Protein AF-A0A537Z157-F1 (afdb_monomer_lite)

Structure (mmCIF, N/CA/C/O backbone):
data_AF-A0A537Z157-F1
#
_entry.id   AF-A0A537Z157-F1
#
loop_
_atom_site.group_PDB
_atom_site.id
_atom_site.type_symbol
_atom_site.label_atom_id
_atom_site.label_alt_id
_atom_site.label_comp_id
_atom_site.label_asym_id
_atom_site.label_entity_id
_atom_site.label_seq_id
_atom_site.pdbx_PDB_ins_code
_atom_site.Cartn_x
_atom_site.Cartn_y
_atom_site.Cartn_z
_atom_site.occupancy
_atom_site.B_iso_or_equiv
_atom_site.auth_seq_id
_atom_site.auth_comp_id
_atom_site.auth_asym_id
_atom_site.auth_atom_id
_atom_site.pdbx_PDB_model_num
ATOM 1 N N . MET A 1 1 ? -16.880 1.516 -10.112 1.00 50.19 1 MET A N 1
ATOM 2 C CA . MET A 1 1 ? -16.470 1.885 -8.737 1.00 50.19 1 MET A CA 1
ATOM 3 C C . MET A 1 1 ? -16.453 0.594 -7.936 1.00 50.19 1 MET A C 1
ATOM 5 O O . MET A 1 1 ? -17.415 -0.144 -8.048 1.00 50.19 1 MET A O 1
ATOM 9 N N . ASN A 1 2 ? -15.344 0.267 -7.272 1.00 64.81 2 ASN A N 1
ATOM 10 C CA . ASN A 1 2 ? -15.114 -1.041 -6.641 1.00 64.81 2 ASN A CA 1
ATOM 11 C C . ASN A 1 2 ? -16.233 -1.365 -5.621 1.00 64.81 2 ASN A C 1
ATOM 13 O O . ASN A 1 2 ? -16.491 -0.514 -4.770 1.00 64.81 2 ASN A O 1
ATOM 17 N N . GLU A 1 3 ? -16.893 -2.529 -5.701 1.00 70.69 3 GLU A N 1
ATOM 18 C CA . GLU A 1 3 ? -17.984 -2.942 -4.783 1.00 70.69 3 GLU A CA 1
ATOM 19 C C . GLU A 1 3 ? -17.556 -2.838 -3.314 1.00 70.69 3 GLU A C 1
ATOM 21 O O . GLU A 1 3 ? -18.290 -2.323 -2.472 1.00 70.69 3 GLU A O 1
ATOM 26 N N . HIS A 1 4 ? -16.294 -3.176 -3.045 1.00 65.69 4 HIS A N 1
ATOM 27 C CA . HIS A 1 4 ? -15.651 -3.006 -1.744 1.00 65.69 4 HIS A CA 1
ATOM 28 C C . HIS A 1 4 ? -15.742 -1.567 -1.203 1.00 65.69 4 HIS A C 1
ATOM 30 O O . HIS A 1 4 ? -16.044 -1.341 -0.033 1.00 65.69 4 HIS A O 1
ATOM 36 N N . ASN A 1 5 ? -15.552 -0.560 -2.060 1.00 67.19 5 ASN A N 1
ATOM 37 C CA . ASN A 1 5 ? -15.612 0.842 -1.639 1.00 67.19 5 ASN A CA 1
ATOM 38 C C . ASN A 1 5 ? -17.048 1.284 -1.308 1.00 67.19 5 ASN A C 1
ATOM 40 O O . ASN A 1 5 ? -17.233 2.166 -0.469 1.00 67.19 5 ASN A O 1
ATOM 44 N N . LEU A 1 6 ? -18.061 0.709 -1.969 1.00 70.69 6 LEU A N 1
ATOM 45 C CA . LEU A 1 6 ? -19.471 0.962 -1.650 1.00 70.69 6 LEU A CA 1
ATOM 46 C C . LEU A 1 6 ? -19.832 0.361 -0.289 1.00 70.69 6 LEU A C 1
ATOM 48 O O . LEU A 1 6 ? -20.442 1.037 0.536 1.00 70.69 6 LEU A O 1
ATOM 52 N N . GLU A 1 7 ? -19.378 -0.862 -0.027 1.00 72.81 7 GLU A N 1
ATOM 53 C CA . GLU A 1 7 ? -19.580 -1.550 1.249 1.00 72.81 7 GLU A CA 1
ATOM 54 C C . GLU A 1 7 ? -18.929 -0.788 2.418 1.00 72.81 7 GLU A C 1
ATOM 56 O O . GLU A 1 7 ? -19.551 -0.598 3.462 1.00 72.81 7 GLU A O 1
ATOM 61 N N . VAL A 1 8 ? -17.696 -0.289 2.245 1.00 72.19 8 VAL A N 1
ATOM 62 C CA . VAL A 1 8 ? -17.009 0.540 3.257 1.00 72.19 8 VAL A CA 1
ATOM 63 C C . VAL A 1 8 ? -17.775 1.840 3.527 1.00 72.19 8 VAL A C 1
ATOM 65 O O . VAL A 1 8 ? -17.948 2.228 4.682 1.00 72.19 8 VAL A O 1
ATOM 68 N N . ARG A 1 9 ? -18.279 2.513 2.483 1.00 74.88 9 ARG A N 1
ATOM 69 C CA . ARG A 1 9 ? -19.089 3.733 2.647 1.00 74.88 9 ARG A CA 1
ATOM 70 C C . ARG A 1 9 ? -20.392 3.462 3.393 1.00 74.88 9 ARG A C 1
ATOM 72 O O . ARG A 1 9 ? -20.731 4.229 4.288 1.00 74.88 9 ARG A O 1
ATOM 79 N N . SER A 1 10 ? -21.086 2.375 3.058 1.00 79.00 10 SER A N 1
ATOM 80 C CA . SER A 1 10 ? -22.327 1.981 3.732 1.00 79.00 10 SER A CA 1
ATOM 81 C C . SER A 1 10 ? -22.101 1.710 5.219 1.00 79.00 10 SER A C 1
ATOM 83 O O . SER A 1 10 ? -22.879 2.168 6.051 1.00 79.00 10 SER A O 1
ATOM 85 N N . ARG A 1 11 ? -21.010 1.013 5.565 1.00 78.12 11 ARG A N 1
ATOM 86 C CA . ARG A 1 11 ? -20.641 0.731 6.961 1.00 78.12 11 ARG A CA 1
ATOM 87 C C . ARG A 1 11 ? -20.367 2.005 7.757 1.00 78.12 11 ARG A C 1
ATOM 89 O O . ARG A 1 11 ? -20.902 2.166 8.850 1.00 78.12 11 ARG A O 1
ATOM 96 N N . ARG A 1 12 ? -19.601 2.940 7.184 1.00 80.69 12 ARG A N 1
ATOM 97 C CA . ARG A 1 12 ? -19.339 4.249 7.808 1.00 80.69 12 ARG A CA 1
ATOM 98 C C . ARG A 1 12 ? -20.628 5.038 8.034 1.00 80.69 12 ARG A C 1
ATOM 100 O O . ARG A 1 12 ? -20.836 5.532 9.132 1.00 80.69 12 ARG A O 1
ATOM 107 N N . ALA A 1 13 ? -21.513 5.085 7.038 1.00 83.31 13 ALA A N 1
ATOM 108 C CA . ALA A 1 13 ? -22.793 5.778 7.160 1.00 83.31 13 ALA A CA 1
ATOM 109 C C . ALA A 1 13 ? -23.687 5.176 8.260 1.00 83.31 13 ALA A C 1
ATOM 111 O O . ALA A 1 13 ? -24.291 5.920 9.024 1.00 83.31 13 ALA A O 1
ATOM 112 N N . ALA A 1 14 ? -23.742 3.844 8.378 1.00 84.75 14 ALA A N 1
ATOM 113 C CA . ALA A 1 14 ? -24.516 3.177 9.426 1.00 84.75 14 ALA A CA 1
ATOM 114 C C . ALA A 1 14 ? -23.979 3.485 10.834 1.00 84.75 14 ALA A C 1
ATOM 116 O O . ALA A 1 14 ? -24.754 3.802 11.737 1.00 84.75 14 ALA A O 1
ATOM 117 N N . ARG A 1 15 ? -22.652 3.450 11.010 1.00 87.75 15 ARG A N 1
ATOM 118 C CA . ARG A 1 15 ? -21.998 3.839 12.265 1.00 87.75 15 ARG A CA 1
ATOM 119 C C . ARG A 1 15 ? -22.290 5.292 12.620 1.00 87.75 15 ARG A C 1
ATOM 121 O O . ARG A 1 15 ? -22.687 5.574 13.746 1.00 87.75 15 ARG A O 1
ATOM 128 N N . ASP A 1 16 ? -22.081 6.206 11.678 1.00 89.12 16 ASP A N 1
ATOM 129 C CA . ASP A 1 16 ? -22.261 7.635 11.924 1.00 89.12 16 ASP A CA 1
ATOM 130 C C . ASP A 1 16 ? -23.735 7.932 12.273 1.00 89.12 16 ASP A C 1
ATOM 132 O O . ASP A 1 16 ? -24.009 8.663 13.224 1.00 89.12 16 ASP A O 1
ATOM 136 N N . ALA A 1 17 ? -24.686 7.261 11.612 1.00 90.00 17 ALA A N 1
ATOM 137 C CA . ALA A 1 17 ? -26.106 7.348 11.939 1.00 90.00 17 ALA A CA 1
ATOM 138 C C . ALA A 1 17 ? -26.442 6.819 13.342 1.00 90.00 17 ALA A C 1
ATOM 140 O O . ALA A 1 17 ? -27.260 7.429 14.028 1.00 90.00 17 ALA A O 1
ATOM 141 N N . MET A 1 18 ? -25.821 5.719 13.780 1.00 91.19 18 MET A N 1
ATOM 142 C CA . MET A 1 18 ? -25.975 5.194 15.141 1.00 91.19 18 MET A CA 1
ATOM 143 C C . MET A 1 18 ? -25.430 6.182 16.177 1.00 91.19 18 MET A C 1
ATOM 145 O O . MET A 1 18 ? -26.134 6.543 17.115 1.00 91.19 18 MET A O 1
ATOM 149 N N . LEU A 1 19 ? -24.197 6.662 15.994 1.00 93.56 19 LEU A N 1
ATOM 150 C CA . LEU A 1 19 ? -23.561 7.597 16.925 1.00 93.56 19 LEU A CA 1
ATOM 151 C C . LEU A 1 19 ? -24.341 8.916 17.016 1.00 93.56 19 LEU A C 1
ATOM 153 O O . LEU A 1 19 ? -24.520 9.455 18.105 1.00 93.56 19 LEU A O 1
ATOM 157 N N . ALA A 1 20 ? -24.896 9.398 15.901 1.00 93.69 20 ALA A N 1
ATOM 158 C CA . ALA A 1 20 ? -25.699 10.619 15.860 1.00 93.69 20 ALA A CA 1
ATOM 159 C C . ALA A 1 20 ? -26.984 10.562 16.712 1.00 93.69 20 ALA A C 1
ATOM 161 O O . ALA A 1 20 ? -27.533 11.621 17.030 1.00 93.69 20 ALA A O 1
ATOM 162 N N . GLN A 1 21 ? -27.462 9.371 17.098 1.00 93.75 21 GLN A N 1
ATOM 163 C CA . GLN A 1 21 ? -28.614 9.219 18.000 1.00 93.75 21 GLN A CA 1
ATOM 164 C C . GLN A 1 21 ? -28.299 9.704 19.420 1.00 93.75 21 GLN A C 1
ATOM 166 O O . GLN A 1 21 ? -29.192 10.189 20.105 1.00 93.75 21 GLN A O 1
ATOM 171 N N . PHE A 1 22 ? -27.029 9.657 19.830 1.00 95.06 22 PHE A N 1
ATOM 172 C CA . PHE A 1 22 ? -26.585 10.073 21.162 1.00 95.06 22 PHE A CA 1
ATOM 173 C C . PHE A 1 22 ? -26.229 11.560 21.259 1.00 95.06 22 PHE A C 1
ATOM 175 O O . PHE A 1 22 ? -25.967 12.051 22.350 1.00 95.06 22 PHE A O 1
ATOM 182 N N . ALA A 1 23 ? -26.222 12.299 20.144 1.00 93.56 23 ALA A N 1
ATOM 183 C CA . ALA A 1 23 ? -25.724 13.679 20.088 1.00 93.56 23 ALA A CA 1
ATOM 184 C C . ALA A 1 23 ? -26.424 14.645 21.065 1.00 93.56 23 ALA A C 1
ATOM 186 O O . ALA A 1 23 ? -25.790 15.563 21.594 1.00 93.56 23 ALA A O 1
ATOM 187 N N . ASP A 1 24 ? -27.719 14.421 21.297 1.00 92.50 24 ASP A N 1
ATOM 188 C CA . ASP A 1 24 ? -28.581 15.247 22.149 1.00 92.50 24 ASP A CA 1
ATOM 189 C C . ASP A 1 24 ? -29.060 14.494 23.412 1.00 92.50 24 ASP A C 1
ATOM 191 O O . ASP A 1 24 ? -29.956 14.963 24.111 1.00 92.50 24 ASP A O 1
ATOM 195 N N . VAL A 1 25 ? -28.475 13.327 23.705 1.00 94.44 25 VAL A N 1
ATOM 196 C CA . VAL A 1 25 ? -28.770 12.526 24.903 1.00 94.44 25 VAL A CA 1
ATOM 197 C C . VAL A 1 25 ? -27.823 12.940 26.032 1.00 94.44 25 VAL A C 1
ATOM 199 O O . VAL A 1 25 ? -26.676 13.318 25.788 1.00 94.44 25 VAL A O 1
ATOM 202 N N . ASP A 1 26 ? -28.309 12.886 27.273 1.00 95.31 26 ASP A N 1
ATOM 203 C CA . ASP A 1 26 ? -27.480 13.076 28.466 1.00 95.31 26 ASP A CA 1
ATOM 204 C C . ASP A 1 26 ? -26.300 12.089 28.476 1.00 95.31 26 ASP A C 1
ATOM 206 O O . ASP A 1 26 ? -26.482 10.905 28.198 1.00 95.31 26 ASP A O 1
ATOM 210 N N . SER A 1 27 ? -25.095 12.565 28.799 1.00 94.81 27 SER A N 1
ATOM 211 C CA . SER A 1 27 ? -23.863 11.781 28.656 1.00 94.81 27 SER A CA 1
ATOM 212 C C . SER A 1 27 ? -23.878 10.483 29.472 1.00 94.81 27 SER A C 1
ATOM 214 O O . SER A 1 27 ? -23.448 9.441 28.977 1.00 94.81 27 SER A O 1
ATOM 216 N N . THR A 1 28 ? -24.422 10.506 30.695 1.00 93.31 28 THR A N 1
ATOM 217 C CA . THR A 1 28 ? -24.527 9.308 31.544 1.00 93.31 28 THR A CA 1
ATOM 218 C C . THR A 1 28 ? -25.505 8.282 30.978 1.00 93.31 28 THR A C 1
ATOM 220 O O . THR A 1 28 ? -25.205 7.087 30.975 1.00 93.31 28 THR A O 1
ATOM 223 N N . VAL A 1 29 ? -26.647 8.734 30.451 1.00 95.25 29 VAL A N 1
ATOM 224 C CA . VAL A 1 29 ? -27.631 7.851 29.799 1.00 95.25 29 VAL A CA 1
ATOM 225 C C . VAL A 1 29 ? -27.072 7.289 28.492 1.00 95.25 29 VAL A C 1
ATOM 227 O O . VAL A 1 29 ? -27.127 6.082 28.268 1.00 95.25 29 VAL A O 1
ATOM 230 N N . ALA A 1 30 ? -26.466 8.145 27.664 1.00 95.31 30 ALA A N 1
ATOM 231 C CA . ALA A 1 30 ? -25.876 7.767 26.386 1.00 95.31 30 ALA A CA 1
ATOM 232 C C . ALA A 1 30 ? -24.826 6.663 26.554 1.00 95.31 30 ALA A C 1
ATOM 234 O O . ALA A 1 30 ? -24.872 5.651 25.852 1.00 95.31 30 ALA A O 1
ATOM 235 N N . TRP A 1 31 ? -23.904 6.832 27.509 1.00 95.06 31 TRP A N 1
ATOM 236 C CA . TRP A 1 31 ? -22.907 5.810 27.809 1.00 95.06 31 TRP A CA 1
ATOM 237 C C . TRP A 1 31 ? -23.542 4.518 28.329 1.00 95.06 31 TRP A C 1
ATOM 239 O O . TRP A 1 31 ? -23.183 3.443 27.851 1.00 95.06 31 TRP A O 1
ATOM 249 N N . GLY A 1 32 ? -24.498 4.607 29.260 1.00 94.38 32 GLY A N 1
ATOM 250 C CA . GLY A 1 32 ? -25.185 3.435 29.807 1.00 94.38 32 GLY A CA 1
ATOM 251 C C . GLY A 1 32 ? -25.854 2.587 28.723 1.00 94.38 32 GLY A C 1
ATOM 252 O O . GLY A 1 32 ? -25.616 1.380 28.646 1.00 94.38 32 GLY A O 1
ATOM 253 N N . ASP A 1 33 ? -26.625 3.219 27.838 1.00 95.06 33 ASP A N 1
ATOM 254 C CA . ASP A 1 33 ? -27.307 2.540 26.734 1.00 95.06 33 ASP A CA 1
ATOM 255 C C . ASP A 1 33 ? -26.309 1.910 25.753 1.00 95.06 33 ASP A C 1
ATOM 257 O O . ASP A 1 33 ? -26.434 0.736 25.390 1.00 95.06 33 ASP A O 1
ATOM 261 N N . PHE A 1 34 ? -25.271 2.653 25.366 1.00 95.44 34 PHE A N 1
ATOM 262 C CA . PHE A 1 34 ? -24.246 2.171 24.442 1.00 95.44 34 PHE A CA 1
ATOM 263 C C . PHE A 1 34 ? -23.438 0.997 25.015 1.00 95.44 34 PHE A C 1
ATOM 265 O O . PHE A 1 34 ? -23.230 -0.016 24.340 1.00 95.44 34 PHE A O 1
ATOM 272 N N . ALA A 1 35 ? -23.023 1.095 26.281 1.00 94.19 35 ALA A N 1
ATOM 273 C CA . ALA A 1 35 ? -22.287 0.048 26.979 1.00 94.19 35 ALA A CA 1
ATOM 274 C C . ALA A 1 35 ? -23.133 -1.223 27.161 1.00 94.19 35 ALA A C 1
ATOM 276 O O . ALA A 1 35 ? -22.599 -2.331 27.049 1.00 94.19 35 ALA A O 1
ATOM 277 N N . ASN A 1 36 ? -24.444 -1.088 27.390 1.00 95.31 36 ASN A N 1
ATOM 278 C CA . ASN A 1 36 ? -25.368 -2.222 27.471 1.00 95.31 36 ASN A CA 1
ATOM 279 C C . ASN A 1 36 ? -25.473 -2.965 26.134 1.00 95.31 36 ASN A C 1
ATOM 281 O O . ASN A 1 36 ? -25.393 -4.194 26.113 1.00 95.31 36 ASN A O 1
ATOM 285 N N . VAL A 1 37 ? -25.579 -2.237 25.015 1.00 94.88 37 VAL A N 1
ATOM 286 C CA . VAL A 1 37 ? -25.584 -2.839 23.670 1.00 94.88 37 VAL A CA 1
ATOM 287 C C . VAL A 1 37 ? -24.274 -3.578 23.402 1.00 94.88 37 VAL A C 1
ATOM 289 O O . VAL A 1 37 ? -24.298 -4.745 23.012 1.00 94.88 37 VAL A O 1
ATOM 292 N N . ALA A 1 38 ? -23.125 -2.948 23.660 1.00 95.62 38 ALA A N 1
ATOM 293 C CA . ALA A 1 38 ? -21.827 -3.593 23.471 1.00 95.62 38 ALA A CA 1
ATOM 294 C C . ALA A 1 38 ? -21.666 -4.844 24.350 1.00 95.62 38 ALA A C 1
ATOM 296 O O . ALA A 1 38 ? -21.196 -5.876 23.874 1.00 95.62 38 ALA A O 1
ATOM 297 N N . THR A 1 39 ? -22.118 -4.788 25.606 1.00 96.56 39 THR A N 1
ATOM 298 C CA . THR A 1 39 ? -22.088 -5.932 26.531 1.00 96.56 39 THR A CA 1
ATOM 299 C C . THR A 1 39 ? -22.971 -7.079 26.036 1.00 96.56 39 THR A C 1
ATOM 301 O O . THR A 1 39 ? -22.551 -8.234 26.079 1.00 96.56 39 THR A O 1
ATOM 304 N N . ALA A 1 40 ? -24.160 -6.781 25.504 1.00 96.06 40 ALA A N 1
ATOM 305 C CA . ALA A 1 40 ? -25.056 -7.787 24.935 1.00 96.06 40 ALA A CA 1
ATOM 306 C C . ALA A 1 40 ? -24.484 -8.447 23.665 1.00 96.06 40 ALA A C 1
ATOM 308 O O . ALA A 1 40 ? -24.698 -9.638 23.439 1.00 96.06 40 ALA A O 1
ATOM 309 N N . LEU A 1 41 ? -23.738 -7.697 22.847 1.00 94.94 41 LEU A N 1
ATOM 310 C CA . LEU A 1 41 ? -23.114 -8.196 21.614 1.00 94.94 41 LEU A CA 1
ATOM 311 C C . LEU A 1 41 ? -21.768 -8.900 21.843 1.00 94.94 41 LEU A C 1
ATOM 313 O O . LEU A 1 41 ? -21.322 -9.672 20.991 1.00 94.94 41 LEU A O 1
ATOM 317 N N . PHE A 1 42 ? -21.121 -8.672 22.987 1.00 94.88 42 PHE A N 1
ATOM 318 C CA . PHE A 1 42 ? -19.778 -9.174 23.270 1.00 94.88 42 PHE A CA 1
ATOM 319 C C . PHE A 1 42 ? -19.625 -10.705 23.126 1.00 94.88 42 PHE A C 1
ATOM 321 O O . PHE A 1 42 ? -18.657 -11.128 22.486 1.00 94.88 42 PHE A O 1
ATOM 328 N N . PRO A 1 43 ? -20.558 -11.563 23.596 1.00 93.00 43 PRO A N 1
ATOM 329 C CA . PRO A 1 43 ? -20.454 -13.010 23.383 1.00 93.00 43 PRO A CA 1
ATOM 330 C C . PRO A 1 43 ? -20.447 -13.407 21.897 1.00 93.00 43 PRO A C 1
ATOM 332 O O . PRO A 1 43 ? -19.652 -14.252 21.482 1.00 93.00 43 PRO A O 1
ATOM 335 N N . ALA A 1 44 ? -21.283 -12.762 21.075 1.00 89.81 44 ALA A N 1
ATOM 336 C CA . ALA A 1 44 ? -21.341 -13.015 19.634 1.00 89.81 44 ALA A CA 1
ATOM 337 C C . ALA A 1 44 ? -20.065 -12.537 18.923 1.00 89.81 44 ALA A C 1
ATOM 339 O O . ALA A 1 44 ? -19.539 -13.228 18.043 1.00 89.81 44 ALA A O 1
ATOM 340 N N . TYR A 1 45 ? -19.522 -11.393 19.348 1.00 91.62 45 TYR A N 1
ATOM 341 C CA . TYR A 1 45 ? -18.227 -10.909 18.885 1.00 91.62 45 TYR A CA 1
ATOM 342 C C . TYR A 1 45 ? -17.104 -11.910 19.201 1.00 91.62 45 TYR A C 1
ATOM 344 O O . TYR A 1 45 ? -16.344 -12.260 18.296 1.00 91.62 45 TYR A O 1
ATOM 352 N N . ARG A 1 46 ? -17.026 -12.432 20.440 1.00 90.94 46 ARG A N 1
ATOM 353 C CA . ARG A 1 46 ? -16.027 -13.450 20.833 1.00 90.94 46 ARG A CA 1
ATOM 354 C C . ARG A 1 46 ? -16.118 -14.697 19.957 1.00 90.94 46 ARG A C 1
ATOM 356 O O . ARG A 1 46 ? -15.103 -15.129 19.413 1.00 90.94 46 ARG A O 1
ATOM 363 N N . ALA A 1 47 ? -17.325 -15.232 19.768 1.00 87.00 47 ALA A N 1
ATOM 364 C CA . ALA A 1 47 ? -17.549 -16.416 18.940 1.00 87.00 47 ALA A CA 1
ATOM 365 C C . ALA A 1 47 ? -17.108 -16.187 17.484 1.00 87.00 47 ALA A C 1
ATOM 367 O O . ALA A 1 47 ? -16.366 -16.989 16.916 1.00 87.00 47 ALA A O 1
ATOM 368 N N . THR A 1 48 ? -17.483 -15.044 16.902 1.00 85.81 48 THR A N 1
ATOM 369 C CA . THR A 1 48 ? -17.093 -14.672 15.532 1.00 85.81 48 THR A CA 1
ATOM 370 C C . THR A 1 48 ? -15.579 -14.503 15.411 1.00 85.81 48 THR A C 1
ATOM 372 O O . THR A 1 48 ? -14.966 -14.937 14.433 1.00 85.81 48 THR A O 1
ATOM 375 N N . ARG A 1 49 ? -14.949 -13.886 16.417 1.00 86.62 49 ARG A N 1
ATOM 376 C CA . ARG A 1 49 ? -13.504 -13.659 16.474 1.00 86.62 49 ARG A CA 1
ATOM 377 C C . ARG A 1 49 ? -12.725 -14.968 16.547 1.00 86.62 49 ARG A C 1
ATOM 379 O O . ARG A 1 49 ? -11.723 -15.100 15.837 1.00 86.62 49 ARG A O 1
ATOM 386 N N . LEU A 1 50 ? -13.181 -15.908 17.373 1.00 85.88 50 LEU A N 1
ATOM 387 C CA . LEU A 1 50 ? -12.611 -17.247 17.461 1.00 85.88 50 LEU A CA 1
ATOM 388 C C . LEU A 1 50 ? -12.740 -17.955 16.110 1.00 85.88 50 LEU A C 1
ATOM 390 O O . LEU A 1 50 ? -11.719 -18.274 15.507 1.00 85.88 50 LEU A O 1
ATOM 394 N N . ALA A 1 51 ? -13.959 -18.081 15.577 1.00 82.62 51 ALA A N 1
ATOM 395 C CA . ALA A 1 51 ? -14.222 -18.759 14.305 1.00 82.62 51 ALA A CA 1
ATOM 396 C C . ALA A 1 51 ? -13.356 -18.214 13.154 1.00 82.62 51 ALA A C 1
ATOM 398 O O . ALA A 1 51 ? -12.682 -18.976 12.465 1.00 82.62 51 ALA A O 1
ATOM 399 N N . THR A 1 52 ? -13.272 -16.885 13.015 1.00 80.50 52 THR A N 1
ATOM 400 C CA . THR A 1 52 ? -12.452 -16.234 11.975 1.00 80.50 52 THR A CA 1
ATOM 401 C C . THR A 1 52 ? -10.953 -16.511 12.164 1.00 80.50 52 THR A C 1
ATOM 403 O O . THR A 1 52 ? -10.198 -16.603 11.195 1.00 80.50 52 THR A O 1
ATOM 406 N N . SER A 1 53 ? -10.487 -16.611 13.413 1.00 80.00 53 SER A N 1
ATOM 407 C CA . SER A 1 53 ? -9.083 -16.930 13.707 1.00 80.00 53 SER A CA 1
ATOM 408 C C . SER A 1 53 ? -8.761 -18.376 13.326 1.00 80.00 53 SER A C 1
ATOM 410 O O . SER A 1 53 ? -7.752 -18.619 12.666 1.00 80.00 53 SER A O 1
ATOM 412 N N . LEU A 1 54 ? -9.641 -19.317 13.682 1.00 79.50 54 LEU A N 1
ATOM 413 C CA . LEU A 1 54 ? -9.494 -20.738 13.364 1.00 79.50 54 LEU A CA 1
ATOM 414 C C . LEU A 1 54 ? -9.574 -20.992 11.850 1.00 79.50 54 LEU A C 1
ATOM 416 O O . LEU A 1 54 ? -8.768 -21.747 11.308 1.00 79.50 54 LEU A O 1
ATOM 420 N N . GLU A 1 55 ? -10.481 -20.314 11.143 1.00 77.62 55 GLU A N 1
ATOM 421 C CA . GLU A 1 55 ? -10.600 -20.399 9.684 1.00 77.62 55 GLU A CA 1
ATOM 422 C C . GLU A 1 55 ? -9.328 -19.918 8.969 1.00 77.62 55 GLU A C 1
ATOM 424 O O . GLU A 1 55 ? -8.830 -20.595 8.066 1.00 77.62 55 GLU A O 1
ATOM 429 N N . ARG A 1 56 ? -8.727 -18.805 9.413 1.00 75.31 56 ARG A N 1
ATOM 430 C CA . ARG A 1 56 ? -7.447 -18.334 8.856 1.00 75.31 56 ARG A CA 1
ATOM 431 C C . ARG A 1 56 ? -6.331 -19.353 9.034 1.00 75.31 56 ARG A C 1
ATOM 433 O O . ARG A 1 56 ? -5.608 -19.634 8.082 1.00 75.31 56 ARG A O 1
ATOM 440 N N . ILE A 1 57 ? -6.235 -19.957 10.215 1.00 74.56 57 ILE A N 1
ATOM 441 C CA . ILE A 1 57 ? -5.246 -21.003 10.495 1.00 74.56 57 ILE A CA 1
ATOM 442 C C . ILE A 1 57 ? -5.469 -22.208 9.574 1.00 74.56 57 ILE A C 1
ATOM 444 O O . ILE A 1 57 ? -4.505 -22.750 9.030 1.00 74.56 57 ILE A O 1
ATOM 448 N N . ARG A 1 58 ? -6.727 -22.595 9.330 1.00 71.75 58 ARG A N 1
ATOM 449 C CA . ARG A 1 58 ? -7.083 -23.684 8.406 1.00 71.75 58 ARG A CA 1
ATOM 450 C C . ARG A 1 58 ? -6.667 -23.413 6.968 1.00 71.75 58 ARG A C 1
ATOM 452 O O . ARG A 1 58 ? -6.122 -24.310 6.331 1.00 71.75 58 ARG A O 1
ATOM 459 N N . LEU A 1 59 ? -6.898 -22.202 6.468 1.00 68.75 59 LEU A N 1
ATOM 460 C CA . LEU A 1 59 ? -6.546 -21.818 5.099 1.00 68.75 59 LEU A CA 1
ATOM 461 C C . LEU A 1 59 ? -5.037 -21.573 4.925 1.00 68.75 59 LEU A C 1
ATOM 463 O O . LEU A 1 59 ? -4.480 -21.896 3.877 1.00 68.75 59 LEU A O 1
ATOM 467 N N . GLY A 1 60 ? -4.362 -21.033 5.943 1.00 64.25 60 GLY A N 1
ATOM 468 C CA . GLY A 1 60 ? -2.937 -20.688 5.902 1.00 64.25 60 GLY A CA 1
ATOM 469 C C . GLY A 1 60 ? -1.988 -21.874 6.117 1.00 64.25 60 GLY A C 1
ATOM 470 O O . GLY A 1 60 ? -0.904 -21.914 5.529 1.00 64.25 60 GLY A O 1
ATOM 471 N N . SER A 1 61 ? -2.387 -22.868 6.919 1.00 63.16 61 SER A N 1
ATOM 472 C CA . SER A 1 61 ? -1.518 -23.998 7.296 1.00 63.16 61 SER A CA 1
ATOM 473 C C . SER A 1 61 ? -1.105 -24.918 6.131 1.00 63.16 61 SER A C 1
ATOM 475 O O . SER A 1 61 ? 0.068 -25.289 6.078 1.00 63.16 61 SER A O 1
ATOM 477 N N . PRO A 1 62 ? -1.984 -25.301 5.179 1.00 55.88 62 PRO A N 1
ATOM 478 C CA . PRO A 1 62 ? -1.619 -26.191 4.072 1.00 55.88 62 PRO A CA 1
ATOM 479 C C . PRO A 1 62 ? -0.554 -25.603 3.138 1.00 55.88 62 PRO A C 1
ATOM 481 O O . PRO A 1 62 ? 0.307 -26.338 2.665 1.00 55.88 62 PRO A O 1
ATOM 484 N N . ALA A 1 63 ? -0.561 -24.282 2.921 1.00 53.59 63 ALA A N 1
ATOM 485 C CA . ALA A 1 63 ? 0.390 -23.592 2.044 1.00 53.59 63 ALA A CA 1
ATOM 486 C C . ALA A 1 63 ? 1.828 -23.548 2.600 1.00 53.59 63 ALA A C 1
ATOM 488 O O . ALA A 1 63 ? 2.764 -23.240 1.866 1.00 53.59 63 ALA A O 1
ATOM 489 N N . ARG A 1 64 ? 2.009 -23.838 3.895 1.00 58.06 64 ARG A N 1
ATOM 490 C CA . ARG A 1 64 ? 3.298 -23.764 4.601 1.00 58.06 64 ARG A CA 1
ATOM 491 C C . ARG A 1 64 ? 3.861 -25.132 4.990 1.00 58.06 64 ARG A C 1
ATOM 493 O O . ARG A 1 64 ? 4.913 -25.189 5.625 1.00 58.06 64 ARG A O 1
ATOM 500 N N . ARG A 1 65 ? 3.184 -26.233 4.634 1.00 59.81 65 ARG A N 1
ATOM 501 C CA . ARG A 1 65 ? 3.666 -27.592 4.925 1.00 59.81 65 ARG A CA 1
ATOM 502 C C . ARG A 1 65 ? 4.712 -28.049 3.902 1.00 59.81 65 ARG A C 1
ATOM 504 O O . ARG A 1 65 ? 4.551 -27.788 2.711 1.00 59.81 65 ARG A O 1
ATOM 511 N N . PRO A 1 66 ? 5.742 -28.797 4.332 1.00 55.16 66 PRO A N 1
ATOM 512 C CA . PRO A 1 66 ? 6.616 -29.519 3.414 1.00 55.16 66 PRO A CA 1
ATOM 513 C C . PRO A 1 66 ? 5.822 -30.514 2.553 1.00 55.16 66 PRO A C 1
ATOM 515 O O . PRO A 1 66 ? 4.903 -31.176 3.046 1.00 55.16 66 PRO A O 1
ATOM 518 N N . LEU A 1 67 ? 6.203 -30.658 1.281 1.00 50.97 67 LEU A N 1
ATOM 519 C CA . LEU A 1 67 ? 5.677 -31.700 0.393 1.00 50.97 67 LEU A CA 1
ATOM 520 C C . LEU A 1 67 ? 5.875 -33.090 1.027 1.00 50.97 67 LEU A C 1
ATOM 522 O O . LEU A 1 67 ? 6.994 -33.456 1.376 1.00 50.97 67 LEU A O 1
ATOM 526 N N . GLY A 1 68 ? 4.789 -33.862 1.160 1.00 55.69 68 GLY A N 1
ATOM 527 C CA . GLY A 1 68 ? 4.810 -35.239 1.679 1.00 55.69 68 GLY A CA 1
ATOM 528 C C . GLY A 1 68 ? 4.455 -35.413 3.162 1.00 55.69 68 GLY A C 1
ATOM 529 O O . GLY A 1 68 ? 4.448 -36.545 3.641 1.00 55.69 68 GLY A O 1
ATOM 530 N N . ALA A 1 69 ? 4.133 -34.340 3.894 1.00 58.00 69 ALA A N 1
ATOM 531 C CA . ALA A 1 69 ? 3.628 -34.458 5.265 1.00 58.00 69 ALA A CA 1
ATOM 532 C C . ALA A 1 69 ? 2.235 -35.137 5.305 1.00 58.00 69 ALA A C 1
ATOM 534 O O . ALA A 1 69 ? 1.404 -34.860 4.432 1.00 58.00 69 ALA A O 1
ATOM 535 N N . PRO A 1 70 ? 1.942 -35.995 6.305 1.00 58.25 70 PRO A N 1
ATOM 536 C CA . PRO A 1 70 ? 0.639 -36.644 6.434 1.00 58.25 70 PRO A CA 1
ATOM 537 C C . PRO A 1 70 ? -0.500 -35.622 6.583 1.00 58.25 70 PRO A C 1
ATOM 539 O O . PRO A 1 70 ? -0.330 -34.525 7.126 1.00 58.25 70 PRO A O 1
ATOM 542 N N . MET A 1 71 ? -1.684 -35.982 6.081 1.00 60.94 71 MET A N 1
ATOM 543 C CA . MET A 1 71 ? -2.868 -35.131 6.159 1.00 60.94 71 MET A CA 1
ATOM 544 C C . MET A 1 71 ? -3.360 -35.055 7.609 1.00 60.94 71 MET A C 1
ATOM 546 O O . MET A 1 71 ? -3.867 -36.027 8.158 1.00 60.94 71 MET A O 1
ATOM 550 N N . ILE A 1 72 ? -3.180 -33.891 8.226 1.00 65.25 72 ILE A N 1
ATOM 551 C CA . ILE A 1 72 ? -3.666 -33.588 9.576 1.00 65.25 72 ILE A CA 1
ATOM 552 C C . ILE A 1 72 ? -5.138 -33.178 9.509 1.00 65.25 72 ILE A C 1
ATOM 554 O O . ILE A 1 72 ? -5.472 -32.252 8.763 1.00 65.25 72 ILE A O 1
ATOM 558 N N . ASP A 1 73 ? -5.983 -33.814 10.320 1.00 68.69 73 ASP A N 1
ATOM 559 C CA . ASP A 1 73 ? -7.371 -33.400 10.510 1.00 68.69 73 ASP A CA 1
ATOM 560 C C . ASP A 1 73 ? -7.442 -32.104 11.336 1.00 68.69 73 ASP A C 1
ATOM 562 O O . ASP A 1 73 ? -7.212 -32.088 12.545 1.00 68.69 73 ASP A O 1
ATOM 566 N N . LEU A 1 74 ? -7.740 -30.991 10.662 1.00 68.81 74 LEU A N 1
ATOM 567 C CA . LEU A 1 74 ? -7.913 -29.682 11.294 1.00 68.81 74 LEU A CA 1
ATOM 568 C C . LEU A 1 74 ? -9.344 -29.467 11.820 1.00 68.81 74 LEU A C 1
ATOM 570 O O . LEU A 1 74 ? -9.624 -28.392 12.355 1.00 68.81 74 LEU A O 1
ATOM 574 N N . ALA A 1 75 ? -10.252 -30.447 11.705 1.00 69.25 75 ALA A N 1
ATOM 575 C CA . ALA A 1 75 ? -11.594 -30.370 12.289 1.00 69.25 75 ALA A CA 1
ATOM 576 C C . ALA A 1 75 ? -11.540 -30.246 13.821 1.00 69.25 75 ALA A C 1
ATOM 578 O O . ALA A 1 75 ? -12.324 -29.504 14.402 1.00 69.25 75 ALA A O 1
ATOM 579 N N . VAL A 1 76 ? -10.533 -30.857 14.460 1.00 67.44 76 VAL A N 1
ATOM 580 C CA . VAL A 1 76 ? -10.270 -30.777 15.914 1.00 67.44 76 VAL A CA 1
ATOM 581 C C . VAL A 1 76 ? -10.052 -29.335 16.403 1.00 67.44 76 VAL A C 1
ATOM 583 O O . VAL A 1 76 ? -10.249 -29.030 17.574 1.00 67.44 76 VAL A O 1
ATOM 586 N N . VAL A 1 77 ? -9.688 -28.412 15.509 1.00 66.12 77 VAL A N 1
ATOM 587 C CA . VAL A 1 77 ? -9.532 -26.988 15.836 1.00 66.12 77 VAL A CA 1
ATOM 588 C C . VAL A 1 77 ? -10.876 -26.331 16.205 1.00 66.12 77 VAL A C 1
ATOM 590 O O . VAL A 1 77 ? -10.878 -25.373 16.969 1.00 66.12 77 VAL A O 1
ATOM 593 N N . ASP A 1 78 ? -12.020 -26.861 15.749 1.00 67.94 78 ASP A N 1
ATOM 594 C CA . ASP A 1 78 ? -13.348 -26.309 16.086 1.00 67.94 78 ASP A CA 1
ATOM 595 C C . ASP A 1 78 ? -13.779 -26.586 17.531 1.00 67.94 78 ASP A C 1
ATOM 597 O O . ASP A 1 78 ? -14.692 -25.931 18.027 1.00 67.94 78 ASP A O 1
ATOM 601 N N . SER A 1 79 ? -13.140 -27.538 18.219 1.00 74.56 79 SER A N 1
ATOM 602 C CA . SER A 1 79 ? -13.423 -27.831 19.631 1.00 74.56 79 SER A CA 1
ATOM 603 C C . SER A 1 79 ? -12.562 -27.023 20.607 1.00 74.56 79 SER A C 1
ATOM 605 O O . SER A 1 79 ? -12.561 -27.321 21.799 1.00 74.56 79 SER A O 1
ATOM 607 N N . ILE A 1 80 ? -11.785 -26.051 20.118 1.00 78.56 80 ILE A N 1
ATOM 608 C CA . ILE A 1 80 ? -10.907 -25.221 20.950 1.00 78.56 80 ILE A CA 1
ATOM 609 C C . ILE A 1 80 ? -11.729 -24.161 21.678 1.00 78.56 80 ILE A C 1
ATOM 611 O O . ILE A 1 80 ? -12.494 -23.422 21.060 1.00 78.56 80 ILE A O 1
ATOM 615 N N . ASP A 1 81 ? -11.530 -24.070 22.990 1.00 80.06 81 ASP A N 1
ATOM 616 C CA . ASP A 1 81 ? -12.153 -23.043 23.818 1.00 80.06 81 ASP A CA 1
ATOM 617 C C . ASP A 1 81 ? -11.533 -21.662 23.540 1.00 80.06 81 ASP A C 1
ATOM 619 O O . ASP A 1 81 ? -10.313 -21.518 23.410 1.00 80.06 81 ASP A O 1
ATOM 623 N N . ALA A 1 82 ? -12.383 -20.635 23.476 1.00 79.75 82 ALA A N 1
ATOM 624 C CA . ALA A 1 82 ? -11.980 -19.241 23.324 1.00 79.75 82 ALA A CA 1
ATOM 625 C C . ALA A 1 82 ? -10.999 -18.804 24.419 1.00 79.75 82 ALA A C 1
ATOM 627 O O . ALA A 1 82 ? -10.098 -18.015 24.143 1.00 79.75 82 ALA A O 1
ATOM 628 N N . ASP A 1 83 ? -11.153 -19.340 25.630 1.00 82.06 83 ASP A N 1
ATOM 629 C CA . ASP A 1 83 ? -10.367 -18.952 26.804 1.00 82.06 83 ASP A CA 1
ATOM 630 C C . ASP A 1 83 ? -8.891 -19.387 26.707 1.00 82.06 83 ASP A C 1
ATOM 632 O O . ASP A 1 83 ? -8.032 -18.862 27.415 1.00 82.06 83 ASP A O 1
ATOM 636 N N . VAL A 1 84 ? -8.570 -20.313 25.795 1.00 80.31 84 VAL A N 1
ATOM 637 C CA . VAL A 1 84 ? -7.196 -20.777 25.527 1.00 80.31 84 VAL A CA 1
ATOM 638 C C . VAL A 1 84 ? -6.492 -19.892 24.487 1.00 80.31 84 VAL A C 1
ATOM 640 O O . VAL A 1 84 ? -5.294 -20.044 24.249 1.00 80.31 84 VAL A O 1
ATOM 643 N N . VAL A 1 85 ? -7.209 -18.962 23.848 1.00 87.44 85 VAL A N 1
ATOM 644 C CA . VAL A 1 85 ? -6.699 -18.135 22.748 1.00 87.44 85 VAL A CA 1
ATOM 645 C C . VAL A 1 85 ? -6.369 -16.722 23.249 1.00 87.44 85 VAL A C 1
ATOM 647 O O . VAL A 1 85 ? -7.281 -15.908 23.395 1.00 87.44 85 VAL A O 1
ATOM 650 N N . PRO A 1 86 ? -5.083 -16.350 23.427 1.00 88.81 86 PRO A N 1
ATOM 651 C CA . PRO A 1 86 ? -4.712 -15.095 24.090 1.00 88.81 86 PRO A CA 1
ATOM 652 C C . PRO A 1 86 ? -5.190 -13.820 23.387 1.00 88.81 86 PRO A C 1
ATOM 654 O O . PRO A 1 86 ? -5.270 -12.772 24.012 1.00 88.81 86 PRO A O 1
ATOM 657 N N . TRP A 1 87 ? -5.487 -13.868 22.086 1.00 88.06 87 TRP A N 1
ATOM 658 C CA . TRP A 1 87 ? -5.982 -12.718 21.310 1.00 88.06 87 TRP A CA 1
ATOM 659 C C . TRP A 1 87 ? -7.509 -12.704 21.119 1.00 88.06 87 TRP A C 1
ATOM 661 O O . TRP A 1 87 ? -8.030 -11.915 20.313 1.00 88.06 87 TRP A O 1
ATOM 671 N N . VAL A 1 88 ? -8.230 -13.606 21.791 1.00 90.38 88 VAL A N 1
ATOM 672 C CA . VAL A 1 88 ? -9.688 -13.561 21.924 1.00 90.38 88 VAL A CA 1
ATOM 673 C C . VAL A 1 88 ? -9.988 -12.951 23.294 1.00 90.38 88 VAL A C 1
ATOM 675 O O . VAL A 1 88 ? -9.600 -13.518 24.308 1.00 90.38 88 VAL A O 1
ATOM 678 N N . PRO A 1 89 ? -10.642 -11.780 23.355 1.00 91.56 89 PRO A N 1
ATOM 679 C CA . PRO A 1 89 ? -10.802 -11.075 24.617 1.00 91.56 89 PRO A CA 1
ATOM 680 C C . PRO A 1 89 ? -11.735 -11.828 25.562 1.00 91.56 89 PRO A C 1
ATOM 682 O O . PRO A 1 89 ? -12.777 -12.315 25.124 1.00 91.56 89 PRO A O 1
ATOM 685 N N . ASN A 1 90 ? -11.390 -11.888 26.848 1.00 90.62 90 ASN A N 1
ATOM 686 C CA . ASN A 1 90 ? -12.197 -12.574 27.867 1.00 90.62 90 ASN A CA 1
ATOM 687 C C . ASN A 1 90 ? -13.348 -11.704 28.375 1.00 90.62 90 ASN A C 1
ATOM 689 O O . ASN A 1 90 ? -14.447 -12.191 28.624 1.00 90.62 90 ASN A O 1
ATOM 693 N N . GLU A 1 91 ? -13.107 -10.401 28.463 1.00 93.00 91 GLU A N 1
ATOM 694 C CA . GLU A 1 91 ? -14.060 -9.409 28.945 1.00 93.00 91 GLU A CA 1
ATOM 695 C C . GLU A 1 91 ? -13.972 -8.117 28.126 1.00 93.00 91 GLU A C 1
ATOM 697 O O . GLU A 1 91 ? -13.006 -7.870 27.397 1.00 93.00 91 GLU A O 1
ATOM 702 N N . LEU A 1 92 ? -15.001 -7.276 28.245 1.00 93.75 92 LEU A N 1
ATOM 703 C CA . LEU A 1 92 ? -15.051 -5.962 27.609 1.00 93.75 92 LEU A CA 1
ATOM 704 C C . LEU A 1 92 ? -14.240 -4.937 28.422 1.00 93.75 92 LEU A C 1
ATOM 706 O O . LEU A 1 92 ? -14.787 -3.988 28.983 1.00 93.75 92 LEU A O 1
ATOM 710 N N . ALA A 1 93 ? -12.932 -5.170 28.514 1.00 92.44 93 ALA A N 1
ATOM 711 C CA . ALA A 1 93 ? -11.971 -4.335 29.227 1.00 92.44 93 ALA A CA 1
ATOM 712 C C . ALA A 1 93 ? -10.575 -4.421 28.582 1.00 92.44 93 ALA A C 1
ATOM 714 O O . ALA A 1 93 ? -10.360 -5.149 27.605 1.00 92.44 93 ALA A O 1
ATOM 715 N N . LEU A 1 94 ? -9.623 -3.653 29.120 1.00 91.31 94 LEU A N 1
ATOM 716 C CA . LEU A 1 94 ? -8.205 -3.837 28.817 1.00 91.31 94 LEU A CA 1
ATOM 717 C C . LEU A 1 94 ? -7.735 -5.191 29.362 1.00 91.31 94 LEU A C 1
ATOM 719 O O . LEU A 1 94 ? -8.077 -5.561 30.482 1.00 91.31 94 LEU A O 1
ATOM 723 N N . GLY A 1 95 ? -6.943 -5.914 28.571 1.00 89.06 95 GLY A N 1
ATOM 724 C CA . GLY A 1 95 ? -6.355 -7.175 29.010 1.00 89.06 95 GLY A CA 1
ATOM 725 C C . GLY A 1 95 ? -5.191 -6.991 29.984 1.00 89.06 95 GLY A C 1
ATOM 726 O O . GLY A 1 95 ? -4.693 -5.884 30.198 1.00 89.06 95 GLY A O 1
ATOM 727 N N . GLY A 1 96 ? -4.742 -8.108 30.555 1.00 88.69 96 GLY A N 1
ATOM 728 C CA . GLY A 1 96 ? -3.572 -8.181 31.433 1.00 88.69 96 GLY A CA 1
ATOM 729 C C . GLY A 1 96 ? -2.324 -8.688 30.707 1.00 88.69 96 GLY A C 1
ATOM 730 O O . GLY A 1 96 ? -2.019 -8.267 29.592 1.00 88.69 96 GLY A O 1
ATOM 731 N N . ARG A 1 97 ? -1.603 -9.619 31.342 1.00 89.38 97 ARG A N 1
ATOM 732 C CA . ARG A 1 97 ? -0.455 -10.318 30.729 1.00 89.38 97 ARG A CA 1
ATOM 733 C C . ARG A 1 97 ? -0.860 -11.592 29.984 1.00 89.38 97 ARG A C 1
ATOM 735 O O . ARG A 1 97 ? -0.105 -12.055 29.141 1.00 89.38 97 ARG A O 1
ATOM 742 N N . ASP A 1 98 ? -2.047 -12.122 30.273 1.00 88.06 98 ASP A N 1
ATOM 743 C CA . ASP A 1 98 ? -2.475 -13.440 29.785 1.00 88.06 98 ASP A CA 1
ATOM 744 C C . ASP A 1 98 ? -3.318 -13.366 28.505 1.00 88.06 98 ASP A C 1
ATOM 746 O O . ASP A 1 98 ? -3.407 -14.337 27.759 1.00 88.06 98 ASP A O 1
ATOM 750 N N . TRP A 1 99 ? -3.937 -12.213 28.235 1.00 91.75 99 TRP A N 1
ATOM 751 C CA . TRP A 1 99 ? -4.779 -12.012 27.059 1.00 91.75 99 TRP A CA 1
ATOM 752 C C . TRP A 1 99 ? -4.792 -10.550 26.595 1.00 91.75 99 TRP A C 1
ATOM 754 O O . TRP A 1 99 ? -4.536 -9.619 27.364 1.00 91.75 99 TRP A O 1
ATOM 764 N N . CYS A 1 100 ? -5.106 -10.337 25.321 1.00 91.94 100 CYS A N 1
ATOM 765 C CA . CYS A 1 100 ? -5.292 -9.033 24.697 1.00 91.94 100 CYS A CA 1
ATOM 766 C C . CYS A 1 100 ? -6.326 -9.097 23.563 1.00 91.94 100 CYS A C 1
ATOM 768 O O . CYS A 1 100 ? -6.842 -10.148 23.191 1.00 91.94 100 CYS A O 1
ATOM 770 N N . TRP A 1 101 ? -6.611 -7.946 22.959 1.00 91.12 101 TRP A N 1
ATOM 771 C CA . TRP A 1 101 ? -7.458 -7.851 21.764 1.00 91.12 101 TRP A CA 1
ATOM 772 C C . TRP A 1 101 ? -6.691 -8.159 20.457 1.00 91.12 101 TRP A C 1
ATOM 774 O O . TRP A 1 101 ? -7.287 -8.421 19.405 1.00 91.12 101 TRP A O 1
ATOM 784 N N . GLY A 1 102 ? -5.354 -8.151 20.509 1.00 88.56 102 GLY A N 1
ATOM 785 C CA . GLY A 1 102 ? -4.463 -8.274 19.354 1.00 88.56 102 GLY A CA 1
ATOM 786 C C . GLY A 1 102 ? -4.345 -6.990 18.516 1.00 88.56 102 GLY A C 1
ATOM 787 O O . GLY A 1 102 ? -5.022 -5.992 18.758 1.00 88.56 102 GLY A O 1
ATOM 788 N N . SER A 1 103 ? -3.500 -7.010 17.479 1.00 87.56 103 SER A N 1
ATOM 789 C CA . SER A 1 103 ? -3.242 -5.828 16.633 1.00 87.56 103 SER A CA 1
ATOM 790 C C . SER A 1 103 ? -4.408 -5.443 15.714 1.00 87.56 103 SER A C 1
ATOM 792 O O . SER A 1 103 ? -4.537 -4.286 15.321 1.00 87.56 103 SER A O 1
ATOM 794 N N . ALA A 1 104 ? -5.289 -6.386 15.359 1.00 85.88 104 ALA A N 1
ATOM 795 C CA . ALA A 1 104 ? -6.369 -6.121 14.405 1.00 85.88 104 ALA A CA 1
ATOM 796 C C . ALA A 1 104 ? -7.453 -5.151 14.936 1.00 85.88 104 ALA A C 1
ATOM 798 O O . ALA A 1 104 ? -7.751 -4.197 14.214 1.00 85.88 104 ALA A O 1
ATOM 799 N N . PRO A 1 105 ? -8.005 -5.320 16.157 1.00 89.62 105 PRO A N 1
ATOM 800 C CA . PRO A 1 105 ? -8.866 -4.310 16.780 1.00 89.62 105 PRO A CA 1
ATOM 801 C C . PRO A 1 105 ? -8.189 -2.945 16.919 1.00 89.62 105 PRO A C 1
ATOM 803 O O . PRO A 1 105 ? -8.765 -1.940 16.517 1.00 89.62 105 PRO A O 1
ATOM 806 N N . ILE A 1 106 ? -6.928 -2.905 17.371 1.00 91.75 106 ILE A N 1
ATOM 807 C CA . ILE A 1 106 ? -6.148 -1.657 17.474 1.00 91.75 106 ILE A CA 1
ATOM 808 C C . ILE A 1 106 ? -6.103 -0.945 16.115 1.00 91.75 106 ILE A C 1
ATOM 810 O O . ILE A 1 106 ? -6.348 0.256 16.024 1.00 91.75 106 ILE A O 1
ATOM 814 N N . ARG A 1 107 ? -5.853 -1.686 15.029 1.00 88.94 107 ARG A N 1
ATOM 815 C CA . ARG A 1 107 ? -5.798 -1.136 13.669 1.00 88.94 107 ARG A CA 1
ATOM 816 C C . ARG A 1 107 ? -7.135 -0.559 13.209 1.00 88.94 107 ARG A C 1
ATOM 818 O O . ARG A 1 107 ? -7.141 0.508 12.595 1.00 88.94 107 ARG A O 1
ATOM 825 N N . ARG A 1 108 ? -8.244 -1.258 13.475 1.00 87.50 108 ARG A N 1
ATOM 826 C CA . ARG A 1 108 ? -9.595 -0.808 13.106 1.00 87.50 108 ARG A CA 1
ATOM 827 C C . ARG A 1 108 ? -9.986 0.441 13.875 1.00 87.50 108 ARG A C 1
ATOM 829 O O . ARG A 1 108 ? -10.309 1.450 13.258 1.00 87.50 108 ARG A O 1
ATOM 836 N N . VAL A 1 109 ? -9.838 0.410 15.195 1.00 92.19 109 VAL A N 1
ATOM 837 C CA . VAL A 1 109 ? -10.114 1.556 16.062 1.00 92.19 109 VAL A CA 1
ATOM 838 C C . VAL A 1 109 ? -9.250 2.761 15.674 1.00 92.19 109 VAL A C 1
ATOM 840 O O . VAL A 1 109 ? -9.765 3.869 15.534 1.00 92.19 109 VAL A O 1
ATOM 843 N N . ALA A 1 110 ? -7.957 2.559 15.399 1.00 93.94 110 ALA A N 1
ATOM 844 C CA . ALA A 1 110 ? -7.081 3.622 14.910 1.00 93.94 110 ALA A CA 1
ATOM 845 C C . ALA A 1 110 ? -7.556 4.204 13.566 1.00 93.94 110 ALA A C 1
ATOM 847 O O . ALA A 1 110 ? -7.491 5.414 13.362 1.00 93.94 110 ALA A O 1
ATOM 848 N N . ALA A 1 111 ? -8.051 3.374 12.641 1.00 89.94 111 ALA A N 1
ATOM 849 C CA . ALA A 1 111 ? -8.592 3.838 11.361 1.00 89.94 111 ALA A CA 1
ATOM 850 C C . ALA A 1 111 ? -9.889 4.649 11.530 1.00 89.94 111 ALA A C 1
ATOM 852 O O . ALA A 1 111 ? -10.064 5.683 10.872 1.00 89.94 111 ALA A O 1
ATOM 853 N N . VAL A 1 112 ? -10.769 4.225 12.444 1.00 90.81 112 VAL A N 1
ATOM 854 C CA . VAL A 1 112 ? -11.976 4.971 12.828 1.00 90.81 112 VAL A CA 1
ATOM 855 C C . VAL A 1 112 ? -11.593 6.334 13.405 1.00 90.81 112 VAL A C 1
ATOM 857 O O . VAL A 1 112 ? -12.065 7.356 12.908 1.00 90.81 112 VAL A O 1
ATOM 860 N N . LEU A 1 113 ? -10.651 6.370 14.351 1.00 95.06 113 LEU A N 1
ATOM 861 C CA . LEU A 1 113 ? -10.181 7.607 14.972 1.00 95.06 113 LEU A CA 1
ATOM 862 C C . LEU A 1 113 ? -9.513 8.552 13.959 1.00 95.06 113 LEU A C 1
ATOM 864 O O . LEU A 1 113 ? -9.816 9.740 13.936 1.00 95.06 113 LEU A O 1
ATOM 868 N N . ILE A 1 114 ? -8.675 8.039 13.051 1.00 95.31 114 ILE A N 1
ATOM 869 C CA . ILE A 1 114 ? -8.101 8.836 11.951 1.00 95.31 114 ILE A CA 1
ATOM 870 C C . ILE A 1 114 ? -9.206 9.425 11.0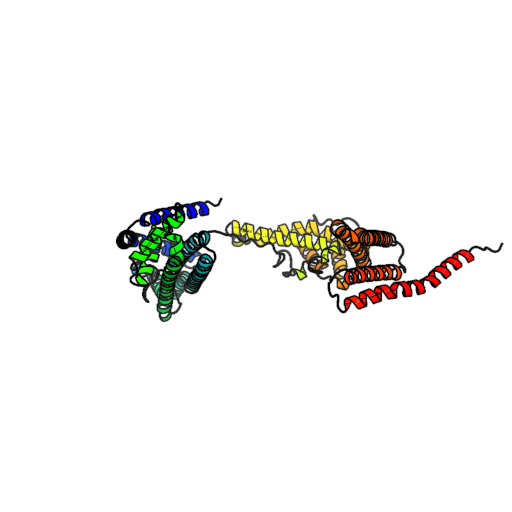65 1.00 95.31 114 ILE A C 1
ATOM 872 O O . ILE A 1 114 ? -9.090 10.565 10.613 1.00 95.31 114 ILE A O 1
ATOM 876 N N . THR A 1 115 ? -10.268 8.662 10.795 1.00 92.19 115 THR A N 1
ATOM 877 C CA . THR A 1 115 ? -11.407 9.142 10.002 1.00 92.19 115 THR A CA 1
ATOM 878 C C . THR A 1 115 ? -12.097 10.307 10.705 1.00 92.19 115 THR A C 1
ATOM 880 O O . THR A 1 115 ? -12.274 11.353 10.088 1.00 92.19 115 THR A O 1
ATOM 883 N N . TRP A 1 116 ? -12.402 10.163 11.994 1.00 95.00 116 TRP A N 1
ATOM 884 C CA . TRP A 1 116 ? -13.000 11.215 12.816 1.00 95.00 116 TRP A CA 1
ATOM 885 C C . TRP A 1 116 ? -12.138 12.472 12.901 1.00 95.00 116 TRP A C 1
ATOM 887 O O . TRP A 1 116 ? -12.645 13.571 12.685 1.00 95.00 116 TRP A O 1
ATOM 897 N N . ILE A 1 117 ? -10.829 12.310 13.110 1.00 97.31 117 ILE A N 1
ATOM 898 C CA . ILE A 1 117 ? -9.876 13.421 13.123 1.00 97.31 117 ILE A CA 1
ATOM 899 C C . ILE A 1 117 ? -9.919 14.194 11.802 1.00 97.31 117 ILE A C 1
ATOM 901 O O . ILE A 1 117 ? -10.030 15.417 11.813 1.00 97.31 117 ILE A O 1
ATOM 905 N N . ASN A 1 118 ? -9.873 13.500 10.659 1.00 95.69 118 ASN A N 1
ATOM 906 C CA . ASN A 1 118 ? -9.932 14.164 9.353 1.00 95.69 118 ASN A CA 1
ATOM 907 C C . ASN A 1 118 ? -11.277 14.874 9.128 1.00 95.69 118 ASN A C 1
ATOM 909 O O . ASN A 1 118 ? -11.298 15.945 8.528 1.00 95.69 118 ASN A O 1
ATOM 913 N N . THR A 1 119 ? -12.385 14.289 9.595 1.00 93.56 119 THR A N 1
ATOM 914 C CA . THR A 1 119 ? -13.720 14.892 9.490 1.00 93.56 119 THR A CA 1
ATOM 915 C C . THR A 1 119 ? -13.798 16.208 10.259 1.00 93.56 119 THR A C 1
ATOM 917 O O . THR A 1 119 ? -14.240 17.204 9.692 1.00 93.56 119 THR A O 1
ATOM 920 N N . VAL A 1 120 ? -13.330 16.248 11.511 1.00 95.38 120 VAL A N 1
ATOM 921 C CA . VAL A 1 120 ? -13.315 17.496 12.294 1.00 95.38 120 VAL A CA 1
ATOM 922 C C . VAL A 1 120 ? -12.331 18.496 11.699 1.00 95.38 120 VAL A C 1
ATOM 924 O O . VAL A 1 120 ? -12.687 19.652 11.509 1.00 95.38 120 VAL A O 1
ATOM 927 N N . ALA A 1 121 ? -11.116 18.063 11.348 1.00 96.00 121 ALA A N 1
ATOM 928 C CA . ALA A 1 121 ? -10.081 18.951 10.817 1.00 96.00 121 ALA A CA 1
ATOM 929 C C . ALA A 1 121 ? -10.500 19.644 9.509 1.00 96.00 121 ALA A C 1
ATOM 931 O O . ALA A 1 121 ? -10.031 20.740 9.226 1.00 96.00 121 ALA A O 1
ATOM 932 N N . ALA A 1 122 ? -11.391 19.030 8.723 1.00 94.12 122 ALA A N 1
ATOM 933 C CA . ALA A 1 122 ? -11.948 19.637 7.516 1.00 94.12 122 ALA A CA 1
ATOM 934 C C . ALA A 1 122 ? -12.953 20.770 7.803 1.00 94.12 122 ALA A C 1
ATOM 936 O O . ALA A 1 122 ? -13.158 21.623 6.941 1.00 94.12 122 ALA A O 1
ATOM 937 N N . ALA A 1 123 ? -13.581 20.767 8.982 1.00 92.75 123 ALA A N 1
ATOM 938 C CA . ALA A 1 123 ? -14.550 21.773 9.418 1.00 92.75 123 ALA A CA 1
ATOM 939 C C . ALA A 1 123 ? -13.967 22.793 10.417 1.00 92.75 123 ALA A C 1
ATOM 941 O O . ALA A 1 123 ? -14.588 23.826 10.659 1.00 92.75 123 ALA A O 1
ATOM 942 N N . ALA A 1 124 ? -12.804 22.501 11.000 1.00 93.81 124 ALA A N 1
ATOM 943 C CA . ALA A 1 124 ? -12.149 23.324 12.009 1.00 93.81 124 ALA A CA 1
ATOM 944 C C . ALA A 1 124 ? -11.366 24.506 11.408 1.00 93.81 124 ALA A C 1
ATOM 946 O O . ALA A 1 124 ? -11.021 24.526 10.224 1.00 93.81 124 ALA A O 1
ATOM 947 N N . ASP A 1 125 ? -11.037 25.486 12.251 1.00 95.69 125 ASP A N 1
ATOM 948 C CA . ASP A 1 125 ? -10.083 26.539 11.906 1.00 95.69 125 ASP A CA 1
ATOM 949 C C . ASP A 1 125 ? -8.650 25.968 11.730 1.00 95.69 125 ASP A C 1
ATOM 951 O O . ASP A 1 125 ? -8.356 24.865 12.203 1.00 95.69 125 ASP A O 1
ATOM 955 N N . PRO A 1 126 ? -7.729 26.688 11.058 1.00 96.81 126 PRO A N 1
ATOM 956 C CA . PRO A 1 126 ? -6.389 26.172 10.765 1.00 96.81 126 PRO A CA 1
ATOM 957 C C . PRO A 1 126 ? -5.546 25.787 11.991 1.00 96.81 126 PRO A C 1
ATOM 959 O O . PRO A 1 126 ? -4.708 24.889 11.883 1.00 96.81 126 PRO A O 1
ATOM 962 N N . GLU A 1 127 ? -5.735 26.450 13.135 1.00 96.94 127 GLU A N 1
ATOM 963 C CA . GLU A 1 127 ? -4.984 26.166 14.362 1.00 96.94 127 GLU A CA 1
ATOM 964 C C . GLU A 1 127 ? -5.465 24.850 14.976 1.00 96.94 127 GLU A C 1
ATOM 966 O O . GLU A 1 127 ? -4.665 23.932 15.187 1.00 96.94 127 GLU A O 1
ATOM 971 N N . THR A 1 128 ? -6.782 24.706 15.136 1.00 96.62 128 THR A N 1
ATOM 972 C CA . THR A 1 128 ? -7.409 23.462 15.599 1.00 96.62 128 THR A CA 1
ATOM 973 C C . THR A 1 128 ? -7.104 22.302 14.649 1.00 96.62 128 THR A C 1
ATOM 975 O O . THR A 1 128 ? -6.718 21.219 15.090 1.00 96.62 128 THR A O 1
ATOM 978 N N . ALA A 1 129 ? -7.191 22.517 13.332 1.00 96.56 129 ALA A N 1
ATOM 979 C CA . ALA A 1 129 ? -6.859 21.501 12.335 1.00 96.56 129 ALA A CA 1
ATOM 980 C C . ALA A 1 129 ? -5.399 21.023 12.450 1.00 96.56 129 ALA A C 1
ATOM 982 O O . ALA A 1 129 ? -5.131 19.825 12.351 1.00 96.56 129 ALA A O 1
ATOM 983 N N . SER A 1 130 ? -4.455 21.935 12.707 1.00 97.44 130 SER A N 1
ATOM 984 C CA . SER A 1 130 ? -3.045 21.594 12.935 1.00 97.44 130 SER A CA 1
ATOM 985 C C . SER A 1 130 ? -2.862 20.715 14.180 1.00 97.44 130 SER A C 1
ATOM 987 O O . SER A 1 130 ? -2.205 19.672 14.113 1.00 97.44 130 SER A O 1
ATOM 989 N N . ALA A 1 131 ? -3.507 21.075 15.295 1.00 97.88 131 ALA A N 1
ATOM 990 C CA . ALA A 1 131 ? -3.492 20.274 16.519 1.00 97.88 131 ALA A CA 1
ATOM 991 C C . ALA A 1 131 ? -4.098 18.876 16.296 1.00 97.88 131 ALA A C 1
ATOM 993 O O . ALA A 1 131 ? -3.516 17.867 16.696 1.00 97.88 131 ALA A O 1
ATOM 994 N N . LEU A 1 132 ? -5.211 18.792 15.564 1.00 97.81 132 LEU A N 1
ATOM 995 C CA . LEU A 1 132 ? -5.846 17.531 15.180 1.00 97.81 132 LEU A CA 1
ATOM 996 C C . LEU A 1 132 ? -4.918 16.638 14.341 1.00 97.81 132 LEU A C 1
ATOM 998 O O . LEU A 1 132 ? -4.837 15.430 14.581 1.00 97.81 132 LEU A O 1
ATOM 1002 N N . TYR A 1 133 ? -4.159 17.201 13.398 1.00 97.81 133 TYR A N 1
ATOM 1003 C CA . TYR A 1 133 ? -3.168 16.428 12.644 1.00 97.81 133 TYR A CA 1
ATOM 1004 C C . TYR A 1 133 ? -2.009 15.928 13.516 1.00 97.81 133 TYR A C 1
ATOM 1006 O O . TYR A 1 133 ? -1.543 14.808 13.307 1.00 97.81 133 TYR A O 1
ATOM 1014 N N . ALA A 1 134 ? -1.604 16.668 14.551 1.00 97.50 134 ALA A N 1
ATOM 1015 C CA . ALA A 1 134 ? -0.633 16.162 15.521 1.00 97.50 134 ALA A CA 1
ATOM 1016 C C . ALA A 1 134 ? -1.175 14.947 16.304 1.00 97.50 134 ALA A C 1
ATOM 1018 O O . ALA A 1 134 ? -0.437 13.982 16.535 1.00 97.50 134 ALA A O 1
ATOM 1019 N N . VAL A 1 135 ? -2.470 14.937 16.651 1.00 98.12 135 VAL A N 1
ATOM 1020 C CA . VAL A 1 135 ? -3.129 13.759 17.248 1.00 98.12 135 VAL A CA 1
ATOM 1021 C C . VAL A 1 135 ? -3.166 12.595 16.253 1.00 98.12 135 VAL A C 1
ATOM 1023 O O . VAL A 1 135 ? -2.818 11.467 16.607 1.00 98.12 135 VAL A O 1
ATOM 1026 N N . LYS A 1 136 ? -3.487 12.851 14.979 1.00 97.81 136 LYS A N 1
ATOM 1027 C CA . LYS A 1 136 ? -3.469 11.834 13.907 1.00 97.81 136 LYS A CA 1
ATOM 1028 C C . LYS A 1 136 ? -2.110 11.143 13.773 1.00 97.81 136 LYS A C 1
ATOM 1030 O O . LYS A 1 136 ? -2.060 9.928 13.555 1.00 97.81 136 LYS A O 1
ATOM 1035 N N . ASP A 1 137 ? -1.017 11.885 13.922 1.00 96.69 137 ASP A N 1
ATOM 1036 C CA . ASP A 1 137 ? 0.338 11.330 13.886 1.00 96.69 137 ASP A CA 1
ATOM 1037 C C . ASP A 1 137 ? 0.622 10.424 15.091 1.00 96.69 137 ASP A C 1
ATOM 1039 O O . ASP A 1 137 ? 1.284 9.391 14.951 1.00 96.69 137 ASP A O 1
ATOM 1043 N N . LYS A 1 138 ? 0.100 10.750 16.283 1.00 97.69 138 LYS A N 1
ATOM 1044 C CA . LYS A 1 138 ? 0.164 9.854 17.454 1.00 97.69 138 LYS A CA 1
ATOM 1045 C C . LYS A 1 138 ? -0.613 8.561 17.200 1.00 97.69 138 LYS A C 1
ATOM 1047 O O . LYS A 1 138 ? -0.041 7.485 17.345 1.00 97.69 138 LYS A O 1
ATOM 1052 N N . VAL A 1 139 ? -1.851 8.653 16.709 1.00 97.38 139 VAL A N 1
ATOM 1053 C CA . VAL A 1 139 ? -2.679 7.480 16.360 1.00 97.38 139 VAL A CA 1
ATOM 1054 C C . VAL A 1 139 ? -1.987 6.598 15.316 1.00 97.38 139 VAL A C 1
ATOM 1056 O O . VAL A 1 139 ? -1.976 5.371 15.425 1.00 97.38 139 VAL A O 1
ATOM 1059 N N . SER A 1 140 ? -1.355 7.218 14.318 1.00 94.38 140 SER A N 1
ATOM 1060 C CA . SER A 1 140 ? -0.616 6.504 13.272 1.00 94.38 140 SER A CA 1
ATOM 1061 C C . SER A 1 140 ? 0.605 5.758 13.821 1.00 94.38 140 SER A C 1
ATOM 1063 O O . SER A 1 140 ? 0.876 4.646 13.363 1.00 94.38 140 SER A O 1
ATOM 1065 N N . ARG A 1 141 ? 1.307 6.329 14.813 1.00 95.31 141 ARG A N 1
ATOM 1066 C CA . ARG A 1 141 ? 2.416 5.668 15.522 1.00 95.31 141 ARG A CA 1
ATOM 1067 C C . ARG A 1 141 ? 1.937 4.475 16.342 1.00 95.31 141 ARG A C 1
ATOM 1069 O O . ARG A 1 141 ? 2.458 3.387 16.141 1.00 95.31 141 ARG A O 1
ATOM 1076 N N . VAL A 1 142 ? 0.885 4.646 17.143 1.00 95.19 142 VAL A N 1
ATOM 1077 C CA . VAL A 1 142 ? 0.293 3.559 17.945 1.00 95.19 142 VAL A CA 1
ATOM 1078 C C . VAL A 1 142 ? -0.126 2.379 17.061 1.00 95.19 142 VAL A C 1
ATOM 1080 O O . VAL A 1 142 ? 0.183 1.224 17.351 1.00 95.19 142 VAL A O 1
ATOM 1083 N N . ARG A 1 143 ? -0.760 2.660 15.914 1.00 92.44 143 ARG A N 1
ATOM 1084 C CA . ARG A 1 143 ? -1.095 1.631 14.918 1.00 92.44 143 ARG A CA 1
ATOM 1085 C C . ARG A 1 143 ? 0.149 0.906 14.391 1.00 92.44 143 ARG A C 1
ATOM 1087 O O . ARG A 1 143 ? 0.139 -0.317 14.290 1.00 92.44 143 ARG A O 1
ATOM 1094 N N . ALA A 1 1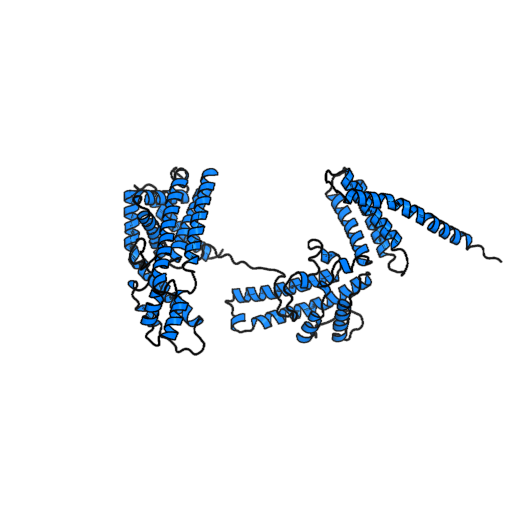44 ? 1.195 1.650 14.030 1.00 89.06 144 ALA A N 1
ATOM 1095 C CA . ALA A 1 144 ? 2.430 1.081 13.494 1.00 89.06 144 ALA A CA 1
ATOM 1096 C C . ALA A 1 144 ? 3.185 0.235 14.532 1.00 89.06 144 ALA A C 1
ATOM 1098 O O . ALA A 1 144 ? 3.753 -0.798 14.180 1.00 89.06 144 ALA A O 1
ATOM 1099 N N . ASP A 1 145 ? 3.176 0.647 15.799 1.00 90.44 145 ASP A N 1
ATOM 1100 C CA . ASP A 1 145 ? 3.804 -0.097 16.888 1.00 90.44 145 ASP A CA 1
ATOM 1101 C C . ASP A 1 145 ? 3.036 -1.391 17.189 1.00 90.44 145 ASP A C 1
ATOM 1103 O O . ASP A 1 145 ? 3.654 -2.449 17.294 1.00 90.44 145 ASP A O 1
ATOM 1107 N N . ALA A 1 146 ? 1.699 -1.365 17.191 1.00 89.06 146 ALA A N 1
ATOM 1108 C CA . ALA A 1 146 ? 0.890 -2.581 17.313 1.00 89.06 146 ALA A CA 1
ATOM 1109 C C . ALA A 1 146 ? 1.124 -3.578 16.162 1.00 89.06 146 ALA A C 1
ATOM 1111 O O . ALA A 1 146 ? 1.212 -4.785 16.398 1.00 89.06 146 ALA A O 1
ATOM 1112 N N . ASP A 1 147 ? 1.270 -3.087 14.926 1.00 84.69 147 ASP A N 1
ATOM 1113 C CA . ASP A 1 147 ? 1.612 -3.918 13.764 1.00 84.69 147 ASP A CA 1
ATOM 1114 C C . ASP A 1 147 ? 3.044 -4.479 13.847 1.00 84.69 147 ASP A C 1
ATOM 1116 O O . ASP A 1 147 ? 3.303 -5.562 13.327 1.00 84.69 147 ASP A O 1
ATOM 1120 N N . ARG A 1 148 ? 3.977 -3.783 14.511 1.00 84.81 148 ARG A N 1
ATOM 1121 C CA . ARG A 1 148 ? 5.333 -4.299 14.763 1.00 84.81 148 ARG A CA 1
ATOM 1122 C C . ARG A 1 148 ? 5.324 -5.408 15.813 1.00 84.81 148 ARG A C 1
ATOM 1124 O O . ARG A 1 148 ? 6.031 -6.396 15.646 1.00 84.81 148 ARG A O 1
ATOM 1131 N N . ILE A 1 149 ? 4.536 -5.232 16.873 1.00 82.56 149 ILE A N 1
ATOM 1132 C CA . ILE A 1 149 ? 4.424 -6.187 17.980 1.00 82.56 149 ILE A CA 1
ATOM 1133 C C . ILE A 1 149 ? 3.748 -7.484 17.521 1.00 82.56 149 ILE A C 1
ATOM 1135 O O . ILE A 1 149 ? 4.205 -8.579 17.834 1.00 82.56 149 ILE A O 1
ATOM 1139 N N . SER A 1 150 ? 2.652 -7.370 16.769 1.00 78.19 150 SER A N 1
ATOM 1140 C CA . SER A 1 150 ? 1.903 -8.517 16.265 1.00 78.19 150 SER A CA 1
ATOM 1141 C C . SER A 1 150 ? 1.556 -8.297 14.792 1.00 78.19 150 SER A C 1
ATOM 1143 O O . SER A 1 150 ? 0.471 -7.785 14.473 1.00 78.19 150 SER A O 1
ATOM 1145 N N . PRO A 1 151 ? 2.479 -8.640 13.874 1.00 70.69 151 PRO A N 1
ATOM 1146 C CA . PRO A 1 151 ? 2.271 -8.405 12.459 1.00 70.69 151 PRO A CA 1
ATOM 1147 C C . PRO A 1 151 ? 1.071 -9.206 11.943 1.00 70.69 151 PRO A C 1
ATOM 1149 O O . PRO A 1 151 ? 0.849 -10.344 12.359 1.00 70.69 151 PRO A O 1
ATOM 1152 N N . PRO A 1 152 ? 0.293 -8.647 10.996 1.00 58.12 152 PRO A N 1
ATOM 1153 C CA . PRO A 1 152 ? -0.920 -9.281 10.477 1.00 58.12 152 PRO A CA 1
ATOM 1154 C C . PRO A 1 152 ? -0.697 -10.633 9.777 1.00 58.12 152 PRO A C 1
ATOM 1156 O O . PRO A 1 152 ? -1.678 -11.304 9.466 1.00 58.12 152 PRO A O 1
ATOM 1159 N N . ALA A 1 153 ? 0.555 -11.046 9.544 1.00 57.28 153 ALA A N 1
ATOM 1160 C CA . ALA A 1 153 ? 0.906 -12.321 8.933 1.00 57.28 153 ALA A CA 1
ATOM 1161 C C . ALA A 1 153 ? 1.684 -13.253 9.888 1.00 57.28 153 ALA A C 1
ATOM 1163 O O . ALA A 1 153 ? 2.805 -12.972 10.303 1.00 57.28 153 ALA A O 1
ATOM 1164 N N . SER A 1 154 ? 1.126 -14.448 10.094 1.00 63.91 154 SER A N 1
ATOM 1165 C CA . SER A 1 154 ? 1.816 -15.736 10.257 1.00 63.91 154 SER A CA 1
ATOM 1166 C C . SER A 1 154 ? 2.726 -16.053 11.441 1.00 63.91 154 SER A C 1
ATOM 1168 O O . SER A 1 154 ? 3.316 -17.131 11.434 1.00 63.91 154 SER A O 1
ATOM 1170 N N . VAL A 1 155 ? 2.817 -15.207 12.468 1.00 76.12 155 VAL A N 1
ATOM 1171 C CA . VAL A 1 155 ? 3.570 -15.579 13.684 1.00 76.12 155 VAL A CA 1
ATOM 1172 C C . VAL A 1 155 ? 2.969 -16.836 14.314 1.00 76.12 155 VAL A C 1
ATOM 1174 O O . VAL A 1 155 ? 3.661 -17.838 14.455 1.00 76.12 155 VAL A O 1
ATOM 1177 N N . PHE A 1 156 ? 1.657 -16.832 14.579 1.00 82.31 156 PHE A N 1
ATOM 1178 C CA . PHE A 1 156 ? 0.980 -18.010 15.125 1.00 82.31 156 PHE A CA 1
ATOM 1179 C C . PHE A 1 156 ? 1.051 -19.217 14.180 1.00 82.31 156 PHE A C 1
ATOM 1181 O O . PHE A 1 156 ? 1.368 -20.311 14.616 1.00 82.31 156 PHE A O 1
ATOM 1188 N N . GLU A 1 157 ? 0.795 -19.034 12.880 1.00 78.81 157 GLU A N 1
ATOM 1189 C CA . GLU A 1 157 ? 0.847 -20.137 11.904 1.00 78.81 157 GLU A CA 1
ATOM 1190 C C . GLU A 1 157 ? 2.232 -20.793 11.852 1.00 78.81 157 GLU A C 1
ATOM 1192 O O . GLU A 1 157 ? 2.328 -22.010 11.738 1.00 78.81 157 GLU A O 1
ATOM 1197 N N . LYS A 1 158 ? 3.304 -19.996 11.951 1.00 79.12 158 LYS A N 1
ATOM 1198 C CA . LYS A 1 158 ? 4.679 -20.495 12.004 1.00 79.12 158 LYS A CA 1
ATOM 1199 C C . LYS A 1 158 ? 4.909 -21.315 13.274 1.00 79.12 158 LYS A C 1
ATOM 1201 O O . LYS A 1 158 ? 5.332 -22.460 13.161 1.00 79.12 158 LYS A O 1
ATOM 1206 N N . LEU A 1 159 ? 4.568 -20.759 14.439 1.00 83.44 159 LEU A N 1
ATOM 1207 C CA . LEU A 1 159 ? 4.656 -21.450 15.730 1.00 83.44 159 LEU A CA 1
ATOM 1208 C C . LEU A 1 159 ? 3.860 -22.757 15.719 1.00 83.44 159 LEU A C 1
ATOM 1210 O O . LEU A 1 159 ? 4.353 -23.798 16.128 1.00 83.44 159 LEU A O 1
ATOM 1214 N N . PHE A 1 160 ? 2.644 -22.725 15.183 1.00 82.38 160 PHE A N 1
ATOM 1215 C CA . PHE A 1 160 ? 1.775 -23.888 15.095 1.00 82.38 160 PHE A CA 1
ATOM 1216 C C . PHE A 1 160 ? 2.350 -24.977 14.183 1.00 82.38 160 PHE A C 1
ATOM 1218 O O . PHE A 1 160 ? 2.308 -26.154 14.532 1.00 82.38 160 PHE A O 1
ATOM 1225 N N . VAL A 1 161 ? 2.935 -24.610 13.038 1.00 78.81 161 VAL A N 1
ATOM 1226 C CA . VAL A 1 161 ? 3.626 -25.566 12.157 1.00 78.81 161 VAL A CA 1
ATOM 1227 C C . VAL A 1 161 ? 4.884 -26.142 12.820 1.00 78.81 161 VAL A C 1
ATOM 1229 O O . VAL A 1 161 ? 5.147 -27.332 12.653 1.00 78.81 161 VAL A O 1
ATOM 1232 N N . GLU A 1 162 ? 5.637 -25.341 13.581 1.00 80.75 162 GLU A N 1
ATOM 1233 C CA . GLU A 1 162 ? 6.780 -25.812 14.380 1.00 80.75 162 GLU A CA 1
ATOM 1234 C C . GLU A 1 162 ? 6.337 -26.839 15.434 1.00 80.75 162 GLU A C 1
ATOM 1236 O O . GLU A 1 162 ? 6.868 -27.948 15.461 1.00 80.75 162 GLU A O 1
ATOM 1241 N N . GLU A 1 163 ? 5.309 -26.526 16.230 1.00 85.06 163 GLU A N 1
ATOM 1242 C CA . GLU A 1 163 ? 4.772 -27.428 17.263 1.00 85.06 163 GLU A CA 1
ATOM 1243 C C . GLU A 1 163 ? 4.209 -28.728 16.668 1.00 85.06 163 GLU A C 1
ATOM 1245 O O . GLU A 1 163 ? 4.412 -29.809 17.221 1.00 85.06 163 GLU A O 1
ATOM 1250 N N . LEU A 1 164 ? 3.544 -28.657 15.509 1.00 78.19 164 LEU A N 1
ATOM 1251 C CA . LEU A 1 164 ? 3.063 -29.846 14.798 1.00 78.19 164 LEU A CA 1
ATOM 1252 C C . LEU A 1 164 ? 4.206 -30.729 14.278 1.00 78.19 164 LEU A C 1
ATOM 1254 O O . LEU A 1 164 ? 4.050 -31.948 14.212 1.00 78.19 164 LEU A O 1
ATOM 1258 N N . ARG A 1 165 ? 5.338 -30.133 13.883 1.00 75.25 165 ARG A N 1
ATOM 1259 C CA . ARG A 1 165 ? 6.511 -30.871 13.396 1.00 75.25 165 ARG A CA 1
ATOM 1260 C C . ARG A 1 165 ? 7.262 -31.545 14.541 1.00 75.25 165 ARG A C 1
ATOM 1262 O O . ARG A 1 165 ? 7.659 -32.699 14.401 1.00 75.25 165 ARG A O 1
ATOM 1269 N N . ASP A 1 166 ? 7.465 -30.822 15.637 1.00 70.94 166 ASP A N 1
ATOM 1270 C CA . ASP A 1 166 ? 8.334 -31.250 16.734 1.00 70.94 166 ASP A CA 1
ATOM 1271 C C . ASP A 1 166 ? 7.585 -32.137 17.751 1.00 70.94 166 ASP A C 1
ATOM 1273 O O . ASP A 1 166 ? 8.206 -32.938 18.449 1.00 70.94 166 ASP A O 1
ATOM 1277 N N . GLY A 1 167 ? 6.252 -32.026 17.824 1.00 61.41 167 GLY A N 1
ATOM 1278 C CA . GLY A 1 167 ? 5.452 -32.591 18.910 1.00 61.41 167 GLY A CA 1
ATOM 1279 C C . GLY A 1 167 ? 4.975 -34.035 18.758 1.00 61.41 167 GLY A C 1
ATOM 1280 O O . GLY A 1 167 ? 4.721 -34.657 19.780 1.00 61.41 167 GLY A O 1
ATOM 1281 N N . GLY A 1 168 ? 4.795 -34.592 17.552 1.00 56.16 168 GLY A N 1
ATOM 1282 C CA . GLY A 1 168 ? 4.238 -35.953 17.352 1.00 56.16 168 GLY A CA 1
ATOM 1283 C C . GLY A 1 168 ? 2.859 -36.237 18.001 1.00 56.16 168 GLY A C 1
ATOM 1284 O O . GLY A 1 168 ? 2.345 -37.349 17.892 1.00 56.16 168 GLY A O 1
ATOM 1285 N N . GLU A 1 169 ? 2.265 -35.247 18.670 1.00 60.94 169 GLU A N 1
ATOM 1286 C CA . GLU A 1 169 ? 1.058 -35.299 19.499 1.00 60.94 169 GLU A CA 1
ATOM 1287 C C . GLU A 1 169 ? -0.155 -34.674 18.773 1.00 60.94 169 GLU A C 1
ATOM 1289 O O . GLU A 1 169 ? -0.049 -34.133 17.672 1.00 60.94 169 GLU A O 1
ATOM 1294 N N . SER A 1 170 ? -1.341 -34.771 19.391 1.00 77.06 170 SER A N 1
ATOM 1295 C CA . SER A 1 170 ? -2.619 -34.256 18.869 1.00 77.06 170 SER A CA 1
ATOM 1296 C C . SER A 1 170 ? -2.565 -32.772 18.467 1.00 77.06 170 SER A C 1
ATOM 1298 O O . SER A 1 170 ? -1.955 -31.947 19.148 1.00 77.06 170 SER A O 1
ATOM 1300 N N . VAL A 1 171 ? -3.307 -32.412 17.413 1.00 78.44 171 VAL A N 1
ATOM 1301 C CA . VAL A 1 171 ? -3.471 -31.039 16.889 1.00 78.44 171 VAL A CA 1
ATOM 1302 C C . VAL A 1 171 ? -3.844 -30.033 17.977 1.00 78.44 171 VAL A C 1
ATOM 1304 O O . VAL A 1 171 ? -3.352 -28.906 17.969 1.00 78.44 171 VAL A O 1
ATOM 1307 N N . ALA A 1 172 ? -4.683 -30.446 18.930 1.00 78.88 172 ALA A N 1
ATOM 1308 C CA . ALA A 1 172 ? -5.113 -29.598 20.038 1.00 78.88 172 ALA A CA 1
ATOM 1309 C C . ALA A 1 172 ? -3.943 -29.191 20.952 1.00 78.88 172 ALA A C 1
ATOM 1311 O O . ALA A 1 172 ? -3.847 -28.033 21.350 1.00 78.88 172 ALA A O 1
ATOM 1312 N N . VAL A 1 173 ? -3.015 -30.114 21.227 1.00 82.12 173 VAL A N 1
ATOM 1313 C CA . VAL A 1 173 ? -1.847 -29.858 22.087 1.00 82.12 173 VAL A CA 1
ATOM 1314 C C . VAL A 1 173 ? -0.865 -28.916 21.395 1.00 82.12 173 VAL A C 1
ATOM 1316 O O . VAL A 1 173 ? -0.382 -27.965 22.009 1.00 82.12 173 VAL A O 1
ATOM 1319 N N . ALA A 1 174 ? -0.608 -29.137 20.102 1.00 84.06 174 ALA A N 1
ATOM 1320 C CA . ALA A 1 174 ? 0.242 -28.250 19.311 1.00 84.06 174 ALA A CA 1
ATOM 1321 C C . ALA A 1 174 ? -0.332 -26.827 19.241 1.00 84.06 174 ALA A C 1
ATOM 1323 O O . ALA A 1 174 ? 0.407 -25.849 19.346 1.00 84.06 174 ALA A O 1
ATOM 1324 N N . PHE A 1 175 ? -1.656 -26.704 19.113 1.00 85.31 175 PHE A N 1
ATOM 1325 C CA . PHE A 1 175 ? -2.326 -25.409 19.129 1.00 85.31 175 PHE A CA 1
ATOM 1326 C C . PHE A 1 175 ? -2.157 -24.708 20.478 1.00 85.31 175 PHE A C 1
ATOM 1328 O O . PHE A 1 175 ? -1.775 -23.542 20.513 1.00 85.31 175 PHE A O 1
ATOM 1335 N N . GLU A 1 176 ? -2.402 -25.404 21.590 1.00 85.69 176 GLU A N 1
ATOM 1336 C CA . GLU A 1 176 ? -2.271 -24.823 22.928 1.00 85.69 176 GLU A CA 1
ATOM 1337 C C . GLU A 1 176 ? -0.838 -24.337 23.203 1.00 85.69 176 GLU A C 1
ATOM 1339 O O . GLU A 1 176 ? -0.642 -23.226 23.703 1.00 85.69 176 GLU A O 1
ATOM 1344 N N . ARG A 1 177 ? 0.179 -25.123 22.828 1.00 86.62 177 ARG A N 1
ATOM 1345 C CA . ARG A 1 177 ? 1.589 -24.720 22.963 1.00 86.62 177 ARG A CA 1
ATOM 1346 C C . ARG A 1 177 ? 1.925 -23.509 22.099 1.00 86.62 177 ARG A C 1
ATOM 1348 O O . ARG A 1 177 ? 2.530 -22.561 22.599 1.00 86.62 177 ARG A O 1
ATOM 1355 N N . ALA A 1 178 ? 1.477 -23.499 20.844 1.00 87.31 178 ALA A N 1
ATOM 1356 C CA . ALA A 1 178 ? 1.659 -22.358 19.952 1.00 87.31 178 ALA A CA 1
ATOM 1357 C C . ALA A 1 178 ? 0.972 -21.094 20.491 1.00 87.31 178 ALA A C 1
ATOM 1359 O O . ALA A 1 178 ? 1.530 -20.005 20.383 1.00 87.31 178 ALA A O 1
ATOM 1360 N N . SER A 1 179 ? -0.198 -21.230 21.124 1.00 87.12 179 SER A N 1
ATOM 1361 C CA . SER A 1 179 ? -0.910 -20.117 21.762 1.00 87.12 179 SER A CA 1
ATOM 1362 C C . SER A 1 179 ? -0.132 -19.552 22.948 1.00 87.12 179 SER A C 1
ATOM 1364 O O . SER A 1 179 ? -0.019 -18.338 23.069 1.00 87.12 179 SER A O 1
ATOM 1366 N N . ARG A 1 180 ? 0.478 -20.404 23.783 1.00 85.00 180 ARG A N 1
ATOM 1367 C CA . ARG A 1 180 ? 1.323 -19.971 24.916 1.00 85.00 180 ARG A CA 1
ATOM 1368 C C . ARG A 1 180 ? 2.624 -19.286 24.481 1.00 85.00 180 ARG A C 1
ATOM 1370 O O . ARG A 1 180 ? 3.151 -18.465 25.224 1.00 85.00 180 ARG A O 1
ATOM 1377 N N . ARG A 1 181 ? 3.139 -19.636 23.298 1.00 86.19 181 ARG A N 1
ATOM 1378 C CA . ARG A 1 181 ? 4.298 -18.999 22.640 1.00 86.19 181 ARG A CA 1
ATOM 1379 C C . ARG A 1 181 ? 3.904 -17.795 21.782 1.00 86.19 181 ARG A C 1
ATOM 1381 O O . ARG A 1 181 ? 4.733 -17.236 21.080 1.00 86.19 181 ARG A O 1
ATOM 1388 N N . TRP A 1 182 ? 2.635 -17.414 21.726 1.00 86.56 182 TRP A N 1
ATOM 1389 C CA . TRP A 1 182 ? 2.235 -16.243 20.960 1.00 86.56 182 TRP A CA 1
ATOM 1390 C C . TRP A 1 182 ? 2.173 -15.021 21.883 1.00 86.56 182 TRP A C 1
ATOM 1392 O O . TRP A 1 182 ? 1.637 -15.127 22.985 1.00 86.56 182 TRP A O 1
ATOM 1402 N N . PRO A 1 183 ? 2.626 -13.832 21.442 1.00 80.25 183 PRO A N 1
ATOM 1403 C CA . PRO A 1 183 ? 3.174 -13.488 20.121 1.00 80.25 183 PRO A CA 1
ATOM 1404 C C . PRO A 1 183 ? 4.709 -13.589 20.006 1.00 80.25 183 PRO A C 1
ATOM 1406 O O . PRO A 1 183 ? 5.251 -13.152 18.991 1.00 80.25 183 PRO A O 1
ATOM 1409 N N . ALA A 1 184 ? 5.413 -14.130 21.004 1.00 79.69 184 ALA A N 1
ATOM 1410 C CA . ALA A 1 184 ? 6.875 -14.206 21.028 1.00 79.69 184 ALA A CA 1
ATOM 1411 C C . ALA A 1 184 ? 7.364 -15.644 21.251 1.00 79.69 184 ALA A C 1
ATOM 1413 O O . ALA A 1 184 ? 6.900 -16.291 22.178 1.00 79.69 184 ALA A O 1
ATOM 1414 N N . ASP A 1 185 ? 8.362 -16.105 20.484 1.00 72.75 185 ASP A N 1
ATOM 1415 C CA . ASP A 1 185 ? 8.842 -17.504 20.500 1.00 72.75 185 ASP A CA 1
ATOM 1416 C C . ASP A 1 185 ? 9.058 -18.100 21.913 1.00 72.75 185 ASP A C 1
ATOM 1418 O O . ASP A 1 185 ? 8.839 -19.301 22.095 1.00 72.75 185 ASP A O 1
ATOM 1422 N N . ASP A 1 186 ? 9.452 -17.274 22.893 1.00 75.81 186 ASP A N 1
ATOM 1423 C CA . ASP A 1 186 ? 9.563 -17.612 24.318 1.00 75.81 186 ASP A CA 1
ATOM 1424 C C . ASP A 1 186 ? 8.255 -17.297 25.095 1.00 75.81 186 ASP A C 1
ATOM 1426 O O . ASP A 1 186 ? 7.823 -16.135 25.129 1.00 75.81 186 ASP A O 1
ATOM 1430 N N . PRO A 1 187 ? 7.640 -18.280 25.789 1.00 73.38 187 PRO A N 1
ATOM 1431 C CA . PRO A 1 187 ? 6.478 -18.062 26.655 1.00 73.38 187 PRO A CA 1
ATOM 1432 C C . PRO A 1 187 ? 6.673 -16.981 27.729 1.00 73.38 187 PRO A C 1
ATOM 1434 O O . PRO A 1 187 ? 5.724 -16.269 28.057 1.00 73.38 187 PRO A O 1
ATOM 1437 N N . ALA A 1 188 ? 7.887 -16.819 28.270 1.00 74.50 188 ALA A N 1
ATOM 1438 C CA . ALA A 1 188 ? 8.161 -15.786 29.272 1.00 74.50 188 ALA A CA 1
ATOM 1439 C C . ALA A 1 188 ? 8.068 -14.368 28.675 1.00 74.50 188 ALA A C 1
ATOM 1441 O O . ALA A 1 188 ? 7.532 -13.459 29.310 1.00 74.50 188 ALA A O 1
ATOM 1442 N N . ALA A 1 189 ? 8.516 -14.199 27.426 1.00 80.19 189 ALA A N 1
ATOM 1443 C CA . ALA A 1 189 ? 8.434 -12.943 26.677 1.00 80.19 189 ALA A CA 1
ATOM 1444 C C . ALA A 1 189 ? 7.037 -12.691 26.075 1.00 80.19 189 ALA A C 1
ATOM 1446 O O . ALA A 1 189 ? 6.662 -11.545 25.805 1.00 80.19 189 ALA A O 1
ATOM 1447 N N . SER A 1 190 ? 6.237 -13.745 25.880 1.00 84.44 190 SER A N 1
ATOM 1448 C CA . SER A 1 190 ? 4.875 -13.635 25.344 1.00 84.44 190 SER A CA 1
ATOM 1449 C C . SER A 1 190 ? 3.974 -12.774 26.232 1.00 84.44 190 SER A C 1
ATOM 1451 O O . SER A 1 190 ? 3.323 -11.862 25.723 1.00 84.44 190 SER A O 1
ATOM 1453 N N . GLY A 1 191 ? 4.012 -12.955 27.557 1.00 87.12 191 GLY A N 1
ATOM 1454 C CA . GLY A 1 191 ? 3.205 -12.144 28.479 1.00 87.12 191 GLY A CA 1
ATOM 1455 C C . GLY A 1 191 ? 3.579 -10.653 28.496 1.00 87.12 191 GLY A C 1
ATOM 1456 O O . GLY A 1 191 ? 2.714 -9.787 28.631 1.00 87.12 191 GLY A O 1
ATOM 1457 N N . GLU A 1 192 ? 4.861 -10.321 28.318 1.00 88.88 192 GLU A N 1
ATOM 1458 C CA . GLU A 1 192 ? 5.315 -8.926 28.169 1.00 88.88 192 GLU A CA 1
ATOM 1459 C C . GLU A 1 192 ? 4.827 -8.316 26.856 1.00 88.88 192 GLU A C 1
ATOM 1461 O O . GLU A 1 192 ? 4.373 -7.175 26.813 1.00 88.88 192 GLU A O 1
ATOM 1466 N N . THR A 1 193 ? 4.842 -9.106 25.787 1.00 88.56 193 THR A N 1
ATOM 1467 C CA . THR A 1 193 ? 4.409 -8.656 24.466 1.00 88.56 193 THR A CA 1
ATOM 1468 C C . THR A 1 193 ? 2.884 -8.477 24.391 1.00 88.56 193 THR A C 1
ATOM 1470 O O . THR A 1 193 ? 2.395 -7.540 23.756 1.00 88.56 193 THR A O 1
ATOM 1473 N N . ILE A 1 194 ? 2.117 -9.322 25.090 1.00 91.06 194 ILE A N 1
ATOM 1474 C CA . ILE A 1 194 ? 0.670 -9.149 25.299 1.00 91.06 194 ILE A CA 1
ATOM 1475 C C . ILE A 1 194 ? 0.394 -7.852 26.071 1.00 91.06 194 ILE A C 1
ATOM 1477 O O . ILE A 1 194 ? -0.452 -7.063 25.644 1.00 91.06 194 ILE A O 1
ATOM 1481 N N . SER A 1 195 ? 1.147 -7.588 27.147 1.00 92.06 195 SER A N 1
ATOM 1482 C CA . SER A 1 195 ? 1.056 -6.326 27.895 1.00 92.06 195 SER A CA 1
ATOM 1483 C C . SER A 1 195 ? 1.317 -5.120 26.991 1.00 92.06 195 SER A C 1
ATOM 1485 O O . SER A 1 195 ? 0.528 -4.179 26.985 1.00 92.06 195 SER A O 1
ATOM 1487 N N . ALA A 1 196 ? 2.346 -5.181 26.141 1.00 92.31 196 ALA A N 1
ATOM 1488 C CA . ALA A 1 196 ? 2.666 -4.111 25.198 1.00 92.31 196 ALA A CA 1
ATOM 1489 C C . ALA A 1 196 ? 1.525 -3.832 24.196 1.00 92.31 196 ALA A C 1
ATOM 1491 O O . ALA A 1 196 ? 1.281 -2.678 23.844 1.00 92.31 196 ALA A O 1
ATOM 1492 N N . LEU A 1 197 ? 0.781 -4.855 23.749 1.00 92.00 197 LEU A N 1
ATOM 1493 C CA . LEU A 1 197 ? -0.419 -4.658 22.919 1.00 92.00 197 LEU A CA 1
ATOM 1494 C C . LEU A 1 197 ? -1.548 -3.965 23.693 1.00 92.00 197 LEU A C 1
ATOM 1496 O O . LEU A 1 197 ? -2.201 -3.072 23.151 1.00 92.00 197 LEU A O 1
ATOM 1500 N N . ASN A 1 198 ? -1.773 -4.350 24.950 1.00 93.69 198 ASN A N 1
ATOM 1501 C CA . ASN A 1 198 ? -2.768 -3.703 25.809 1.00 93.69 198 ASN A CA 1
ATOM 1502 C C . ASN A 1 198 ? -2.385 -2.240 26.110 1.00 93.69 198 ASN A C 1
ATOM 1504 O O . ASN A 1 198 ? -3.251 -1.363 26.107 1.00 93.69 198 ASN A O 1
ATOM 1508 N N . GLU A 1 199 ? -1.092 -1.942 26.252 1.00 94.56 199 GLU A N 1
ATOM 1509 C CA . GLU A 1 199 ? -0.569 -0.575 26.358 1.00 94.56 199 GLU A CA 1
ATOM 1510 C C . GLU A 1 199 ? -0.853 0.256 25.100 1.00 94.56 199 GLU A C 1
ATOM 1512 O O . GLU A 1 199 ? -1.250 1.414 25.222 1.00 94.56 199 GLU A O 1
ATOM 1517 N N . GLN A 1 200 ? -0.739 -0.316 23.893 1.00 95.44 200 GLN A N 1
ATOM 1518 C CA . GLN A 1 200 ? -1.117 0.393 22.660 1.00 95.44 200 GLN A CA 1
ATOM 1519 C C . GLN A 1 200 ? -2.613 0.736 22.624 1.00 95.44 200 GLN A C 1
ATOM 1521 O O . GLN A 1 200 ? -2.999 1.808 22.157 1.00 95.44 200 GLN A O 1
ATOM 1526 N N . LEU A 1 201 ? -3.475 -0.139 23.143 1.00 94.62 201 LEU A N 1
ATOM 1527 C CA . LEU A 1 201 ? -4.910 0.131 23.232 1.00 94.62 201 LEU A CA 1
ATOM 1528 C C . LEU A 1 201 ? -5.213 1.255 24.246 1.00 94.62 201 LEU A C 1
ATOM 1530 O O . LEU A 1 201 ? -6.022 2.139 23.965 1.00 94.62 201 LEU A O 1
ATOM 1534 N N . SER A 1 202 ? -4.499 1.277 25.376 1.00 94.75 202 SER A N 1
ATOM 1535 C CA . SER A 1 202 ? -4.531 2.385 26.343 1.00 94.75 202 SER A CA 1
ATOM 1536 C C . SER A 1 202 ? -4.018 3.701 25.732 1.00 94.75 202 SER A C 1
ATOM 1538 O O . SER A 1 202 ? -4.624 4.759 25.906 1.00 94.75 202 SER A O 1
ATOM 1540 N N . ALA A 1 203 ? -2.961 3.648 24.917 1.00 96.00 203 ALA A N 1
ATOM 1541 C CA . ALA A 1 203 ? -2.450 4.811 24.194 1.00 96.00 203 ALA A CA 1
ATOM 1542 C C . ALA A 1 203 ? -3.464 5.360 23.171 1.00 96.00 203 ALA A C 1
ATOM 1544 O O . ALA A 1 203 ? -3.598 6.580 23.041 1.00 96.00 203 ALA A O 1
ATOM 1545 N N . LEU A 1 204 ? -4.221 4.493 22.480 1.00 96.06 204 LEU A N 1
ATOM 1546 C CA . LEU A 1 204 ? -5.340 4.927 21.630 1.00 96.06 204 LEU A CA 1
ATOM 1547 C C . LEU A 1 204 ? -6.443 5.616 22.436 1.00 96.06 204 LEU A C 1
ATOM 1549 O O . LEU A 1 204 ? -6.982 6.616 21.965 1.00 96.06 204 LEU A O 1
ATOM 1553 N N . ALA A 1 205 ? -6.760 5.124 23.636 1.00 95.44 205 ALA A N 1
ATOM 1554 C CA . ALA A 1 205 ? -7.722 5.773 24.524 1.00 95.44 205 ALA A CA 1
ATOM 1555 C C . ALA A 1 205 ? -7.261 7.187 24.916 1.00 95.44 205 ALA A C 1
ATOM 1557 O O . ALA A 1 205 ? -8.040 8.135 24.834 1.00 95.44 205 ALA A O 1
ATOM 1558 N N . GLY A 1 206 ? -5.971 7.359 25.227 1.00 95.62 206 GLY A N 1
ATOM 1559 C CA . GLY A 1 206 ? -5.374 8.681 25.435 1.00 95.62 206 GLY A CA 1
ATOM 1560 C C . GLY A 1 206 ? -5.487 9.592 24.207 1.00 95.62 206 GLY A C 1
ATOM 1561 O O . GLY A 1 206 ? -5.854 10.759 24.337 1.00 95.62 206 GLY A O 1
ATOM 1562 N N . CYS A 1 207 ? -5.252 9.053 23.005 1.00 97.06 207 CYS A N 1
ATOM 1563 C CA . CYS A 1 207 ? -5.416 9.804 21.757 1.00 97.06 207 CYS A CA 1
ATOM 1564 C C . CYS A 1 207 ? -6.877 10.202 21.491 1.00 97.06 207 CYS A C 1
ATOM 1566 O O . CYS A 1 207 ? -7.106 11.271 20.932 1.00 97.06 207 CYS A O 1
ATOM 1568 N N . LEU A 1 208 ? -7.858 9.367 21.863 1.00 96.75 208 LEU A N 1
ATOM 1569 C CA . LEU A 1 208 ? -9.282 9.702 21.749 1.00 96.75 208 LEU A CA 1
ATOM 1570 C C . LEU A 1 208 ? -9.636 10.888 22.653 1.00 96.75 208 LEU A C 1
ATOM 1572 O O . LEU A 1 208 ? -10.285 11.818 22.184 1.00 96.75 208 LEU A O 1
ATOM 1576 N N . THR A 1 209 ? -9.194 10.870 23.913 1.00 96.19 209 THR A N 1
ATOM 1577 C CA . THR A 1 209 ? -9.419 11.985 24.846 1.00 96.19 209 THR A CA 1
ATOM 1578 C C . THR A 1 209 ? -8.800 13.275 24.314 1.00 96.19 209 THR A C 1
ATOM 1580 O O . THR A 1 209 ? -9.502 14.269 24.175 1.00 96.19 209 THR A O 1
ATOM 1583 N N . GLU A 1 210 ? -7.527 13.240 23.905 1.00 96.44 210 GLU A N 1
ATOM 1584 C CA . GLU A 1 210 ? -6.854 14.415 23.337 1.00 96.44 210 GLU A CA 1
ATOM 1585 C C . GLU A 1 210 ? -7.554 14.926 22.066 1.00 96.44 210 GLU A C 1
ATOM 1587 O O . GLU A 1 210 ? -7.737 16.130 21.895 1.00 96.44 210 GLU A O 1
ATOM 1592 N N . PHE A 1 211 ? -7.987 14.018 21.182 1.00 97.38 211 PHE A N 1
ATOM 1593 C CA . PHE A 1 211 ? -8.775 14.370 20.002 1.00 97.38 211 PHE A CA 1
ATOM 1594 C C . PHE A 1 211 ? -10.058 15.114 20.384 1.00 97.38 211 PHE A C 1
ATOM 1596 O O . PHE A 1 211 ? -10.327 16.168 19.812 1.00 97.38 211 PHE A O 1
ATOM 1603 N N . LEU A 1 212 ? -10.845 14.577 21.319 1.00 96.06 212 LEU A N 1
ATOM 1604 C CA . LEU A 1 212 ? -12.132 15.155 21.703 1.00 96.06 212 LEU A CA 1
ATOM 1605 C C . LEU A 1 212 ? -11.970 16.488 22.436 1.00 96.06 212 LEU A C 1
ATOM 1607 O O . LEU A 1 212 ? -12.761 17.395 22.188 1.00 96.06 212 LEU A O 1
ATOM 1611 N N . ASP A 1 213 ? -10.927 16.644 23.251 1.00 95.31 213 ASP A N 1
ATOM 1612 C CA . ASP A 1 213 ? -10.610 17.909 23.920 1.00 95.31 213 ASP A CA 1
ATOM 1613 C C . ASP A 1 213 ? -10.297 19.018 22.908 1.00 95.31 213 ASP A C 1
ATOM 1615 O O . ASP A 1 213 ? -10.843 20.118 23.001 1.00 95.31 213 ASP A O 1
ATOM 1619 N N . VAL A 1 214 ? -9.477 18.717 21.894 1.00 96.94 214 VAL A N 1
ATOM 1620 C CA . VAL A 1 214 ? -9.151 19.657 20.807 1.00 96.94 214 VAL A CA 1
ATOM 1621 C C . VAL A 1 214 ? -10.367 19.917 19.910 1.00 96.94 214 VAL A C 1
ATOM 1623 O O . VAL A 1 214 ? -10.603 21.043 19.480 1.00 96.94 214 VAL A O 1
ATOM 1626 N N . ALA A 1 215 ? -11.155 18.883 19.618 1.00 95.44 215 ALA A N 1
ATOM 1627 C CA . ALA A 1 215 ? -12.277 18.955 18.687 1.00 95.44 215 ALA A CA 1
ATOM 1628 C C . ALA A 1 215 ? -13.551 19.577 19.282 1.00 95.44 215 ALA A C 1
ATOM 1630 O O . ALA A 1 215 ? -14.461 19.925 18.523 1.00 95.44 215 ALA A O 1
ATOM 1631 N N . ARG A 1 216 ? -13.648 19.712 20.613 1.00 95.25 216 ARG A N 1
ATOM 1632 C CA . ARG A 1 216 ? -14.884 20.074 21.329 1.00 95.25 216 ARG A CA 1
ATOM 1633 C C . ARG A 1 216 ? -15.545 21.340 20.783 1.00 95.25 216 ARG A C 1
ATOM 1635 O O . ARG A 1 216 ? -16.729 21.313 20.454 1.00 95.25 216 ARG A O 1
ATOM 1642 N N . SER A 1 217 ? -14.776 22.414 20.602 1.00 93.81 217 SER A N 1
ATOM 1643 C CA . SER A 1 217 ? -15.275 23.703 20.091 1.00 93.81 217 SER A CA 1
ATOM 1644 C C . SER A 1 217 ? -15.832 23.622 18.664 1.00 93.81 217 SER A C 1
ATOM 1646 O O . SER A 1 217 ? -16.711 24.402 18.301 1.00 93.81 217 SER A O 1
ATOM 1648 N N . THR A 1 218 ? -15.344 22.670 17.862 1.00 93.75 218 THR A N 1
ATOM 1649 C CA . THR A 1 218 ? -15.798 22.433 16.484 1.00 93.75 218 THR A CA 1
ATOM 1650 C C . THR A 1 218 ? -17.024 21.514 16.442 1.00 93.75 218 THR A C 1
ATOM 1652 O O . THR A 1 218 ? -17.880 21.668 15.574 1.00 93.75 218 THR A O 1
ATOM 1655 N N . ILE A 1 219 ? -17.124 20.558 17.373 1.00 93.94 219 ILE A N 1
ATOM 1656 C CA . ILE A 1 219 ? -18.189 19.542 17.418 1.00 93.94 219 ILE A CA 1
ATOM 1657 C C . ILE A 1 219 ? -19.471 20.055 18.097 1.00 93.94 219 ILE A C 1
ATOM 1659 O O . ILE A 1 219 ? -20.572 19.700 17.676 1.00 93.94 219 ILE A O 1
ATOM 1663 N N . GLU A 1 220 ? -19.353 20.838 19.173 1.00 89.88 220 GLU A N 1
ATOM 1664 C CA . GLU A 1 220 ? -20.498 21.259 19.995 1.00 89.88 220 GLU A CA 1
ATOM 1665 C C . GLU A 1 220 ? -21.544 22.154 19.305 1.00 89.88 220 GLU A C 1
ATOM 1667 O O . GLU A 1 220 ? -22.732 21.988 19.620 1.00 89.88 220 GLU A O 1
ATOM 1672 N N . PRO A 1 221 ? -21.180 23.089 18.402 1.00 86.81 221 PRO A N 1
ATOM 1673 C CA . PRO A 1 221 ? -22.161 23.918 17.713 1.00 86.81 221 PRO A CA 1
ATOM 1674 C C . PRO A 1 221 ? -23.215 23.066 16.995 1.00 86.81 221 PRO A C 1
ATOM 1676 O O . PRO A 1 221 ? -22.894 22.048 16.381 1.00 86.81 221 PRO A O 1
ATOM 1679 N N . SER A 1 222 ? -24.489 23.480 17.044 1.00 62.66 222 SER A N 1
ATOM 1680 C CA . SER A 1 222 ? -25.572 22.750 16.377 1.00 62.66 222 SER A CA 1
ATOM 1681 C C . SER A 1 222 ? -25.373 22.782 14.858 1.00 62.66 222 SER A C 1
ATOM 1683 O O . SER A 1 222 ? -25.755 23.741 14.185 1.00 62.66 222 SER A O 1
ATOM 1685 N N . SER A 1 223 ? -24.750 21.737 14.322 1.00 65.94 223 SER A N 1
ATOM 1686 C CA . SER A 1 223 ? -24.508 21.589 12.895 1.00 65.94 223 SER A CA 1
ATOM 1687 C C . SER A 1 223 ? -25.571 20.696 12.256 1.00 65.94 223 SER A C 1
ATOM 1689 O O . SER A 1 223 ? -25.911 19.637 12.785 1.00 65.94 223 SER A O 1
ATOM 1691 N N . ASN A 1 224 ? -26.067 21.108 11.086 1.00 79.38 224 ASN A N 1
ATOM 1692 C CA . ASN A 1 224 ? -26.867 20.250 10.202 1.00 79.38 224 ASN A CA 1
ATOM 1693 C C . ASN A 1 224 ? -26.006 19.172 9.511 1.00 79.38 224 ASN A C 1
ATOM 1695 O O . ASN A 1 224 ? -26.543 18.323 8.799 1.00 79.38 224 ASN A O 1
ATOM 1699 N N . ASP A 1 225 ? -24.681 19.204 9.691 1.00 88.69 225 ASP A N 1
ATOM 1700 C CA . ASP A 1 225 ? -23.770 18.190 9.174 1.00 88.69 225 ASP A CA 1
ATOM 1701 C C . ASP A 1 225 ? -23.921 16.877 9.958 1.00 88.69 225 ASP A C 1
ATOM 1703 O O . ASP A 1 225 ? -23.677 16.801 11.166 1.00 88.69 225 ASP A O 1
ATOM 1707 N N . HIS A 1 226 ? -24.313 15.822 9.244 1.00 89.50 226 HIS A N 1
ATOM 1708 C CA . HIS A 1 226 ? -24.529 14.498 9.813 1.00 89.50 226 HIS A CA 1
ATOM 1709 C C . HIS A 1 226 ? -23.266 13.913 10.466 1.00 89.50 226 HIS A C 1
ATOM 1711 O O . HIS A 1 226 ? -23.363 13.262 11.506 1.00 89.50 226 HIS A O 1
ATOM 1717 N N . ALA A 1 227 ? -22.085 14.168 9.900 1.00 89.94 227 ALA A N 1
ATOM 1718 C CA . ALA A 1 227 ? -20.829 13.629 10.404 1.00 89.94 227 ALA A CA 1
ATOM 1719 C C . ALA A 1 227 ? -20.392 14.333 11.699 1.00 89.94 227 ALA A C 1
ATOM 1721 O O . ALA A 1 227 ? -19.973 13.670 12.648 1.00 89.94 227 ALA A O 1
ATOM 1722 N N . LEU A 1 228 ? -20.556 15.659 11.788 1.00 93.00 228 LEU A N 1
ATOM 1723 C CA . LEU A 1 228 ? -20.304 16.394 13.036 1.00 93.00 228 LEU A CA 1
ATOM 1724 C C . LEU A 1 228 ? -21.323 16.032 14.121 1.00 93.00 228 LEU A C 1
ATOM 1726 O O . LEU A 1 228 ? -20.955 15.884 15.285 1.00 93.00 228 LEU A O 1
ATOM 1730 N N . ARG A 1 229 ? -22.588 15.794 13.750 1.00 94.56 229 ARG A N 1
ATOM 1731 C CA . ARG A 1 229 ? -23.601 15.288 14.685 1.00 94.56 229 ARG A CA 1
ATOM 1732 C C . ARG A 1 229 ? -23.233 13.905 15.235 1.00 94.56 229 ARG A C 1
ATOM 1734 O O . ARG A 1 229 ? -23.380 13.680 16.432 1.00 94.56 229 ARG A O 1
ATOM 1741 N N . ALA A 1 230 ? -22.716 13.001 14.403 1.00 94.62 230 ALA A N 1
ATOM 1742 C CA . ALA A 1 230 ? -22.211 11.704 14.856 1.00 94.62 230 ALA A CA 1
ATOM 1743 C C . ALA A 1 230 ? -21.062 11.852 15.867 1.00 94.62 230 ALA A C 1
ATOM 1745 O O . ALA A 1 230 ? -21.065 11.211 16.916 1.00 94.62 230 ALA A O 1
ATOM 1746 N N . LEU A 1 231 ? -20.120 12.755 15.589 1.00 95.62 231 LEU A N 1
ATOM 1747 C CA . LEU A 1 231 ? -18.997 13.060 16.478 1.00 95.62 231 LEU A CA 1
ATOM 1748 C C . LEU A 1 231 ? -19.434 13.706 17.794 1.00 95.62 231 LEU A C 1
ATOM 1750 O O . LEU A 1 231 ? -18.833 13.442 18.832 1.00 95.62 231 LEU A O 1
ATOM 1754 N N . ARG A 1 232 ? -20.522 14.480 17.787 1.00 95.38 232 ARG A N 1
ATOM 1755 C CA . ARG A 1 232 ? -21.152 14.964 19.019 1.00 95.38 232 ARG A CA 1
ATOM 1756 C C . ARG A 1 232 ? -21.700 13.813 19.856 1.00 95.38 232 ARG A C 1
ATOM 1758 O O . ARG A 1 232 ? -21.559 13.838 21.070 1.00 95.38 232 ARG A O 1
ATOM 1765 N N . GLY A 1 233 ? -22.251 12.780 19.222 1.00 95.38 233 GLY A N 1
ATOM 1766 C CA . GLY A 1 233 ? -22.595 11.531 19.901 1.00 95.38 233 GLY A CA 1
ATOM 1767 C C . GLY A 1 233 ? -21.388 10.863 20.558 1.00 95.38 233 GLY A C 1
ATOM 1768 O O . GLY A 1 233 ? -21.452 10.523 21.733 1.00 95.38 233 GLY A O 1
ATOM 1769 N N . VAL A 1 234 ? -20.258 10.756 19.847 1.00 95.56 234 VAL A N 1
ATOM 1770 C CA . VAL A 1 234 ? -18.996 10.234 20.415 1.00 95.56 234 VAL A CA 1
ATOM 1771 C C . VAL A 1 234 ? -18.541 11.059 21.620 1.00 95.56 234 VAL A C 1
ATOM 1773 O O . VAL A 1 234 ? -18.150 10.486 22.632 1.00 95.56 234 VAL A O 1
ATOM 1776 N N . LEU A 1 235 ? -18.641 12.389 21.538 1.00 95.38 235 LEU A N 1
ATOM 1777 C CA . LEU A 1 235 ? -18.333 13.291 22.647 1.00 95.38 235 LEU A CA 1
ATOM 1778 C C . LEU A 1 235 ? -19.230 13.024 23.867 1.00 95.38 235 LEU A C 1
ATOM 1780 O O . LEU A 1 235 ? -18.722 12.944 24.978 1.00 95.38 235 LEU A O 1
ATOM 1784 N N . ARG A 1 236 ? -20.541 12.812 23.674 1.00 95.12 236 ARG A N 1
ATOM 1785 C CA . ARG A 1 236 ? -21.466 12.447 24.768 1.00 95.12 236 ARG A CA 1
ATOM 1786 C C . ARG A 1 236 ? -21.125 11.107 25.403 1.00 95.12 236 ARG A C 1
ATOM 1788 O O . ARG A 1 236 ? -21.140 10.999 26.625 1.00 95.12 236 ARG A O 1
ATOM 1795 N N . LEU A 1 237 ? -20.783 10.110 24.589 1.00 95.69 237 LEU A N 1
ATOM 1796 C CA . LEU A 1 237 ? -20.339 8.809 25.087 1.00 95.69 237 LEU A CA 1
ATOM 1797 C C . LEU A 1 237 ? -19.052 8.941 25.911 1.00 95.69 237 LEU A C 1
ATOM 1799 O O . LEU A 1 237 ? -18.965 8.375 26.995 1.00 95.69 237 LEU A O 1
ATOM 1803 N N . HIS A 1 238 ? -18.076 9.716 25.431 1.00 95.50 238 HIS A N 1
ATOM 1804 C CA . HIS A 1 238 ? -16.821 9.971 26.144 1.00 95.50 238 HIS A CA 1
ATOM 1805 C C . HIS A 1 238 ? -17.044 10.718 27.461 1.00 95.50 238 HIS A C 1
ATOM 1807 O O . HIS A 1 238 ? -16.607 10.231 28.503 1.00 95.50 238 HIS A O 1
ATOM 1813 N N . ASP A 1 239 ? -17.805 11.813 27.445 1.00 93.81 239 ASP A N 1
ATOM 1814 C CA . ASP A 1 239 ? -18.140 12.589 28.645 1.00 93.81 239 ASP A CA 1
ATOM 1815 C C . ASP A 1 239 ? -18.853 11.715 29.704 1.00 93.81 239 ASP A C 1
ATOM 1817 O O . ASP A 1 239 ? -18.668 11.915 30.903 1.00 93.81 239 ASP A O 1
ATOM 1821 N N . GLY A 1 240 ? -19.635 10.713 29.279 1.00 91.75 240 GLY A N 1
ATOM 1822 C CA . GLY A 1 240 ? -20.309 9.754 30.162 1.00 91.75 240 GLY A CA 1
ATOM 1823 C C . GLY A 1 240 ? -19.404 8.659 30.741 1.00 91.75 240 GLY A C 1
ATOM 1824 O O . GLY A 1 240 ? -19.771 8.027 31.730 1.00 91.75 240 GLY A O 1
ATOM 1825 N N . THR A 1 241 ? -18.225 8.438 30.149 1.00 86.31 241 THR A N 1
ATOM 1826 C CA . THR A 1 241 ? -17.242 7.423 30.581 1.00 86.31 241 THR A CA 1
ATOM 1827 C C . THR A 1 241 ? -16.195 7.948 31.560 1.00 86.31 241 THR A C 1
ATOM 1829 O O . THR A 1 241 ? -15.513 7.140 32.179 1.00 86.31 241 THR A O 1
ATOM 1832 N N . ALA A 1 242 ? -16.031 9.273 31.667 1.00 64.88 242 ALA A N 1
ATOM 1833 C CA . ALA A 1 242 ? -14.772 9.976 31.957 1.00 64.88 242 ALA A CA 1
ATOM 1834 C C . ALA A 1 242 ? -14.179 9.851 33.386 1.00 64.88 242 ALA A C 1
ATOM 1836 O O . ALA A 1 242 ? -13.700 10.833 33.952 1.00 64.88 242 ALA A O 1
ATOM 1837 N N . ALA A 1 243 ? -14.154 8.653 33.974 1.00 68.56 243 ALA A N 1
ATOM 1838 C CA . ALA A 1 243 ? -13.515 8.381 35.259 1.00 68.56 243 ALA A CA 1
ATOM 1839 C C . ALA A 1 243 ? -12.055 7.886 35.128 1.00 68.56 243 ALA A C 1
ATOM 1841 O O . ALA A 1 243 ? -11.250 8.151 36.022 1.00 68.56 243 ALA A O 1
ATOM 1842 N N . SER A 1 244 ? -11.670 7.208 34.033 1.00 79.88 244 SER A N 1
ATOM 1843 C CA . SER A 1 244 ? -10.298 6.702 33.832 1.00 79.88 244 SER A CA 1
ATOM 1844 C C . SER A 1 244 ? -9.932 6.405 32.365 1.00 79.88 244 SER A C 1
ATOM 1846 O O . SER A 1 244 ? -10.796 6.248 31.504 1.00 79.88 244 SER A O 1
ATOM 1848 N N . ALA A 1 245 ? -8.633 6.245 32.067 1.00 80.88 245 ALA A N 1
ATOM 1849 C CA . ALA A 1 245 ? -8.161 5.795 30.747 1.00 80.88 245 ALA A CA 1
ATOM 1850 C C . ALA A 1 245 ? -8.676 4.390 30.370 1.00 80.88 245 ALA A C 1
ATOM 1852 O O . ALA A 1 245 ? -8.873 4.095 29.192 1.00 80.88 245 ALA A O 1
ATOM 1853 N N . SER A 1 246 ? -8.932 3.541 31.370 1.00 87.19 246 SER A N 1
ATOM 1854 C CA . SER A 1 246 ? -9.529 2.217 31.177 1.00 87.19 246 SER A CA 1
ATOM 1855 C C . SER A 1 246 ? -10.979 2.319 30.689 1.00 87.19 246 SER A C 1
ATOM 1857 O O . SER A 1 246 ? -11.389 1.567 29.806 1.00 87.19 246 SER A O 1
ATOM 1859 N N . ASP A 1 247 ? -11.739 3.297 31.187 1.00 90.38 247 ASP A N 1
ATOM 1860 C CA . ASP A 1 247 ? -13.127 3.521 30.763 1.00 90.38 247 ASP A CA 1
ATOM 1861 C C . ASP A 1 247 ? -13.198 4.047 29.325 1.00 90.38 247 ASP A C 1
ATOM 1863 O O . ASP A 1 247 ? -14.012 3.586 28.523 1.00 90.38 247 ASP A O 1
ATOM 1867 N N . VAL A 1 248 ? -12.274 4.935 28.948 1.00 93.88 248 VAL A N 1
ATOM 1868 C CA . VAL A 1 248 ? -12.154 5.408 27.559 1.00 93.88 248 VAL A CA 1
ATOM 1869 C C . VAL A 1 248 ? -11.711 4.275 26.626 1.00 93.88 248 VAL A C 1
ATOM 1871 O O . VAL A 1 248 ? -12.209 4.157 25.503 1.00 93.88 248 VAL A O 1
ATOM 1874 N N . ALA A 1 249 ? -10.826 3.384 27.082 1.00 93.69 249 ALA A N 1
ATOM 1875 C CA . ALA A 1 249 ? -10.493 2.178 26.330 1.00 93.69 249 ALA A CA 1
ATOM 1876 C C . ALA A 1 249 ? -11.722 1.273 26.159 1.00 93.69 249 ALA A C 1
ATOM 1878 O O . ALA A 1 249 ? -11.970 0.778 25.059 1.00 93.69 249 ALA A O 1
ATOM 1879 N N . ARG A 1 250 ? -12.547 1.113 27.200 1.00 94.62 250 ARG A N 1
ATOM 1880 C CA . ARG A 1 250 ? -13.811 0.371 27.121 1.00 94.62 250 ARG A CA 1
ATOM 1881 C C . ARG A 1 250 ? -14.783 0.984 26.112 1.00 94.62 250 ARG A C 1
ATOM 1883 O O . ARG A 1 250 ? -15.456 0.229 25.410 1.00 94.62 250 ARG A O 1
ATOM 1890 N N . LEU A 1 251 ? -14.837 2.309 25.979 1.00 95.25 251 LEU A N 1
ATOM 1891 C CA . LEU A 1 251 ? -15.610 2.977 24.926 1.00 95.25 251 LEU A CA 1
ATOM 1892 C C . LEU A 1 251 ? -15.113 2.587 23.525 1.00 95.25 251 LEU A C 1
ATOM 1894 O O . LEU A 1 251 ? -15.909 2.142 22.697 1.00 95.25 251 LEU A O 1
ATOM 1898 N N . LEU A 1 252 ? -13.805 2.688 23.270 1.00 95.06 252 LEU A N 1
ATOM 1899 C CA . LEU A 1 252 ? -13.209 2.288 21.987 1.00 95.06 252 LEU A CA 1
ATOM 1900 C C . LEU A 1 252 ? -13.478 0.814 21.654 1.00 95.06 252 LEU A C 1
ATOM 1902 O O . LEU A 1 252 ? -13.816 0.478 20.519 1.00 95.06 252 LEU A O 1
ATOM 1906 N N . LEU A 1 253 ? -13.369 -0.060 22.652 1.00 95.56 253 LEU A N 1
ATOM 1907 C CA . LEU A 1 253 ? -13.668 -1.483 22.516 1.00 95.56 253 LEU A CA 1
ATOM 1908 C C . LEU A 1 253 ? -15.155 -1.749 22.271 1.00 95.56 253 LEU A C 1
ATOM 1910 O O . LEU A 1 253 ? -15.502 -2.642 21.506 1.00 95.56 253 LEU A O 1
ATOM 1914 N N . SER A 1 254 ? -16.039 -0.959 22.876 1.00 95.62 254 SER A N 1
ATOM 1915 C CA . SER A 1 254 ? -17.483 -1.048 22.648 1.00 95.62 254 SER A CA 1
ATOM 1916 C C . SER A 1 254 ? -17.840 -0.680 21.205 1.00 95.62 254 SER A C 1
ATOM 1918 O O . SER A 1 254 ? -18.635 -1.375 20.575 1.00 95.62 254 SER A O 1
ATOM 1920 N N . ILE A 1 255 ? -17.190 0.351 20.649 1.00 93.12 255 ILE A N 1
ATOM 1921 C CA . ILE A 1 255 ? -17.304 0.710 19.226 1.00 93.12 255 ILE A CA 1
ATOM 1922 C C . ILE A 1 255 ? -16.837 -0.452 18.342 1.00 93.12 255 ILE A C 1
ATOM 1924 O O . ILE A 1 255 ? -17.559 -0.847 17.431 1.00 93.12 255 ILE A O 1
ATOM 1928 N N . GLU A 1 256 ? -15.675 -1.040 18.640 1.00 92.69 256 GLU A N 1
ATOM 1929 C CA . GLU A 1 256 ? -15.145 -2.201 17.916 1.00 92.69 256 GLU A CA 1
ATOM 1930 C C . GLU A 1 256 ? -16.106 -3.397 17.945 1.00 92.69 256 GLU A C 1
ATOM 1932 O O . GLU A 1 256 ? -16.367 -3.989 16.901 1.00 92.69 256 GLU A O 1
ATOM 1937 N N . VAL A 1 257 ? -16.654 -3.749 19.111 1.00 93.69 257 VAL A N 1
ATOM 1938 C CA . VAL A 1 257 ? -17.588 -4.878 19.254 1.00 93.69 257 VAL A CA 1
ATOM 1939 C C . VAL A 1 257 ? -18.836 -4.662 18.410 1.00 93.69 257 VAL A C 1
ATOM 1941 O O . VAL A 1 257 ? -19.247 -5.564 17.674 1.00 93.69 257 VAL A O 1
ATOM 1944 N N . ILE A 1 258 ? -19.431 -3.471 18.494 1.00 91.12 258 ILE A N 1
ATOM 1945 C CA . ILE A 1 258 ? -20.634 -3.138 17.734 1.00 91.12 258 ILE A CA 1
ATOM 1946 C C . ILE A 1 258 ? -20.321 -3.169 16.234 1.00 91.12 258 ILE A C 1
ATOM 1948 O O . ILE A 1 258 ? -20.989 -3.887 15.490 1.00 91.12 258 ILE A O 1
ATOM 1952 N N . GLU A 1 259 ? -19.278 -2.467 15.783 1.00 85.75 259 GLU A N 1
ATOM 1953 C CA . GLU A 1 259 ? -18.907 -2.430 14.365 1.00 85.75 259 GLU A CA 1
ATOM 1954 C C . GLU A 1 259 ? -18.608 -3.825 13.818 1.00 85.75 259 GLU A C 1
ATOM 1956 O O . GLU A 1 259 ? -19.171 -4.215 12.797 1.00 85.75 259 GLU A O 1
ATOM 1961 N N . ALA A 1 260 ? -17.769 -4.604 14.496 1.00 84.31 260 ALA A N 1
ATOM 1962 C CA . ALA A 1 260 ? -17.348 -5.914 14.017 1.00 84.31 260 ALA A CA 1
ATOM 1963 C C . ALA A 1 260 ? -18.493 -6.936 13.971 1.00 84.31 260 ALA A C 1
ATOM 1965 O O . ALA A 1 260 ? -18.464 -7.838 13.132 1.00 84.31 260 ALA A O 1
ATOM 1966 N N . THR A 1 261 ? -19.515 -6.787 14.819 1.00 82.06 261 THR A N 1
ATOM 1967 C CA . THR A 1 261 ? -20.698 -7.661 14.795 1.00 82.06 261 THR A CA 1
ATOM 1968 C C . THR A 1 261 ? -21.561 -7.414 13.552 1.00 82.06 261 THR A C 1
ATOM 1970 O O . THR A 1 261 ? -22.065 -8.364 12.960 1.00 82.06 261 THR A O 1
ATOM 1973 N N . PHE A 1 262 ? -21.692 -6.160 13.104 1.00 76.25 262 PHE A N 1
ATOM 1974 C CA . PHE A 1 262 ? -22.481 -5.818 11.909 1.00 76.25 262 PHE A CA 1
ATOM 1975 C C . PHE A 1 262 ? -21.673 -5.850 10.602 1.00 76.25 262 PHE A C 1
ATOM 1977 O O . PHE A 1 262 ? -22.235 -6.085 9.534 1.00 76.25 262 PHE A O 1
ATOM 1984 N N . ALA A 1 263 ? -20.364 -5.598 10.664 1.00 69.44 263 ALA A N 1
ATOM 1985 C CA . ALA A 1 263 ? -19.482 -5.456 9.504 1.00 69.44 263 ALA A CA 1
ATOM 1986 C C . ALA A 1 263 ? -18.580 -6.672 9.232 1.00 69.44 263 ALA A C 1
ATOM 1988 O O . ALA A 1 263 ? -17.932 -6.709 8.181 1.00 69.44 263 ALA A O 1
ATOM 1989 N N . GLY A 1 264 ? -18.503 -7.623 10.169 1.00 67.56 264 GLY A N 1
ATOM 1990 C CA . GLY A 1 264 ? -17.526 -8.711 10.179 1.00 67.56 264 GLY A CA 1
ATOM 1991 C C . GLY A 1 264 ? -16.185 -8.317 10.820 1.00 67.56 264 GLY A C 1
ATOM 1992 O O . GLY A 1 264 ? -15.823 -7.145 10.901 1.00 67.56 264 GLY A O 1
ATOM 1993 N N . THR A 1 265 ? -15.417 -9.315 11.277 1.00 61.59 265 THR A N 1
ATOM 1994 C CA . THR A 1 265 ? -14.177 -9.107 12.061 1.00 61.59 265 THR A CA 1
ATOM 1995 C C . THR A 1 265 ? -12.896 -9.008 11.218 1.00 61.59 265 THR A C 1
ATOM 1997 O O . THR A 1 265 ? -11.802 -8.815 11.773 1.00 61.59 265 THR A O 1
ATOM 2000 N N . GLU A 1 266 ? -12.983 -9.143 9.890 1.00 59.75 266 GLU A N 1
ATOM 2001 C CA . GLU A 1 266 ? -11.810 -9.078 9.017 1.00 59.75 266 GLU A CA 1
ATOM 2002 C C . GLU A 1 266 ? -11.387 -7.634 8.716 1.00 59.75 266 GLU A C 1
ATOM 2004 O O . GLU A 1 266 ? -12.210 -6.811 8.310 1.00 59.75 266 GLU A O 1
ATOM 2009 N N . PRO A 1 267 ? -10.089 -7.305 8.861 1.00 52.16 267 PRO A N 1
ATOM 2010 C CA . PRO A 1 267 ? -9.561 -6.015 8.454 1.00 52.16 267 PRO A CA 1
ATOM 2011 C C . PRO A 1 267 ? -9.516 -5.961 6.927 1.00 52.16 267 PRO A C 1
ATOM 2013 O O . PRO A 1 267 ? -8.496 -6.272 6.313 1.00 52.16 267 PRO A O 1
ATOM 2016 N N . ARG A 1 268 ? -10.612 -5.551 6.292 1.00 52.91 268 ARG A N 1
ATOM 2017 C CA . ARG A 1 268 ? -10.523 -5.134 4.897 1.00 52.91 268 ARG A CA 1
ATOM 2018 C C . ARG A 1 268 ? -9.929 -3.726 4.874 1.00 52.91 268 ARG A C 1
ATOM 2020 O O . ARG A 1 268 ? -10.428 -2.865 5.595 1.00 52.91 268 ARG A O 1
ATOM 2027 N N . PRO A 1 269 ? -8.862 -3.467 4.103 1.00 54.22 269 PRO A N 1
ATOM 2028 C CA . PRO A 1 269 ? -8.308 -2.124 4.016 1.00 54.22 269 PRO A CA 1
ATOM 2029 C C . PRO A 1 269 ? -9.394 -1.154 3.535 1.00 54.22 269 PRO A C 1
ATOM 2031 O O . PRO A 1 269 ? -10.085 -1.434 2.553 1.00 54.22 269 PRO A O 1
ATOM 2034 N N . ASP A 1 270 ? -9.522 -0.011 4.214 1.00 52.00 270 ASP A N 1
ATOM 2035 C CA . ASP A 1 270 ? -10.490 1.050 3.889 1.00 52.00 270 ASP A CA 1
ATOM 2036 C C . ASP A 1 270 ? -10.434 1.468 2.415 1.00 52.00 270 ASP A C 1
ATOM 2038 O O . ASP A 1 270 ? -11.437 1.864 1.821 1.00 52.00 270 ASP A O 1
ATOM 2042 N N . GLN A 1 271 ? -9.245 1.354 1.823 1.00 50.91 271 GLN A N 1
ATOM 2043 C CA . GLN A 1 271 ? -9.003 1.549 0.409 1.00 50.91 271 GLN A CA 1
ATOM 2044 C C . GLN A 1 271 ? -7.924 0.577 -0.067 1.00 50.91 271 GLN A C 1
ATOM 2046 O O . GLN A 1 271 ? -6.813 0.548 0.462 1.00 50.91 271 GLN A O 1
ATOM 2051 N N . VAL A 1 272 ? -8.225 -0.191 -1.112 1.00 56.06 272 VAL A N 1
ATOM 2052 C CA . VAL A 1 272 ? -7.207 -0.962 -1.833 1.00 56.06 272 VAL A CA 1
ATOM 2053 C C . VAL A 1 272 ? -6.586 -0.052 -2.887 1.00 56.06 272 VAL A C 1
ATOM 2055 O O . VAL A 1 272 ? -7.248 0.318 -3.858 1.00 56.06 272 VAL A O 1
ATOM 2058 N N . ILE A 1 273 ? -5.314 0.307 -2.705 1.00 61.38 273 ILE A N 1
ATOM 2059 C CA . ILE A 1 273 ? -4.513 0.996 -3.722 1.00 61.38 273 ILE A CA 1
ATOM 2060 C C . ILE A 1 273 ? -3.562 -0.032 -4.325 1.00 61.38 273 ILE A C 1
ATOM 2062 O O . ILE A 1 273 ? -2.659 -0.525 -3.653 1.00 61.38 273 ILE A O 1
ATOM 2066 N N . ARG A 1 274 ? -3.759 -0.364 -5.603 1.00 65.50 274 ARG A N 1
ATOM 2067 C CA . ARG A 1 274 ? -2.815 -1.203 -6.344 1.00 65.50 274 ARG A CA 1
ATOM 2068 C C . ARG A 1 274 ? -1.756 -0.305 -6.972 1.00 65.50 274 ARG A C 1
ATOM 2070 O O . ARG A 1 274 ? -2.060 0.457 -7.885 1.00 65.50 274 ARG A O 1
ATOM 2077 N N . VAL A 1 275 ? -0.525 -0.401 -6.484 1.00 70.31 275 VAL A N 1
ATOM 2078 C CA . VAL A 1 275 ? 0.617 0.301 -7.075 1.00 70.31 275 VAL A CA 1
ATOM 2079 C C . VAL A 1 275 ? 1.238 -0.597 -8.136 1.00 70.31 275 VAL A C 1
ATOM 2081 O O . VAL A 1 275 ? 1.591 -1.741 -7.862 1.00 70.31 275 VAL A O 1
ATOM 2084 N N . VAL A 1 276 ? 1.359 -0.073 -9.352 1.00 74.62 276 VAL A N 1
ATOM 2085 C CA . VAL A 1 276 ? 2.042 -0.730 -10.468 1.00 74.62 276 VAL A CA 1
ATOM 2086 C C . VAL A 1 276 ? 3.231 0.130 -10.851 1.00 74.62 276 VAL A C 1
ATOM 2088 O O . VAL A 1 276 ? 3.070 1.318 -11.125 1.00 74.62 276 VAL A O 1
ATOM 2091 N N . GLN A 1 277 ? 4.421 -0.463 -10.873 1.00 76.81 277 GLN A N 1
ATOM 2092 C CA . GLN A 1 277 ? 5.640 0.240 -11.242 1.00 76.81 277 GLN A CA 1
ATOM 2093 C C . GLN A 1 277 ? 6.044 -0.104 -12.677 1.00 76.81 277 GLN A C 1
ATOM 2095 O O . GLN A 1 277 ? 6.384 -1.246 -12.977 1.00 76.81 277 GLN A O 1
ATOM 2100 N N . PHE A 1 278 ? 6.068 0.910 -13.541 1.00 81.44 278 PHE A N 1
ATOM 2101 C CA . PHE A 1 278 ? 6.719 0.849 -14.848 1.00 81.44 278 PHE A CA 1
ATOM 2102 C C . PHE A 1 278 ? 8.061 1.565 -14.741 1.00 81.44 278 PHE A C 1
ATOM 2104 O O . PHE A 1 278 ? 8.122 2.762 -14.466 1.00 81.44 278 PHE A O 1
ATOM 2111 N N . THR A 1 279 ? 9.150 0.815 -14.871 1.00 84.31 279 THR A N 1
ATOM 2112 C CA . THR A 1 279 ? 10.506 1.331 -14.690 1.00 84.31 279 THR A CA 1
ATOM 2113 C C . THR A 1 279 ? 11.488 0.522 -15.521 1.00 84.31 279 THR A C 1
ATOM 2115 O O . THR A 1 279 ? 11.286 -0.674 -15.710 1.00 84.31 279 THR A O 1
ATOM 2118 N N . SER A 1 280 ? 12.567 1.172 -15.956 1.00 84.19 280 SER A N 1
ATOM 2119 C CA . SER A 1 280 ? 13.720 0.514 -16.575 1.00 84.19 280 SER A CA 1
ATOM 2120 C C . SER A 1 280 ? 14.650 -0.170 -15.566 1.00 84.19 280 SER A C 1
ATOM 2122 O O . SER A 1 280 ? 15.643 -0.794 -15.945 1.00 84.19 280 SER A O 1
ATOM 2124 N N . LYS A 1 281 ? 14.348 -0.059 -14.263 1.00 86.94 281 LYS A N 1
ATOM 2125 C CA . LYS A 1 281 ? 15.057 -0.773 -13.197 1.00 86.94 281 LYS A CA 1
ATOM 2126 C C . LYS A 1 281 ? 14.630 -2.246 -13.125 1.00 86.94 281 LYS A C 1
ATOM 2128 O O . LYS A 1 281 ? 13.441 -2.572 -13.166 1.00 86.94 281 LYS A O 1
ATOM 2133 N N . GLY A 1 282 ? 15.607 -3.120 -12.901 1.00 86.38 282 GLY A N 1
ATOM 2134 C CA . GLY A 1 282 ? 15.427 -4.573 -12.788 1.00 86.38 282 GLY A CA 1
ATOM 2135 C C . GLY A 1 282 ? 15.748 -5.303 -14.088 1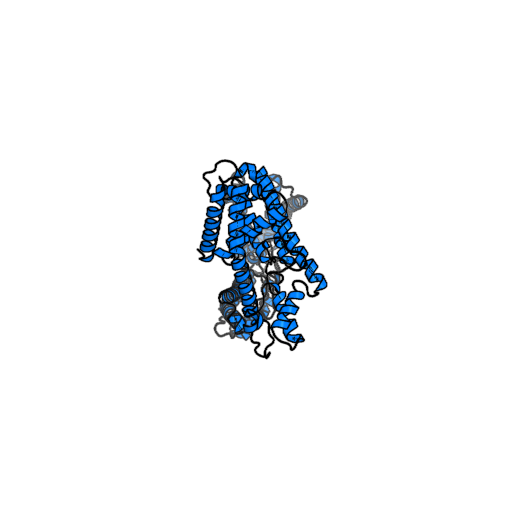.00 86.38 282 GLY A C 1
ATOM 2136 O O . GLY A 1 282 ? 15.968 -4.665 -15.105 1.00 86.38 282 GLY A O 1
ATOM 2137 N N . THR A 1 283 ? 15.831 -6.625 -14.057 1.00 91.44 283 THR A N 1
ATOM 2138 C CA . THR A 1 283 ? 16.207 -7.445 -15.219 1.00 91.44 283 THR A CA 1
ATOM 2139 C C . THR A 1 283 ? 15.015 -7.724 -16.137 1.00 91.44 283 THR A C 1
ATOM 2141 O O . THR A 1 283 ? 13.863 -7.585 -15.722 1.00 91.44 283 THR A O 1
ATOM 2144 N N . VAL A 1 284 ? 15.300 -8.117 -17.382 1.00 93.38 284 VAL A N 1
ATOM 2145 C CA . VAL A 1 284 ? 14.323 -8.703 -18.316 1.00 93.38 284 VAL A CA 1
ATOM 2146 C C . VAL A 1 284 ? 14.727 -10.143 -18.616 1.00 93.38 284 VAL A C 1
ATOM 2148 O O . VAL A 1 284 ? 15.916 -10.440 -18.709 1.00 93.38 284 VAL A O 1
ATOM 2151 N N . THR A 1 285 ? 13.750 -11.035 -18.763 1.00 94.88 285 THR A N 1
ATOM 2152 C CA . THR A 1 285 ? 13.967 -12.491 -18.856 1.00 94.88 285 THR A CA 1
ATOM 2153 C C . THR A 1 285 ? 14.866 -12.925 -20.029 1.00 94.88 285 THR A C 1
ATOM 2155 O O . THR A 1 285 ? 15.609 -13.903 -19.918 1.00 94.88 285 THR A O 1
ATOM 2158 N N . ILE A 1 286 ? 14.821 -12.219 -21.160 1.00 93.75 286 ILE A N 1
ATOM 2159 C CA . ILE A 1 286 ? 15.615 -12.554 -22.351 1.00 93.75 286 ILE A CA 1
ATOM 2160 C C . ILE A 1 286 ? 17.085 -12.104 -22.263 1.00 93.75 286 ILE A C 1
ATOM 2162 O O . ILE A 1 286 ? 17.906 -12.557 -23.060 1.00 93.75 286 ILE A O 1
ATOM 2166 N N . ASP A 1 287 ? 17.438 -11.213 -21.328 1.00 93.06 287 ASP A N 1
ATOM 2167 C CA . ASP A 1 287 ? 18.790 -10.648 -21.234 1.00 93.06 287 ASP A CA 1
ATOM 2168 C C . ASP A 1 287 ? 19.744 -11.553 -20.448 1.00 93.06 287 ASP A C 1
ATOM 2170 O O . ASP A 1 287 ? 19.778 -11.521 -19.220 1.00 93.06 287 ASP A O 1
ATOM 2174 N N . GLU A 1 288 ? 20.594 -12.301 -21.151 1.00 88.44 288 GLU A N 1
ATOM 2175 C CA . GLU A 1 288 ? 21.609 -13.177 -20.537 1.00 88.44 288 GLU A CA 1
ATOM 2176 C C . GLU A 1 288 ? 22.688 -12.416 -19.754 1.00 88.44 288 GLU A C 1
ATOM 2178 O O . GLU A 1 288 ? 23.402 -13.001 -18.944 1.00 88.44 288 GLU A O 1
ATOM 2183 N N . ARG A 1 289 ? 22.828 -11.107 -19.994 1.00 86.88 289 ARG A N 1
ATOM 2184 C CA . ARG A 1 289 ? 23.751 -10.249 -19.238 1.00 86.88 289 ARG A CA 1
ATOM 2185 C C . ARG A 1 289 ? 23.153 -9.705 -17.948 1.00 86.88 289 ARG A C 1
ATOM 2187 O O . ARG A 1 289 ? 23.861 -9.017 -17.219 1.00 86.88 289 ARG A O 1
ATOM 2194 N N . GLU A 1 290 ? 21.871 -9.970 -17.698 1.00 89.06 290 GLU A N 1
ATOM 2195 C CA . GLU A 1 290 ? 21.152 -9.556 -16.493 1.00 89.06 290 GLU A CA 1
ATOM 2196 C C . GLU A 1 290 ? 21.297 -8.054 -16.183 1.00 89.06 290 GLU A C 1
ATOM 2198 O O . GLU A 1 290 ? 21.385 -7.631 -15.024 1.00 89.06 290 GLU A O 1
ATOM 2203 N N . ARG A 1 291 ? 21.306 -7.206 -17.222 1.00 88.19 291 ARG A N 1
ATOM 2204 C CA . ARG A 1 291 ? 21.411 -5.755 -17.037 1.00 88.19 291 ARG A CA 1
ATOM 2205 C C . ARG A 1 291 ? 20.183 -5.277 -16.280 1.00 88.19 291 ARG A C 1
ATOM 2207 O O . ARG A 1 291 ? 19.045 -5.528 -16.679 1.00 88.19 291 ARG A O 1
ATOM 2214 N N . SER A 1 292 ? 20.411 -4.574 -15.176 1.00 89.00 292 SER A N 1
ATOM 2215 C CA . SER A 1 292 ? 19.344 -4.177 -14.251 1.00 89.00 292 SER A CA 1
ATOM 2216 C C . SER A 1 292 ? 19.323 -2.684 -13.944 1.00 89.00 292 SER A C 1
ATOM 2218 O O . SER A 1 292 ? 18.257 -2.146 -13.621 1.00 89.00 292 SER A O 1
ATOM 2220 N N . ALA A 1 293 ? 20.459 -1.991 -14.065 1.00 86.75 293 ALA A N 1
ATOM 2221 C CA . ALA A 1 293 ? 20.514 -0.553 -13.870 1.00 86.75 293 ALA A CA 1
ATOM 2222 C C . ALA A 1 293 ? 20.161 0.187 -15.174 1.00 86.75 293 ALA A C 1
ATOM 2224 O O . ALA A 1 293 ? 20.579 -0.228 -16.255 1.00 86.75 293 ALA A O 1
ATOM 2225 N N . PRO A 1 294 ? 19.442 1.326 -15.104 1.00 86.62 294 PRO A N 1
ATOM 2226 C CA . PRO A 1 294 ? 19.102 2.107 -16.291 1.00 86.62 294 PRO A CA 1
ATOM 2227 C C . PRO A 1 294 ? 20.317 2.544 -17.118 1.00 86.62 294 PRO A C 1
ATOM 2229 O O . PRO A 1 294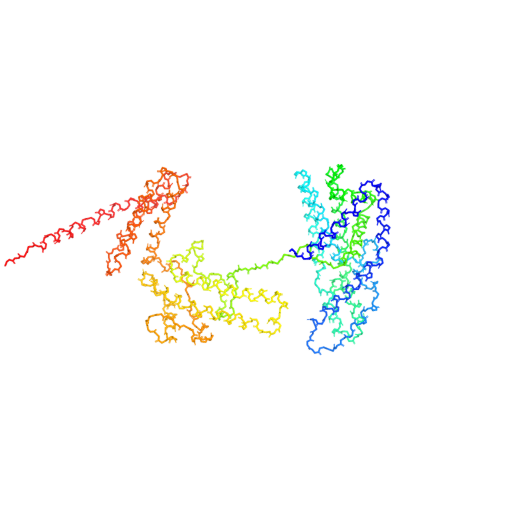 ? 20.208 2.617 -18.333 1.00 86.62 294 PRO A O 1
ATOM 2232 N N . ILE A 1 295 ? 21.461 2.804 -16.476 1.00 83.00 295 ILE A N 1
ATOM 2233 C CA . ILE A 1 295 ? 22.710 3.210 -17.144 1.00 83.00 295 ILE A CA 1
ATOM 2234 C C . ILE A 1 295 ? 23.314 2.101 -18.018 1.00 83.00 295 ILE A C 1
ATOM 2236 O O . ILE A 1 295 ? 23.972 2.403 -19.002 1.00 83.00 295 ILE A O 1
ATOM 2240 N N . ASP A 1 296 ? 23.042 0.830 -17.715 1.00 83.69 296 ASP A N 1
ATOM 2241 C CA . ASP A 1 296 ? 23.565 -0.306 -18.489 1.00 83.69 296 ASP A CA 1
ATOM 2242 C C . ASP A 1 296 ? 22.714 -0.606 -19.733 1.00 83.69 296 ASP A C 1
ATOM 2244 O O . ASP A 1 296 ? 23.114 -1.369 -20.617 1.00 83.69 296 ASP A O 1
ATOM 2248 N N . LYS A 1 297 ? 21.507 -0.034 -19.775 1.00 86.94 297 LYS A N 1
ATOM 2249 C CA . LYS A 1 297 ? 20.475 -0.304 -20.778 1.00 86.94 297 LYS A CA 1
ATOM 2250 C C . LYS A 1 297 ? 20.235 0.885 -21.694 1.00 86.94 297 LYS A C 1
ATOM 2252 O O . LYS A 1 297 ? 20.146 0.725 -22.906 1.00 86.94 297 LYS A O 1
ATOM 2257 N N . LEU A 1 298 ? 20.089 2.069 -21.105 1.00 87.38 298 LEU A N 1
ATOM 2258 C CA . LEU A 1 298 ? 19.603 3.268 -21.771 1.00 87.38 298 LEU A CA 1
ATOM 2259 C C . LEU A 1 298 ? 20.763 4.213 -22.072 1.00 87.38 298 LEU A C 1
ATOM 2261 O O . LEU A 1 298 ? 21.484 4.630 -21.171 1.00 87.38 298 LEU A O 1
ATOM 2265 N N . SER A 1 299 ? 20.872 4.636 -23.325 1.00 79.69 299 SER A N 1
ATOM 2266 C CA . SER A 1 299 ? 21.819 5.666 -23.764 1.00 79.69 299 SER A CA 1
ATOM 2267 C C . SER A 1 299 ? 21.313 7.078 -23.426 1.00 79.69 299 SER A C 1
ATOM 2269 O O . SER A 1 299 ? 22.057 8.058 -23.458 1.00 79.69 299 SER A O 1
ATOM 2271 N N . GLY A 1 300 ? 20.018 7.217 -23.122 1.00 69.56 300 GLY A N 1
ATOM 2272 C CA . GLY A 1 300 ? 19.371 8.494 -22.857 1.00 69.56 300 GLY A CA 1
ATOM 2273 C C . GLY A 1 300 ? 19.704 9.147 -21.527 1.00 69.56 300 GLY A C 1
ATOM 2274 O O . GLY A 1 300 ? 19.498 10.347 -21.416 1.00 69.56 300 GLY A O 1
ATOM 2275 N N . VAL A 1 301 ? 20.216 8.411 -20.537 1.00 71.31 301 VAL A N 1
ATOM 2276 C CA . VAL A 1 301 ? 20.362 8.891 -19.147 1.00 71.31 301 VAL A CA 1
ATOM 2277 C C . VAL A 1 301 ? 21.382 10.019 -18.964 1.00 71.31 301 VAL A C 1
ATOM 2279 O O . VAL A 1 301 ? 21.326 10.739 -17.967 1.00 71.31 301 VAL A O 1
ATOM 2282 N N . GLU A 1 302 ? 22.270 10.230 -19.933 1.00 70.00 302 GLU A N 1
ATOM 2283 C CA . GLU A 1 302 ? 23.200 11.358 -19.945 1.00 70.00 302 GLU A CA 1
ATOM 2284 C C . GLU A 1 302 ? 22.500 12.695 -20.272 1.00 70.00 302 GLU A C 1
ATOM 2286 O O . GLU A 1 302 ? 21.373 12.733 -20.772 1.00 70.00 302 GLU A O 1
ATOM 2291 N N . LEU A 1 303 ? 23.166 13.824 -19.989 1.00 63.34 303 LEU A N 1
ATOM 2292 C CA . LEU A 1 303 ? 22.647 15.182 -20.241 1.00 63.34 303 LEU A CA 1
ATOM 2293 C C . LEU A 1 303 ? 21.236 15.419 -19.665 1.00 63.34 303 LEU A C 1
ATOM 2295 O O . LEU A 1 303 ? 20.366 15.939 -20.359 1.00 63.34 303 LEU A O 1
ATOM 2299 N N . ALA A 1 304 ? 20.998 15.029 -18.408 1.00 65.12 304 ALA A N 1
ATOM 2300 C CA . ALA A 1 304 ? 19.688 15.141 -17.754 1.00 65.12 304 ALA A CA 1
ATOM 2301 C C . ALA A 1 304 ? 18.552 14.431 -18.524 1.00 65.12 304 ALA A C 1
ATOM 2303 O O . ALA A 1 304 ? 17.458 14.973 -18.658 1.00 65.12 304 ALA A O 1
ATOM 2304 N N . HIS A 1 305 ? 18.817 13.210 -19.003 1.00 65.62 305 HIS A N 1
ATOM 2305 C CA . HIS A 1 305 ? 17.894 12.368 -19.778 1.00 65.62 305 HIS A CA 1
ATOM 2306 C C . HIS A 1 305 ? 17.690 12.769 -21.254 1.00 65.62 305 HIS A C 1
ATOM 2308 O O . HIS A 1 305 ? 16.713 12.360 -21.885 1.00 65.62 305 HIS A O 1
ATOM 2314 N N . PHE A 1 306 ? 18.614 13.552 -21.827 1.00 68.38 306 PHE A N 1
ATOM 2315 C CA . PHE A 1 306 ? 18.573 13.981 -23.232 1.00 68.38 306 PHE A CA 1
ATOM 2316 C C . PHE A 1 306 ? 19.705 13.398 -24.096 1.00 68.38 306 PHE A C 1
ATOM 2318 O O . PHE A 1 306 ? 19.816 13.753 -25.273 1.00 68.38 306 PHE A O 1
ATOM 2325 N N . GLY A 1 307 ? 20.528 12.487 -23.567 1.00 71.19 307 GLY A N 1
ATOM 2326 C CA . GLY A 1 307 ? 21.647 11.886 -24.304 1.00 71.19 307 GLY A CA 1
ATOM 2327 C C . GLY A 1 307 ? 21.213 11.265 -25.634 1.00 71.19 307 GLY A C 1
ATOM 2328 O O . GLY A 1 307 ? 21.806 11.535 -26.680 1.00 71.19 307 GLY A O 1
ATOM 2329 N N . ALA A 1 308 ? 20.085 10.551 -25.634 1.00 69.75 308 ALA A N 1
ATOM 2330 C CA . ALA A 1 308 ? 19.565 9.822 -26.788 1.00 69.75 308 ALA A CA 1
ATOM 2331 C C . ALA A 1 308 ? 19.225 10.721 -27.987 1.00 69.75 308 ALA A C 1
ATOM 2333 O O . ALA A 1 308 ? 19.134 10.237 -29.107 1.00 69.75 308 ALA A O 1
ATOM 2334 N N . PHE A 1 309 ? 19.093 12.043 -27.829 1.00 73.69 309 PHE A N 1
ATOM 2335 C CA . PHE A 1 309 ? 18.877 12.939 -28.973 1.00 73.69 309 PHE A CA 1
ATOM 2336 C C . PHE A 1 309 ? 20.120 13.124 -29.855 1.00 73.69 309 PHE A C 1
ATOM 2338 O O . PHE A 1 309 ? 19.991 13.625 -30.977 1.00 73.69 309 PHE A O 1
ATOM 2345 N N . LEU A 1 310 ? 21.301 12.715 -29.379 1.00 76.75 310 LEU A N 1
ATOM 2346 C CA . LEU A 1 310 ? 22.562 12.827 -30.107 1.00 76.75 310 LEU A CA 1
ATOM 2347 C C . LEU A 1 310 ? 22.634 11.893 -31.322 1.00 76.75 310 LEU A C 1
ATOM 2349 O O . LEU A 1 310 ? 23.057 12.320 -32.402 1.00 76.75 310 LEU A O 1
ATOM 2353 N N . LYS A 1 311 ? 22.217 10.638 -31.125 1.00 84.00 311 LYS A N 1
ATOM 2354 C CA . LYS A 1 311 ? 22.365 9.512 -32.054 1.00 84.00 311 LYS A CA 1
ATOM 2355 C C . LYS A 1 311 ? 21.022 8.841 -32.290 1.00 84.00 311 LYS A C 1
ATOM 2357 O O . LYS A 1 311 ? 20.216 8.678 -31.376 1.00 84.00 311 LYS A O 1
ATOM 2362 N N . ARG A 1 312 ? 20.745 8.459 -33.534 1.00 88.44 312 ARG A N 1
ATOM 2363 C CA . ARG A 1 312 ? 19.502 7.751 -33.854 1.00 88.44 312 ARG A CA 1
ATOM 2364 C C . ARG A 1 312 ? 19.510 6.344 -33.271 1.00 88.44 312 ARG A C 1
ATOM 2366 O O . ARG A 1 312 ? 18.467 5.906 -32.793 1.00 88.44 312 ARG A O 1
ATOM 2373 N N . SER A 1 313 ? 20.672 5.695 -33.250 1.00 89.69 313 SER A N 1
ATOM 2374 C CA . SER A 1 313 ? 20.859 4.367 -32.671 1.00 89.69 313 SER A CA 1
ATOM 2375 C C . SER A 1 313 ? 20.574 4.350 -31.173 1.00 89.69 313 SER A C 1
ATOM 2377 O O . SER A 1 313 ? 19.966 3.405 -30.686 1.00 89.69 313 SER A O 1
ATOM 2379 N N . TRP A 1 314 ? 20.926 5.421 -30.457 1.00 89.38 314 TRP A N 1
ATOM 2380 C CA . TRP A 1 314 ? 20.628 5.580 -29.033 1.00 89.38 314 TRP A CA 1
ATOM 2381 C C . TRP A 1 314 ? 19.118 5.649 -28.774 1.00 89.38 314 TRP A C 1
ATOM 2383 O O . TRP A 1 314 ? 18.621 5.012 -27.854 1.00 89.38 314 TRP A O 1
ATOM 2393 N N . ARG A 1 315 ? 18.351 6.342 -29.628 1.00 89.31 315 ARG A N 1
ATOM 2394 C CA . ARG A 1 315 ? 16.879 6.346 -29.515 1.00 89.31 315 ARG A CA 1
ATOM 2395 C C . ARG A 1 315 ? 16.261 4.997 -29.835 1.00 89.31 315 ARG A C 1
ATOM 2397 O O . ARG A 1 315 ? 15.340 4.590 -29.140 1.00 89.31 315 ARG A O 1
ATOM 2404 N N . ALA A 1 316 ? 16.742 4.336 -30.887 1.00 92.38 316 ALA A N 1
ATOM 2405 C CA . ALA A 1 316 ? 16.273 3.000 -31.242 1.00 92.38 316 ALA A CA 1
ATOM 2406 C C . ALA A 1 316 ? 16.540 2.010 -30.094 1.00 92.38 316 ALA A C 1
ATOM 2408 O O . ALA A 1 316 ? 15.662 1.235 -29.730 1.00 92.38 316 ALA A O 1
ATOM 2409 N N . ASN A 1 317 ? 17.714 2.107 -29.460 1.00 91.69 317 ASN A N 1
ATOM 2410 C CA . ASN A 1 317 ? 18.065 1.337 -28.271 1.00 91.69 317 ASN A CA 1
ATOM 2411 C C . ASN A 1 317 ? 17.112 1.605 -27.095 1.00 91.69 317 ASN A C 1
ATOM 2413 O O . ASN A 1 317 ? 16.548 0.663 -26.544 1.00 91.69 317 ASN A O 1
ATOM 2417 N N . ASP A 1 318 ? 16.903 2.870 -26.726 1.00 91.38 318 ASP A N 1
ATOM 2418 C CA . ASP A 1 318 ? 16.045 3.228 -25.589 1.00 91.38 318 ASP A CA 1
ATOM 2419 C C . ASP A 1 318 ? 14.584 2.817 -25.821 1.00 91.38 318 ASP A C 1
ATOM 2421 O O . ASP A 1 318 ? 13.897 2.392 -24.891 1.00 91.38 318 ASP A O 1
ATOM 2425 N N . TRP A 1 319 ? 14.114 2.902 -27.069 1.00 92.94 319 TRP A N 1
ATOM 2426 C CA . TRP A 1 319 ? 12.787 2.441 -27.470 1.00 92.94 319 TRP A CA 1
ATOM 2427 C C . TRP A 1 319 ? 12.635 0.924 -27.317 1.00 92.94 319 TRP A C 1
ATOM 2429 O O . TRP A 1 319 ? 11.687 0.461 -26.679 1.00 92.94 319 TRP A O 1
ATOM 2439 N N . MET A 1 320 ? 13.598 0.157 -27.836 1.00 95.06 320 MET A N 1
ATOM 2440 C CA . MET A 1 320 ? 13.647 -1.297 -27.681 1.00 95.06 320 MET A CA 1
ATOM 2441 C C . MET A 1 320 ? 13.635 -1.694 -26.199 1.00 95.06 320 MET A C 1
ATOM 2443 O O . MET A 1 320 ? 12.795 -2.493 -25.787 1.00 95.06 320 MET A O 1
ATOM 2447 N N . TRP A 1 321 ? 14.503 -1.097 -25.376 1.00 93.94 321 TRP A N 1
ATOM 2448 C CA . TRP A 1 321 ? 14.550 -1.370 -23.936 1.00 93.94 321 TRP A CA 1
ATOM 2449 C C . TRP A 1 321 ? 13.251 -1.013 -23.219 1.00 93.94 321 TRP A C 1
ATOM 2451 O O . TRP A 1 321 ? 12.769 -1.803 -22.410 1.00 93.94 321 TRP A O 1
ATOM 2461 N N . GLY A 1 322 ? 12.629 0.117 -23.566 1.00 93.38 322 GLY A N 1
ATOM 2462 C CA . GLY A 1 322 ? 11.317 0.486 -23.037 1.00 93.38 322 GLY A CA 1
ATOM 2463 C C . GLY A 1 322 ? 10.252 -0.582 -23.308 1.00 93.38 322 GLY A C 1
ATOM 2464 O O . GLY A 1 322 ? 9.465 -0.898 -22.415 1.00 93.38 322 GLY A O 1
ATOM 2465 N N . ARG A 1 323 ? 10.255 -1.185 -24.506 1.00 96.00 323 ARG A N 1
ATOM 2466 C CA . ARG A 1 323 ? 9.354 -2.296 -24.857 1.00 96.00 323 ARG A CA 1
ATOM 2467 C C . ARG A 1 323 ? 9.678 -3.570 -24.073 1.00 96.00 323 ARG A C 1
ATOM 2469 O O . ARG A 1 323 ? 8.754 -4.212 -23.577 1.00 96.00 323 ARG A O 1
ATOM 2476 N N . LEU A 1 324 ? 10.957 -3.921 -23.929 1.00 96.19 324 LEU A N 1
ATOM 2477 C CA . LEU A 1 324 ? 11.395 -5.112 -23.187 1.00 96.19 324 LEU A CA 1
ATOM 2478 C C . LEU A 1 324 ? 11.028 -5.031 -21.697 1.00 96.19 324 LEU A C 1
ATOM 2480 O O . LEU A 1 324 ? 10.413 -5.955 -21.159 1.00 96.19 324 LEU A O 1
ATOM 2484 N N . ASP A 1 325 ? 11.343 -3.906 -21.048 1.00 94.75 325 ASP A N 1
ATOM 2485 C CA . ASP A 1 325 ? 11.010 -3.668 -19.641 1.00 94.75 325 ASP A CA 1
ATOM 2486 C C . ASP A 1 325 ? 9.485 -3.644 -19.439 1.00 94.75 325 ASP A C 1
ATOM 2488 O O . ASP A 1 325 ? 8.967 -4.228 -18.485 1.00 94.75 325 ASP A O 1
ATOM 2492 N N . ALA A 1 326 ? 8.734 -3.020 -20.354 1.00 94.44 326 ALA A N 1
ATOM 2493 C CA . ALA A 1 326 ? 7.275 -3.018 -20.291 1.00 94.44 326 ALA A CA 1
ATOM 2494 C C . ALA A 1 326 ? 6.690 -4.432 -20.407 1.00 94.44 326 ALA A C 1
ATOM 2496 O O . ALA A 1 326 ? 5.799 -4.773 -19.628 1.00 94.44 326 ALA A O 1
ATOM 2497 N N . ALA A 1 327 ? 7.196 -5.265 -21.321 1.00 95.50 327 ALA A N 1
ATOM 2498 C CA . ALA A 1 327 ? 6.749 -6.649 -21.469 1.00 95.50 327 ALA A CA 1
ATOM 2499 C C . ALA A 1 327 ? 6.944 -7.453 -20.172 1.00 95.50 327 ALA A C 1
ATOM 2501 O O . ALA A 1 327 ? 6.002 -8.089 -19.698 1.00 95.50 327 ALA A O 1
ATOM 2502 N N . GLU A 1 328 ? 8.118 -7.349 -19.539 1.00 94.81 328 GLU A N 1
ATOM 2503 C CA . GLU A 1 328 ? 8.418 -8.014 -18.260 1.00 94.81 328 GLU A CA 1
ATOM 2504 C C . GLU A 1 328 ? 7.435 -7.595 -17.150 1.00 94.81 328 GLU A C 1
ATOM 2506 O O . GLU A 1 328 ? 6.864 -8.422 -16.426 1.00 94.81 328 GLU A O 1
ATOM 2511 N N . ARG A 1 329 ? 7.186 -6.283 -17.036 1.00 93.31 329 ARG A N 1
ATOM 2512 C CA . ARG A 1 329 ? 6.289 -5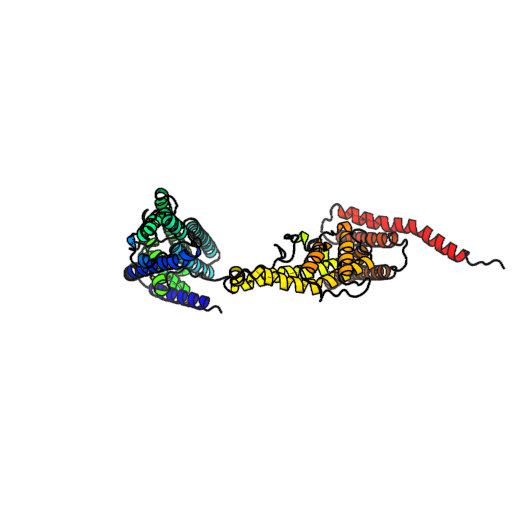.722 -16.015 1.00 93.31 329 ARG A CA 1
ATOM 2513 C C . ARG A 1 329 ? 4.833 -6.091 -16.270 1.00 93.31 329 ARG A C 1
ATOM 2515 O O . ARG A 1 329 ? 4.120 -6.395 -15.314 1.00 93.31 329 ARG A O 1
ATOM 2522 N N . LEU A 1 330 ? 4.394 -6.103 -17.528 1.00 93.19 330 LEU A N 1
ATOM 2523 C CA . LEU A 1 330 ? 3.029 -6.474 -17.898 1.00 93.19 330 LEU A CA 1
ATOM 2524 C C . LEU A 1 330 ? 2.752 -7.952 -17.629 1.00 93.19 330 LEU A C 1
ATOM 2526 O O . LEU A 1 330 ? 1.724 -8.257 -17.029 1.00 93.19 330 LEU A O 1
ATOM 2530 N N . VAL A 1 331 ? 3.669 -8.857 -17.984 1.00 93.81 331 VAL A N 1
ATOM 2531 C CA . VAL A 1 331 ? 3.518 -10.289 -17.670 1.00 93.81 331 VAL A CA 1
ATOM 2532 C C . VAL A 1 331 ? 3.441 -10.502 -16.159 1.00 93.81 331 VAL A C 1
ATOM 2534 O O . VAL A 1 331 ? 2.533 -11.179 -15.679 1.00 93.81 331 VAL A O 1
ATOM 2537 N N . THR A 1 332 ? 4.320 -9.850 -15.392 1.00 90.44 332 THR A N 1
ATOM 2538 C CA . THR A 1 332 ? 4.297 -9.908 -13.920 1.00 90.44 332 THR A CA 1
ATOM 2539 C C . THR A 1 332 ? 2.974 -9.390 -13.343 1.00 90.44 332 THR A C 1
ATOM 2541 O O . THR A 1 332 ? 2.406 -9.989 -12.430 1.00 90.44 332 THR A O 1
ATOM 2544 N N . LEU A 1 333 ? 2.455 -8.280 -13.874 1.00 89.81 333 LEU A N 1
ATOM 2545 C CA . LEU A 1 333 ? 1.196 -7.687 -13.427 1.00 89.81 333 LEU A CA 1
ATOM 2546 C C . LEU A 1 333 ? -0.011 -8.570 -13.741 1.00 89.81 333 LEU A C 1
ATOM 2548 O O . LEU A 1 333 ? -0.916 -8.696 -12.908 1.00 89.81 333 LEU A O 1
ATOM 2552 N N . LEU A 1 334 ? -0.055 -9.139 -14.944 1.00 90.12 334 LEU A N 1
ATOM 2553 C CA . LEU A 1 334 ? -1.133 -10.026 -15.365 1.00 90.12 334 LEU A CA 1
ATOM 2554 C C . LEU A 1 334 ? -1.132 -11.293 -14.515 1.00 90.12 334 LEU A C 1
ATOM 2556 O O . LEU A 1 334 ? -2.186 -11.678 -14.011 1.00 90.12 334 LEU A O 1
ATOM 2560 N N . ASP A 1 335 ? 0.047 -11.858 -14.252 1.00 90.50 335 ASP A N 1
ATOM 2561 C CA . ASP A 1 335 ? 0.195 -13.005 -13.362 1.00 90.50 335 ASP A CA 1
ATOM 2562 C C . ASP A 1 335 ? -0.326 -12.691 -11.952 1.00 90.50 335 ASP A C 1
ATOM 2564 O O . ASP A 1 335 ? -1.213 -13.381 -11.445 1.00 90.50 335 ASP A O 1
ATOM 2568 N N . ALA A 1 336 ? 0.110 -11.572 -11.364 1.00 82.19 336 ALA A N 1
ATOM 2569 C CA . ALA A 1 336 ? -0.366 -11.120 -10.057 1.00 82.19 336 ALA A CA 1
ATOM 2570 C C . ALA A 1 336 ? -1.889 -10.899 -10.027 1.00 82.19 336 ALA A C 1
ATOM 2572 O O . ALA A 1 336 ? -2.553 -11.238 -9.048 1.00 82.19 336 ALA A O 1
ATOM 2573 N N . THR A 1 337 ? -2.465 -10.361 -11.105 1.00 78.75 337 THR A N 1
ATOM 2574 C CA . THR A 1 337 ? -3.917 -10.141 -11.218 1.00 78.75 337 THR A CA 1
ATOM 2575 C C . THR A 1 337 ? -4.689 -11.449 -11.381 1.00 78.75 337 THR A C 1
ATOM 2577 O O . THR A 1 337 ? -5.833 -11.533 -10.947 1.00 78.75 337 THR A O 1
ATOM 2580 N N . SER A 1 338 ? -4.060 -12.469 -11.960 1.00 77.06 338 SER A N 1
ATOM 2581 C CA . SER A 1 338 ? -4.637 -13.800 -12.158 1.00 77.06 338 SER A CA 1
ATOM 2582 C C . SER A 1 338 ? -4.467 -14.746 -10.964 1.00 77.06 338 SER A C 1
ATOM 2584 O O . SER A 1 338 ? -4.844 -15.910 -11.065 1.00 77.06 338 SER A O 1
ATOM 2586 N N . GLY A 1 339 ? -3.916 -14.270 -9.840 1.00 78.69 339 GLY A N 1
ATOM 2587 C CA . GLY A 1 339 ? -3.658 -15.100 -8.660 1.00 78.69 339 GLY A CA 1
ATOM 2588 C C . GLY A 1 339 ? -2.375 -15.931 -8.752 1.00 78.69 339 GLY A C 1
ATOM 2589 O O . GLY A 1 339 ? -2.332 -17.025 -8.208 1.00 78.69 339 GLY A O 1
ATOM 2590 N N . GLN A 1 340 ? -1.341 -15.422 -9.433 1.00 85.69 340 GLN A N 1
ATOM 2591 C CA . GLN A 1 340 ? -0.023 -16.062 -9.592 1.00 85.69 340 GLN A CA 1
ATOM 2592 C C . GLN A 1 340 ? -0.044 -17.407 -10.341 1.00 85.69 340 GLN A C 1
ATOM 2594 O O . GLN A 1 340 ? 0.817 -18.260 -10.124 1.00 85.69 340 GLN A O 1
ATOM 2599 N N . ARG A 1 341 ? -1.017 -17.614 -11.236 1.00 84.94 341 ARG A N 1
ATOM 2600 C CA . ARG A 1 341 ? -1.177 -18.873 -11.983 1.00 84.94 341 ARG A CA 1
ATOM 2601 C C . ARG A 1 341 ? 0.032 -19.202 -12.858 1.00 84.94 341 ARG A C 1
ATOM 2603 O O . ARG A 1 341 ? 0.495 -20.334 -12.837 1.00 84.94 341 ARG A O 1
ATOM 2610 N N . LEU A 1 342 ? 0.588 -18.222 -13.572 1.00 83.06 342 LEU A N 1
ATOM 2611 C CA . LEU A 1 342 ? 1.752 -18.443 -14.438 1.00 83.06 342 LEU A CA 1
ATOM 2612 C C . LEU A 1 342 ? 3.005 -18.774 -13.621 1.00 83.06 342 LEU A C 1
ATOM 2614 O O . LEU A 1 342 ? 3.871 -19.510 -14.093 1.00 83.06 342 LEU A O 1
ATOM 2618 N N . THR A 1 343 ? 3.117 -18.221 -12.409 1.00 84.69 343 THR A N 1
ATOM 2619 C CA . THR A 1 343 ? 4.187 -18.582 -11.471 1.00 84.69 343 THR A CA 1
ATOM 2620 C C . THR A 1 343 ? 3.991 -20.000 -10.929 1.00 84.69 343 THR A C 1
ATOM 2622 O O . THR A 1 343 ? 4.948 -20.769 -10.930 1.00 84.69 343 THR A O 1
ATOM 2625 N N . ALA A 1 344 ? 2.771 -20.368 -10.521 1.00 80.38 344 ALA A N 1
ATOM 2626 C CA . ALA A 1 344 ? 2.452 -21.710 -10.024 1.00 80.38 344 ALA A CA 1
ATOM 2627 C C . ALA A 1 344 ? 2.708 -22.802 -11.077 1.00 80.38 344 ALA A C 1
ATOM 2629 O O . ALA A 1 344 ? 3.268 -23.848 -10.759 1.00 80.38 344 ALA A O 1
ATOM 2630 N N . ASP A 1 345 ? 2.376 -22.517 -12.337 1.00 83.56 345 ASP A N 1
ATOM 2631 C CA . ASP A 1 345 ? 2.586 -23.425 -13.467 1.00 83.56 345 ASP A CA 1
ATOM 2632 C C . ASP A 1 345 ? 4.039 -23.402 -13.992 1.00 83.56 345 ASP A C 1
ATOM 2634 O O . ASP A 1 345 ? 4.383 -24.143 -14.911 1.00 83.56 345 ASP A O 1
ATOM 2638 N N . GLY A 1 346 ? 4.903 -22.525 -13.462 1.00 87.00 346 GLY A N 1
ATOM 2639 C CA . GLY A 1 346 ? 6.290 -22.363 -13.914 1.00 87.00 346 GLY A CA 1
ATOM 2640 C C . GLY A 1 346 ? 6.446 -21.784 -15.331 1.00 87.00 346 GLY A C 1
ATOM 2641 O O . GLY A 1 346 ? 7.536 -21.818 -15.898 1.00 87.00 346 GLY A O 1
ATOM 2642 N N . THR A 1 347 ? 5.382 -21.231 -15.921 1.00 91.25 347 THR A N 1
ATOM 2643 C CA . THR A 1 347 ? 5.338 -20.774 -17.325 1.00 91.25 347 THR A CA 1
ATOM 2644 C C . THR A 1 347 ? 5.592 -19.276 -17.499 1.00 91.25 347 THR A C 1
ATOM 2646 O O . THR A 1 347 ? 5.824 -18.818 -18.619 1.00 91.25 347 THR A O 1
ATOM 2649 N N . ARG A 1 348 ? 5.598 -18.489 -16.413 1.00 92.81 348 ARG A N 1
ATOM 2650 C CA . ARG A 1 348 ? 5.739 -17.019 -16.468 1.00 92.81 348 ARG A CA 1
ATOM 2651 C C . ARG A 1 348 ? 6.954 -16.553 -17.275 1.00 92.81 348 ARG A C 1
ATOM 2653 O O . ARG A 1 348 ? 6.823 -15.681 -18.130 1.00 92.81 348 ARG A O 1
ATOM 2660 N N . ALA A 1 349 ? 8.123 -17.136 -17.007 1.00 92.25 349 ALA A N 1
ATOM 2661 C CA . ALA A 1 349 ? 9.366 -16.783 -17.695 1.00 92.25 349 ALA A CA 1
ATOM 2662 C C . ALA A 1 349 ? 9.311 -17.132 -19.191 1.00 92.25 349 ALA A C 1
ATOM 2664 O O . ALA A 1 349 ? 9.793 -16.365 -20.017 1.00 92.25 349 ALA A O 1
ATOM 2665 N N . SER A 1 350 ? 8.663 -18.244 -19.552 1.00 93.12 350 SER A N 1
ATOM 2666 C CA . SER A 1 350 ? 8.485 -18.639 -20.953 1.00 93.12 350 SER A CA 1
ATOM 2667 C C . SER A 1 350 ? 7.634 -17.620 -21.718 1.00 93.12 350 SER A C 1
ATOM 2669 O O . SER A 1 350 ? 8.036 -17.182 -22.794 1.00 93.12 350 SER A O 1
ATOM 2671 N N . TYR A 1 351 ? 6.523 -17.156 -21.136 1.00 95.19 351 TYR A N 1
ATOM 2672 C CA . TYR A 1 351 ? 5.699 -16.109 -21.748 1.00 95.19 351 TYR A CA 1
ATOM 2673 C C . TYR A 1 351 ? 6.425 -14.765 -21.860 1.00 95.19 351 TYR A C 1
ATOM 2675 O O . TYR A 1 351 ? 6.363 -14.127 -22.912 1.00 95.19 351 TYR A O 1
ATOM 2683 N N . ALA A 1 352 ? 7.123 -14.336 -20.801 1.00 95.75 352 ALA A N 1
ATOM 2684 C CA . ALA A 1 352 ? 7.914 -13.107 -20.830 1.00 95.75 352 ALA A CA 1
ATOM 2685 C C . ALA A 1 352 ? 8.984 -13.163 -21.927 1.00 95.75 352 ALA A C 1
ATOM 2687 O O . ALA A 1 352 ? 9.088 -12.236 -22.731 1.00 95.75 352 ALA A O 1
ATOM 2688 N N . SER A 1 353 ? 9.710 -14.279 -22.008 1.00 96.12 353 SER A N 1
ATOM 2689 C CA . SER A 1 353 ? 10.753 -14.483 -23.008 1.00 96.12 353 SER A CA 1
ATOM 2690 C C . SER A 1 353 ? 10.213 -14.496 -24.436 1.00 96.12 353 SER A C 1
ATOM 2692 O O . SER A 1 353 ? 10.768 -13.827 -25.302 1.00 96.12 353 SER A O 1
ATOM 2694 N N . ALA A 1 354 ? 9.094 -15.182 -24.688 1.00 95.94 354 ALA A N 1
ATOM 2695 C CA . ALA A 1 354 ? 8.493 -15.246 -26.019 1.00 95.94 354 ALA A CA 1
ATOM 2696 C C . ALA A 1 354 ? 8.090 -13.854 -26.540 1.00 95.94 354 ALA A C 1
ATOM 2698 O O . ALA A 1 354 ? 8.434 -13.489 -27.664 1.00 95.94 354 ALA A O 1
ATOM 2699 N N . ILE A 1 355 ? 7.438 -13.040 -25.699 1.00 97.50 355 ILE A N 1
ATOM 2700 C CA . ILE A 1 355 ? 7.055 -11.659 -26.046 1.00 97.50 355 ILE A CA 1
ATOM 2701 C C . ILE A 1 355 ? 8.299 -10.794 -26.281 1.00 97.50 355 ILE A C 1
ATOM 2703 O O . ILE A 1 355 ? 8.349 -9.992 -27.213 1.00 97.50 355 ILE A O 1
ATOM 2707 N N . GLN A 1 356 ? 9.318 -10.943 -25.435 1.00 97.75 356 GLN A N 1
ATOM 2708 C CA . GLN A 1 356 ? 10.577 -10.215 -25.580 1.00 97.75 356 GLN A CA 1
ATOM 2709 C C . GLN A 1 356 ? 11.321 -10.615 -26.861 1.00 97.75 356 GLN A C 1
ATOM 2711 O O . GLN A 1 356 ? 11.878 -9.747 -27.528 1.00 97.75 356 GLN A O 1
ATOM 2716 N N . ALA A 1 357 ? 11.278 -11.888 -27.259 1.00 97.69 357 ALA A N 1
ATOM 2717 C CA . ALA A 1 357 ? 11.851 -12.355 -28.516 1.00 97.69 357 ALA A CA 1
ATOM 2718 C C . ALA A 1 357 ? 11.161 -11.706 -29.724 1.00 97.69 357 ALA A C 1
ATOM 2720 O O . ALA A 1 357 ? 11.848 -11.246 -30.634 1.00 97.69 357 ALA A O 1
ATOM 2721 N N . ASP A 1 358 ? 9.830 -11.585 -29.713 1.00 97.50 358 ASP A N 1
ATOM 2722 C CA . ASP A 1 358 ? 9.089 -10.877 -30.768 1.00 97.50 358 ASP A CA 1
ATOM 2723 C C . ASP A 1 358 ? 9.496 -9.402 -30.868 1.00 97.50 358 ASP A C 1
ATOM 2725 O O . ASP A 1 358 ? 9.711 -8.888 -31.966 1.00 97.50 358 ASP A O 1
ATOM 2729 N N . ILE A 1 359 ? 9.688 -8.736 -29.725 1.00 97.75 359 ILE A N 1
ATOM 2730 C CA . ILE A 1 359 ? 10.205 -7.361 -29.686 1.00 97.75 359 ILE A CA 1
ATOM 2731 C C . ILE A 1 359 ? 11.603 -7.294 -30.312 1.00 97.75 359 ILE A C 1
ATOM 2733 O O . ILE A 1 359 ? 11.862 -6.408 -31.123 1.00 97.75 359 ILE A O 1
ATOM 2737 N N . LEU A 1 360 ? 12.506 -8.222 -29.982 1.00 97.19 360 LEU A N 1
ATOM 2738 C CA . LEU A 1 360 ? 13.855 -8.240 -30.555 1.00 97.19 360 LEU A CA 1
ATOM 2739 C C . LEU A 1 360 ? 13.846 -8.470 -32.074 1.00 97.19 360 LEU A C 1
ATOM 2741 O O . LEU A 1 360 ? 14.620 -7.818 -32.778 1.00 97.19 360 LEU A O 1
ATOM 2745 N N . ARG A 1 361 ? 12.968 -9.342 -32.595 1.00 96.25 361 ARG A N 1
ATOM 2746 C CA . ARG A 1 361 ? 12.816 -9.562 -34.049 1.00 96.25 361 ARG A CA 1
ATOM 2747 C C . ARG A 1 361 ? 12.455 -8.274 -34.785 1.00 96.25 361 ARG A C 1
ATOM 2749 O O . ARG A 1 361 ? 12.950 -8.046 -35.886 1.00 96.25 361 ARG A O 1
ATOM 2756 N N . GLU A 1 362 ? 11.612 -7.446 -34.177 1.00 96.00 362 GLU A N 1
ATOM 2757 C CA . GLU A 1 362 ? 11.156 -6.177 -34.748 1.00 96.00 362 GLU A CA 1
ATOM 2758 C C . GLU A 1 362 ? 12.194 -5.052 -34.592 1.00 96.00 362 GLU A C 1
ATOM 2760 O O . GLU A 1 362 ? 12.434 -4.277 -35.520 1.00 96.00 362 GLU A O 1
ATOM 2765 N N . GLU A 1 363 ? 12.835 -4.958 -33.426 1.00 96.50 363 GLU A N 1
ATOM 2766 C CA . GLU A 1 363 ? 13.622 -3.781 -33.046 1.00 96.50 363 GLU A CA 1
ATOM 2767 C C . GLU A 1 363 ? 15.114 -3.889 -33.386 1.00 96.50 363 GLU A C 1
ATOM 2769 O O . GLU A 1 363 ? 15.722 -2.889 -33.779 1.00 96.50 363 GLU A O 1
ATOM 2774 N N . LEU A 1 364 ? 15.730 -5.078 -33.309 1.00 95.44 364 LEU A N 1
ATOM 2775 C CA . LEU A 1 364 ? 17.154 -5.241 -33.644 1.00 95.44 364 LEU A CA 1
ATOM 2776 C C . LEU A 1 364 ? 17.493 -4.792 -35.082 1.00 95.44 364 LEU A C 1
ATOM 2778 O O . LEU A 1 364 ? 18.511 -4.111 -35.247 1.00 95.44 364 LEU A O 1
ATOM 2782 N N . PRO A 1 365 ? 16.669 -5.070 -36.119 1.00 94.88 365 PRO A N 1
ATOM 2783 C CA . PRO A 1 365 ? 16.884 -4.532 -37.464 1.00 94.88 365 PRO A CA 1
ATOM 2784 C C . PRO A 1 365 ? 16.943 -3.001 -37.496 1.00 94.88 365 PRO A C 1
ATOM 2786 O O . PRO A 1 365 ? 17.807 -2.421 -38.160 1.00 94.88 365 PRO A O 1
ATOM 2789 N N . THR A 1 366 ? 16.056 -2.343 -36.744 1.00 94.81 366 THR A N 1
ATOM 2790 C CA . THR A 1 366 ? 16.001 -0.881 -36.627 1.00 94.81 366 THR A CA 1
ATOM 2791 C C . THR A 1 366 ? 17.243 -0.343 -35.922 1.00 94.81 366 THR A C 1
ATOM 2793 O O . THR A 1 366 ? 17.854 0.616 -36.397 1.00 94.81 366 THR A O 1
ATOM 2796 N N . VAL A 1 367 ? 17.675 -0.987 -34.833 1.00 93.62 367 VAL A N 1
ATOM 2797 C CA . VAL A 1 367 ? 18.901 -0.617 -34.111 1.00 93.62 367 VAL A CA 1
ATOM 2798 C C . VAL A 1 367 ? 20.121 -0.706 -35.034 1.00 93.62 367 VAL A C 1
ATOM 2800 O O . VAL A 1 367 ? 20.886 0.255 -35.110 1.00 93.62 367 VAL A O 1
ATOM 2803 N N . VAL A 1 368 ? 20.282 -1.798 -35.791 1.00 93.44 368 VAL A N 1
ATOM 2804 C CA . VAL A 1 368 ? 21.380 -1.955 -36.767 1.00 93.44 368 VAL A CA 1
ATOM 2805 C C . VAL A 1 368 ? 21.336 -0.866 -37.836 1.00 93.44 368 VAL A C 1
ATOM 2807 O O . VAL A 1 368 ? 22.343 -0.198 -38.081 1.00 93.44 368 VAL A O 1
ATOM 2810 N N . ALA A 1 369 ? 20.167 -0.634 -38.438 1.00 92.88 369 ALA A N 1
ATOM 2811 C CA . ALA A 1 369 ? 20.007 0.385 -39.469 1.00 92.88 369 ALA A CA 1
ATOM 2812 C C . ALA A 1 369 ? 20.381 1.785 -38.956 1.00 92.88 369 ALA A C 1
ATOM 2814 O O . ALA A 1 369 ? 21.015 2.565 -39.674 1.00 92.88 369 ALA A O 1
ATOM 2815 N N . GLU A 1 370 ? 20.028 2.109 -37.711 1.00 92.38 370 GLU A N 1
ATOM 2816 C CA . GLU A 1 370 ? 20.353 3.406 -37.127 1.00 92.38 370 GLU A CA 1
ATOM 2817 C C . GLU A 1 370 ? 21.814 3.530 -36.677 1.00 92.38 370 GLU A C 1
ATOM 2819 O O . GLU A 1 370 ? 22.381 4.615 -36.812 1.00 92.38 370 GLU A O 1
ATOM 2824 N N . ILE A 1 371 ? 22.477 2.444 -36.256 1.00 90.69 371 ILE A N 1
ATOM 2825 C CA . ILE A 1 371 ? 23.939 2.438 -36.047 1.00 90.69 371 ILE A CA 1
ATOM 2826 C C . ILE A 1 371 ? 24.653 2.746 -37.368 1.00 90.69 371 ILE A C 1
ATOM 2828 O O . ILE A 1 371 ? 25.495 3.646 -37.435 1.00 90.69 371 ILE A O 1
ATOM 2832 N N . GLU A 1 372 ? 24.293 2.043 -38.444 1.00 90.38 372 GLU A N 1
ATOM 2833 C CA . GLU A 1 372 ? 24.874 2.254 -39.773 1.00 90.38 372 GLU A CA 1
ATOM 2834 C C . GLU A 1 372 ? 24.609 3.679 -40.289 1.00 90.38 372 GLU A C 1
ATOM 2836 O O . GLU A 1 372 ? 25.487 4.308 -40.895 1.00 90.38 372 GLU A O 1
ATOM 2841 N N . ASN A 1 373 ? 23.412 4.221 -40.035 1.00 89.38 373 ASN A N 1
ATOM 2842 C CA . ASN A 1 373 ? 23.075 5.603 -40.362 1.00 89.38 373 ASN A CA 1
ATOM 2843 C C . ASN A 1 373 ? 23.916 6.600 -39.565 1.00 89.38 373 ASN A C 1
ATOM 2845 O O . ASN A 1 373 ? 24.434 7.545 -40.160 1.00 89.38 373 ASN A O 1
ATOM 2849 N N . ASP A 1 374 ? 24.078 6.414 -38.258 1.00 88.50 374 ASP A N 1
ATOM 2850 C CA . ASP A 1 374 ? 24.861 7.320 -37.419 1.00 88.50 374 ASP A CA 1
ATOM 2851 C C . ASP A 1 374 ? 26.333 7.343 -37.850 1.00 88.50 374 ASP A C 1
ATOM 2853 O O . ASP A 1 374 ? 26.906 8.423 -38.034 1.00 88.50 374 ASP A O 1
ATOM 2857 N N . VAL A 1 375 ? 26.924 6.180 -38.149 1.00 87.31 375 VAL A N 1
ATOM 2858 C CA . VAL A 1 375 ? 28.279 6.088 -38.725 1.00 87.31 375 VAL A CA 1
ATOM 2859 C C . VAL A 1 375 ? 28.349 6.806 -40.077 1.00 87.31 375 VAL A C 1
ATOM 2861 O O . VAL A 1 375 ? 29.275 7.582 -40.327 1.00 87.31 375 VAL A O 1
ATOM 2864 N N . ARG A 1 376 ? 27.338 6.645 -40.943 1.00 85.19 376 ARG A N 1
ATOM 2865 C CA . ARG A 1 376 ? 27.240 7.370 -42.226 1.00 85.19 376 ARG A CA 1
ATOM 2866 C C . ARG A 1 376 ? 27.103 8.884 -42.041 1.00 85.19 376 ARG A C 1
ATOM 2868 O O . ARG A 1 376 ? 27.542 9.656 -42.898 1.00 85.19 376 ARG A O 1
ATOM 2875 N N . LEU A 1 377 ? 26.503 9.326 -40.937 1.00 80.69 377 LEU A N 1
ATOM 2876 C CA . LEU A 1 377 ? 26.406 10.732 -40.546 1.00 80.69 377 LEU A CA 1
ATOM 2877 C C . LEU A 1 377 ? 27.673 11.246 -39.841 1.00 80.69 377 LEU A C 1
ATOM 2879 O O . LEU A 1 377 ? 27.774 12.447 -39.588 1.00 80.69 377 LEU A O 1
ATOM 2883 N N . GLY A 1 378 ? 28.666 10.383 -39.618 1.00 78.19 378 GLY A N 1
ATOM 2884 C CA . GLY A 1 378 ? 29.971 10.738 -39.074 1.00 78.19 378 GLY A CA 1
ATOM 2885 C C . GLY A 1 378 ? 30.050 10.688 -37.550 1.00 78.19 378 GLY A C 1
ATOM 2886 O O . GLY A 1 378 ? 30.837 11.447 -36.977 1.00 78.19 378 GLY A O 1
ATOM 2887 N N . ALA A 1 379 ? 29.238 9.836 -36.917 1.00 83.19 379 ALA A N 1
ATOM 2888 C CA . ALA A 1 379 ? 29.485 9.341 -35.564 1.00 83.19 379 ALA A CA 1
ATOM 2889 C C . ALA A 1 379 ? 30.773 8.508 -35.520 1.00 83.19 379 ALA A C 1
ATOM 2891 O O . ALA A 1 379 ? 31.229 7.997 -36.552 1.00 83.19 379 ALA A O 1
ATOM 2892 N N . HIS A 1 380 ? 31.349 8.343 -34.333 1.00 82.19 380 HIS A N 1
ATOM 2893 C CA . HIS A 1 380 ? 32.421 7.372 -34.161 1.00 82.19 380 HIS A CA 1
ATOM 2894 C C . HIS A 1 380 ? 31.856 5.946 -34.242 1.00 82.19 380 HIS A C 1
ATOM 2896 O O . HIS A 1 380 ? 30.807 5.637 -33.685 1.00 82.19 380 HIS A O 1
ATOM 2902 N N . ALA A 1 381 ? 32.540 5.075 -34.987 1.00 77.50 381 ALA A N 1
ATOM 2903 C CA . ALA A 1 381 ? 32.191 3.662 -35.048 1.00 77.50 381 ALA A CA 1
ATOM 2904 C C . ALA A 1 381 ? 32.867 2.943 -33.874 1.00 77.50 381 ALA A C 1
ATOM 2906 O O . ALA A 1 381 ? 34.094 2.821 -33.864 1.00 77.50 381 ALA A O 1
ATOM 2907 N N . SER A 1 382 ? 32.082 2.498 -32.894 1.00 80.88 382 SER A N 1
ATOM 2908 C CA . SER A 1 382 ? 32.572 1.644 -31.810 1.00 80.88 382 SER A CA 1
ATOM 2909 C C . SER A 1 382 ? 32.901 0.243 -32.332 1.00 80.88 382 SER A C 1
ATOM 2911 O O . SER A 1 382 ? 32.307 -0.237 -33.306 1.00 80.88 382 SER A O 1
ATOM 2913 N N . ALA A 1 383 ? 33.869 -0.421 -31.699 1.00 82.06 383 ALA A N 1
ATOM 2914 C CA . ALA A 1 383 ? 34.223 -1.796 -32.048 1.00 82.06 383 ALA A CA 1
ATOM 2915 C C . ALA A 1 383 ? 33.065 -2.751 -31.721 1.00 82.06 383 ALA A C 1
ATOM 2917 O O . ALA A 1 383 ? 32.759 -3.663 -32.488 1.00 82.06 383 ALA A O 1
ATOM 2918 N N . GLU A 1 384 ? 32.377 -2.483 -30.616 1.00 83.69 384 GLU A N 1
ATOM 2919 C CA . GLU A 1 384 ? 31.222 -3.211 -30.115 1.00 83.69 384 GLU A CA 1
ATOM 2920 C C . GLU A 1 384 ? 30.024 -3.063 -31.058 1.00 83.69 384 GLU A C 1
ATOM 2922 O O . GLU A 1 384 ? 29.450 -4.064 -31.482 1.00 83.69 384 GLU A O 1
ATOM 2927 N N . GLY A 1 385 ? 29.693 -1.832 -31.469 1.00 84.94 385 GLY A N 1
ATOM 2928 C CA . GLY A 1 385 ? 28.609 -1.572 -32.417 1.00 84.94 385 GLY A CA 1
ATOM 2929 C C . GLY A 1 385 ? 28.857 -2.221 -33.777 1.00 84.94 385 GLY A C 1
ATOM 2930 O O . GLY A 1 385 ? 27.931 -2.771 -34.373 1.00 84.94 385 GLY A O 1
ATOM 2931 N N . LYS A 1 386 ? 30.113 -2.229 -34.244 1.00 86.69 386 LYS A N 1
ATOM 2932 C CA . LYS A 1 386 ? 30.490 -2.931 -35.475 1.00 86.69 386 LYS A CA 1
ATOM 2933 C C . LYS A 1 386 ? 30.343 -4.447 -35.330 1.00 86.69 386 LYS A C 1
ATOM 2935 O O . LYS A 1 386 ? 29.729 -5.068 -36.187 1.00 86.69 386 LYS A O 1
ATOM 2940 N N . THR A 1 387 ? 30.843 -5.017 -34.235 1.00 90.25 387 THR A N 1
ATOM 2941 C CA . THR A 1 387 ? 30.746 -6.460 -33.951 1.00 90.25 387 THR A CA 1
ATOM 2942 C C . THR A 1 387 ? 29.289 -6.918 -33.891 1.00 90.25 387 THR A C 1
ATOM 2944 O O . THR A 1 387 ? 28.938 -7.939 -34.475 1.00 90.25 387 THR A O 1
ATOM 2947 N N . PHE A 1 388 ? 28.426 -6.134 -33.241 1.00 91.88 388 PHE A N 1
ATOM 2948 C CA . PHE A 1 388 ? 26.988 -6.380 -33.205 1.00 91.88 388 PHE A CA 1
ATOM 2949 C C . PHE A 1 388 ? 26.356 -6.342 -34.606 1.00 91.88 388 PHE A C 1
ATOM 2951 O O . PHE A 1 388 ? 25.665 -7.286 -34.985 1.00 91.88 388 PHE A O 1
ATOM 2958 N N . CYS A 1 389 ? 26.620 -5.299 -35.403 1.00 91.81 389 CYS A N 1
ATOM 2959 C CA . CYS A 1 389 ? 26.079 -5.205 -36.764 1.00 91.81 389 CYS A CA 1
ATOM 2960 C C . CYS A 1 389 ? 26.558 -6.368 -37.644 1.00 91.81 389 CYS A C 1
ATOM 2962 O O . CYS A 1 389 ? 25.745 -6.990 -38.325 1.00 91.81 389 CYS A O 1
ATOM 2964 N N . ASP A 1 390 ? 27.851 -6.698 -37.592 1.00 91.56 390 ASP A N 1
ATOM 2965 C CA . ASP A 1 390 ? 28.444 -7.801 -38.352 1.00 91.56 390 ASP A CA 1
ATOM 2966 C C . ASP A 1 390 ? 27.801 -9.150 -37.962 1.00 91.56 390 ASP A C 1
ATOM 2968 O O . ASP A 1 390 ? 27.489 -9.957 -38.839 1.00 91.56 390 ASP A O 1
ATOM 2972 N N . ALA A 1 391 ? 27.514 -9.374 -36.673 1.00 92.56 391 ALA A N 1
ATOM 2973 C CA . ALA A 1 391 ? 26.831 -10.578 -36.196 1.00 92.56 391 ALA A CA 1
ATOM 2974 C C . ALA A 1 391 ? 25.386 -10.687 -36.716 1.00 92.56 391 ALA A C 1
ATOM 2976 O O . ALA A 1 391 ? 24.983 -11.744 -37.203 1.00 92.56 391 ALA A O 1
ATOM 2977 N N . VAL A 1 392 ? 24.614 -9.595 -36.686 1.00 92.19 392 VAL A N 1
ATOM 2978 C CA . VAL A 1 392 ? 23.241 -9.577 -37.230 1.00 92.19 392 VAL A CA 1
ATOM 2979 C C . VAL A 1 392 ? 23.248 -9.827 -38.745 1.00 92.19 392 VAL A C 1
ATOM 2981 O O . VAL A 1 392 ? 22.437 -10.590 -39.277 1.00 92.19 392 VAL A O 1
ATOM 2984 N N . ARG A 1 393 ? 24.196 -9.219 -39.463 1.00 91.81 393 ARG A N 1
ATOM 2985 C CA . ARG A 1 393 ? 24.376 -9.403 -40.912 1.00 91.81 393 ARG A CA 1
ATOM 2986 C C . ARG A 1 393 ? 24.762 -10.842 -41.259 1.00 91.81 393 ARG A C 1
ATOM 2988 O O . ARG A 1 393 ? 24.246 -11.385 -42.233 1.00 91.81 393 ARG A O 1
ATOM 2995 N N . ALA A 1 394 ? 25.591 -11.483 -40.435 1.00 90.75 394 ALA A N 1
ATOM 2996 C CA . ALA A 1 394 ? 25.954 -12.887 -40.596 1.00 90.75 394 ALA A CA 1
ATOM 2997 C C . ALA A 1 394 ? 24.744 -13.823 -40.451 1.00 90.75 394 ALA A C 1
ATOM 2999 O O . ALA A 1 394 ? 24.574 -14.714 -41.280 1.00 90.75 394 ALA A O 1
ATOM 3000 N N . VAL A 1 395 ? 23.871 -13.587 -39.463 1.00 89.12 395 VAL A N 1
ATOM 3001 C CA . VAL A 1 395 ? 22.647 -14.388 -39.258 1.00 89.12 395 VAL A CA 1
ATOM 3002 C C . VAL A 1 395 ? 21.679 -14.262 -40.439 1.00 89.12 395 VAL A C 1
ATOM 3004 O O . VAL A 1 395 ? 21.075 -15.247 -40.848 1.00 89.12 395 VAL A O 1
ATOM 3007 N N . THR A 1 396 ? 21.564 -13.071 -41.030 1.00 87.31 396 THR A N 1
ATOM 3008 C CA . THR A 1 396 ? 20.663 -12.839 -42.177 1.00 87.31 396 THR A CA 1
ATOM 3009 C C . THR A 1 396 ? 21.259 -13.217 -43.534 1.00 87.31 396 THR A C 1
ATOM 3011 O O . THR A 1 396 ? 20.545 -13.220 -44.534 1.00 87.31 396 THR A O 1
ATOM 3014 N N . GLY A 1 397 ? 22.567 -13.487 -43.615 1.00 82.12 397 GLY A N 1
ATOM 3015 C CA . GLY A 1 397 ? 23.271 -13.709 -44.883 1.00 82.12 397 GLY A CA 1
ATOM 3016 C C . GLY A 1 397 ? 23.297 -12.482 -45.807 1.00 82.12 397 GLY A C 1
ATOM 3017 O O . GLY A 1 397 ? 23.620 -12.606 -46.990 1.00 82.12 397 GLY A O 1
ATOM 3018 N N . THR A 1 398 ? 22.960 -11.290 -45.297 1.00 78.38 398 THR A N 1
ATOM 3019 C CA . THR A 1 398 ? 22.916 -10.051 -46.085 1.00 78.38 398 THR A CA 1
ATOM 3020 C C . THR A 1 398 ? 24.128 -9.178 -45.790 1.00 78.38 398 THR A C 1
ATOM 3022 O O . THR A 1 398 ? 24.361 -8.779 -44.655 1.00 78.38 398 THR A O 1
ATOM 3025 N N . ALA A 1 399 ? 24.899 -8.827 -46.823 1.00 76.25 399 ALA A N 1
ATOM 3026 C CA . ALA A 1 399 ? 26.016 -7.887 -46.677 1.00 76.25 399 ALA A CA 1
ATOM 3027 C C . ALA A 1 399 ? 25.556 -6.416 -46.692 1.00 76.25 399 ALA A C 1
ATOM 3029 O O . ALA A 1 399 ? 26.196 -5.562 -46.091 1.00 76.25 399 ALA A O 1
ATOM 3030 N N . ASN A 1 400 ? 24.460 -6.112 -47.397 1.00 76.44 400 ASN A N 1
ATOM 3031 C CA . ASN A 1 400 ? 23.862 -4.780 -47.515 1.00 76.44 400 ASN A CA 1
ATOM 3032 C C . ASN A 1 400 ? 22.336 -4.906 -47.661 1.00 76.44 400 ASN A C 1
ATOM 3034 O O . ASN A 1 400 ? 21.861 -5.886 -48.231 1.00 76.44 400 ASN A O 1
ATOM 3038 N N . GLY A 1 401 ? 21.582 -3.886 -47.236 1.00 81.75 401 GLY A N 1
ATOM 3039 C CA . GLY A 1 401 ? 20.122 -3.820 -47.408 1.00 81.75 401 GLY A CA 1
ATOM 3040 C C . GLY A 1 401 ? 19.336 -3.914 -46.092 1.00 81.75 401 GLY A C 1
ATOM 3041 O O . GLY A 1 401 ? 19.934 -3.773 -45.021 1.00 81.75 401 GLY A O 1
ATOM 3042 N N . PRO A 1 402 ? 18.003 -4.089 -46.146 1.00 86.44 402 PRO A N 1
ATOM 3043 C CA . PRO A 1 402 ? 17.188 -4.278 -44.949 1.00 86.44 402 PRO A CA 1
ATOM 3044 C C . PRO A 1 402 ? 17.560 -5.589 -44.242 1.00 86.44 402 PRO A C 1
ATOM 3046 O O . PRO A 1 402 ? 17.853 -6.588 -44.893 1.00 86.44 402 PRO A O 1
ATOM 3049 N N . VAL A 1 403 ? 17.581 -5.556 -42.912 1.00 91.88 403 VAL A N 1
ATOM 3050 C CA . VAL A 1 403 ? 17.773 -6.735 -42.058 1.00 91.88 403 VAL A CA 1
ATOM 3051 C C . VAL A 1 403 ? 16.398 -7.346 -41.789 1.00 91.88 403 VAL A C 1
ATOM 3053 O O . VAL A 1 403 ? 15.486 -6.619 -41.404 1.00 91.88 403 VAL A O 1
ATOM 3056 N N . ASP A 1 404 ? 16.259 -8.658 -41.968 1.00 91.81 404 ASP A N 1
ATOM 3057 C CA . ASP A 1 404 ? 15.047 -9.412 -41.630 1.00 91.81 404 ASP A CA 1
ATOM 3058 C C . ASP A 1 404 ? 15.402 -10.543 -40.657 1.00 91.81 404 ASP A C 1
ATOM 3060 O O . ASP A 1 404 ? 16.188 -11.429 -40.989 1.00 91.81 404 ASP A O 1
ATOM 3064 N N . LEU A 1 405 ? 14.845 -10.484 -39.445 1.00 93.94 405 LEU A N 1
ATOM 3065 C CA . LEU A 1 405 ? 15.037 -11.476 -38.382 1.00 93.94 405 LEU A CA 1
ATOM 3066 C C . LEU A 1 405 ? 13.769 -12.297 -38.110 1.00 93.94 405 LEU A C 1
ATOM 3068 O O . LEU A 1 405 ? 13.682 -12.962 -37.080 1.00 93.94 405 LEU A O 1
ATOM 3072 N N . SER A 1 406 ? 12.786 -12.286 -39.014 1.00 91.12 406 SER A N 1
ATOM 3073 C CA . SER A 1 406 ? 11.539 -13.049 -38.857 1.00 91.12 406 SER A CA 1
ATOM 3074 C C . SER A 1 406 ? 11.766 -14.556 -38.681 1.00 91.12 406 SER A C 1
ATOM 3076 O O . SER A 1 406 ? 11.033 -15.203 -37.937 1.00 91.12 406 SER A O 1
ATOM 3078 N N . ALA A 1 407 ? 12.808 -15.105 -39.312 1.00 91.38 407 ALA A N 1
ATOM 3079 C CA . ALA A 1 407 ? 13.191 -16.513 -39.208 1.00 91.38 407 ALA A CA 1
ATOM 3080 C C . ALA A 1 407 ? 14.142 -16.827 -38.034 1.00 91.38 407 ALA A C 1
ATOM 3082 O O . ALA A 1 407 ? 14.498 -17.990 -37.853 1.00 91.38 407 ALA A O 1
ATOM 3083 N N . ALA A 1 408 ? 14.576 -15.825 -37.259 1.00 93.31 408 ALA A N 1
ATOM 3084 C CA . ALA A 1 408 ? 15.519 -16.035 -36.165 1.00 93.31 408 ALA A CA 1
ATOM 3085 C C . ALA A 1 408 ? 14.839 -16.705 -34.959 1.00 93.31 408 ALA A C 1
ATOM 3087 O O . ALA A 1 408 ? 13.789 -16.253 -34.469 1.00 93.31 408 ALA A O 1
ATOM 3088 N N . ASP A 1 409 ? 15.460 -17.774 -34.462 1.00 94.50 409 ASP A N 1
ATOM 3089 C CA . ASP A 1 409 ? 15.025 -18.439 -33.237 1.00 94.50 409 ASP A CA 1
ATOM 3090 C C . ASP A 1 409 ? 15.398 -17.626 -31.980 1.00 94.50 409 ASP A C 1
ATOM 3092 O O . ASP A 1 409 ? 16.135 -16.637 -32.028 1.00 94.50 409 ASP A O 1
ATOM 3096 N N . GLU A 1 410 ? 14.843 -18.007 -30.829 1.00 93.00 410 GLU A N 1
ATOM 3097 C CA . GLU A 1 410 ? 15.070 -17.282 -29.574 1.00 93.00 410 GLU A CA 1
ATOM 3098 C C . GLU A 1 410 ? 16.543 -17.304 -29.134 1.00 93.00 410 GLU A C 1
ATOM 3100 O O . GLU A 1 410 ? 17.040 -16.306 -28.614 1.00 93.00 410 GLU A O 1
ATOM 3105 N N . GLN A 1 411 ? 17.265 -18.403 -29.370 1.00 93.00 411 GLN A N 1
ATOM 3106 C CA . GLN A 1 411 ? 18.667 -18.532 -28.973 1.00 93.00 411 GLN A CA 1
ATOM 3107 C C . GLN A 1 411 ? 19.563 -17.607 -29.805 1.00 93.00 411 GLN A C 1
ATOM 3109 O O . GLN A 1 411 ? 20.448 -16.939 -29.269 1.00 93.00 411 GLN A O 1
ATOM 3114 N N . GLN A 1 412 ? 19.302 -17.512 -31.108 1.00 94.38 412 GLN A N 1
ATOM 3115 C CA . GLN A 1 412 ? 19.957 -16.562 -31.999 1.00 94.38 412 GLN A CA 1
ATOM 3116 C C . GLN A 1 412 ? 19.682 -15.122 -31.559 1.00 94.38 412 GLN A C 1
ATOM 3118 O O . GLN A 1 412 ? 20.612 -14.320 -31.479 1.00 94.38 412 GLN A O 1
ATOM 3123 N N . LEU A 1 413 ? 18.433 -14.789 -31.221 1.00 95.88 413 LEU A N 1
ATOM 3124 C CA . LEU A 1 413 ? 18.066 -13.448 -30.757 1.00 95.88 413 LEU A CA 1
ATOM 3125 C C . LEU A 1 413 ? 18.751 -13.085 -29.437 1.00 95.88 413 LEU A C 1
ATOM 3127 O O . LEU A 1 413 ? 19.267 -11.974 -29.318 1.00 95.88 413 LEU A O 1
ATOM 3131 N N . ARG A 1 414 ? 18.822 -14.020 -28.480 1.00 94.56 414 ARG A N 1
ATOM 3132 C CA . ARG A 1 414 ? 19.567 -13.848 -27.222 1.00 94.56 414 ARG A CA 1
ATOM 3133 C C . ARG A 1 414 ? 21.044 -13.574 -27.483 1.00 94.56 414 ARG A C 1
ATOM 3135 O O . ARG A 1 414 ? 21.577 -12.589 -26.975 1.00 94.56 414 ARG A O 1
ATOM 3142 N N . ALA A 1 415 ? 21.680 -14.367 -28.346 1.00 93.38 415 ALA A N 1
ATOM 3143 C CA . ALA A 1 415 ? 23.085 -14.186 -28.700 1.00 93.38 415 ALA A CA 1
ATOM 3144 C C . ALA A 1 415 ? 23.348 -12.825 -29.373 1.00 93.38 415 ALA A C 1
ATOM 3146 O O . ALA A 1 415 ? 24.306 -12.131 -29.027 1.00 93.38 415 ALA A O 1
ATOM 3147 N N . LEU A 1 416 ? 22.480 -12.404 -30.299 1.00 93.94 416 LEU A N 1
ATOM 3148 C CA . LEU A 1 416 ? 22.573 -11.090 -30.942 1.00 93.94 416 LEU A CA 1
ATOM 3149 C C . LEU A 1 416 ? 22.372 -9.951 -29.934 1.00 93.94 416 LEU A C 1
ATOM 3151 O O . LEU A 1 416 ? 23.131 -8.981 -29.935 1.00 93.94 416 LEU A O 1
ATOM 3155 N N . PHE A 1 417 ? 21.383 -10.071 -29.049 1.00 94.06 417 PHE A N 1
ATOM 3156 C CA . PHE A 1 417 ? 21.087 -9.067 -28.031 1.00 94.06 417 PHE A CA 1
ATOM 3157 C C . PHE A 1 417 ? 22.175 -8.964 -26.956 1.00 94.06 417 PHE A C 1
ATOM 3159 O O . PHE A 1 417 ? 22.470 -7.869 -26.475 1.00 94.06 417 PHE A O 1
ATOM 3166 N N . ALA A 1 418 ? 22.847 -10.069 -26.631 1.00 90.75 418 ALA A N 1
ATOM 3167 C CA . ALA A 1 418 ? 24.011 -10.053 -25.758 1.00 90.75 418 ALA A CA 1
ATOM 3168 C C . ALA A 1 418 ? 25.154 -9.223 -26.364 1.00 90.75 418 ALA A C 1
ATOM 3170 O O . ALA A 1 418 ? 25.850 -8.520 -25.641 1.00 90.75 418 ALA A O 1
ATOM 3171 N N . LEU A 1 419 ? 25.343 -9.231 -27.685 1.00 88.56 419 LEU A N 1
ATOM 3172 C CA . LEU A 1 419 ? 26.360 -8.400 -28.350 1.00 88.56 419 LEU A CA 1
ATOM 3173 C C . LEU A 1 419 ? 25.975 -6.913 -28.424 1.00 88.56 419 LEU A C 1
ATOM 3175 O O . LEU A 1 419 ? 26.831 -6.063 -28.673 1.00 88.56 419 LEU A O 1
ATOM 3179 N N . GLN A 1 420 ? 24.706 -6.585 -28.191 1.00 83.75 420 GLN A N 1
ATOM 3180 C CA . GLN A 1 420 ? 24.172 -5.237 -28.318 1.00 83.75 420 GLN A CA 1
ATOM 3181 C C . GLN A 1 420 ? 24.595 -4.364 -27.118 1.00 83.75 420 GLN A C 1
ATOM 3183 O O . GLN A 1 420 ? 24.142 -4.543 -25.987 1.00 83.75 420 GLN A O 1
ATOM 3188 N N . LEU A 1 421 ? 25.493 -3.407 -27.385 1.00 76.88 421 LEU A N 1
ATOM 3189 C CA . LEU A 1 421 ? 26.141 -2.532 -26.391 1.00 76.88 421 LEU A CA 1
ATOM 3190 C C . LEU A 1 421 ? 25.958 -1.030 -26.674 1.00 76.88 421 LEU A C 1
ATOM 3192 O O . LEU A 1 421 ? 26.749 -0.210 -26.216 1.00 76.88 421 LEU A O 1
ATOM 3196 N N . VAL A 1 422 ? 24.912 -0.639 -27.407 1.00 68.81 422 VAL A N 1
ATOM 3197 C CA . VAL A 1 422 ? 24.678 0.772 -27.792 1.00 68.81 422 VAL A CA 1
ATOM 3198 C C . VAL A 1 422 ? 24.481 1.690 -26.564 1.00 68.81 422 VAL A C 1
ATOM 3200 O O . VAL A 1 422 ? 24.695 2.895 -26.663 1.00 68.81 422 VAL A O 1
ATOM 3203 N N . GLY A 1 423 ? 24.172 1.128 -25.388 1.00 57.19 423 GLY A N 1
ATOM 3204 C CA . GLY A 1 423 ? 24.110 1.824 -24.092 1.00 57.19 423 GLY A CA 1
ATOM 3205 C C . GLY A 1 423 ? 25.451 2.066 -23.379 1.00 57.19 423 GLY A C 1
ATOM 3206 O O . GLY A 1 423 ? 25.502 2.894 -22.483 1.00 57.19 423 GLY A O 1
ATOM 3207 N N . ALA A 1 424 ? 26.545 1.399 -23.770 1.00 63.56 424 ALA A N 1
ATOM 3208 C CA . ALA A 1 424 ? 27.872 1.568 -23.148 1.00 63.56 424 ALA A CA 1
ATOM 3209 C C . ALA A 1 424 ? 28.729 2.675 -23.809 1.00 63.56 424 ALA A C 1
ATOM 3211 O O . ALA A 1 424 ? 29.905 2.897 -23.476 1.00 63.56 424 ALA A O 1
ATOM 3212 N N . GLU A 1 425 ? 28.173 3.332 -24.826 1.00 69.81 425 GLU A N 1
ATOM 3213 C CA . GLU A 1 425 ? 28.758 4.502 -25.462 1.00 69.81 425 GLU A CA 1
ATOM 3214 C C . GLU A 1 425 ? 28.346 5.761 -24.697 1.00 69.81 425 GLU A C 1
ATOM 3216 O O . GLU A 1 425 ? 27.159 6.013 -24.526 1.00 69.81 425 GLU A O 1
ATOM 3221 N N . ASN A 1 426 ? 29.324 6.578 -24.305 1.00 70.00 426 ASN A N 1
ATOM 3222 C CA . ASN A 1 426 ? 29.081 7.819 -23.568 1.00 70.00 426 ASN A CA 1
ATOM 3223 C C . ASN A 1 426 ? 29.329 9.024 -24.474 1.00 70.00 426 ASN A C 1
ATOM 3225 O O . ASN A 1 426 ? 30.139 8.950 -25.405 1.00 70.00 426 ASN A O 1
ATOM 3229 N N . LEU A 1 427 ? 28.707 10.162 -24.158 1.00 70.44 427 LEU A N 1
ATOM 3230 C CA . LEU A 1 427 ? 28.871 11.431 -24.870 1.00 70.44 427 LEU A CA 1
ATOM 3231 C C . LEU A 1 427 ? 30.343 11.807 -25.065 1.00 70.44 427 LEU A C 1
ATOM 3233 O O . LEU A 1 427 ? 30.708 12.303 -26.129 1.00 70.44 427 LEU A O 1
ATOM 3237 N N . GLU A 1 428 ? 31.196 11.531 -24.074 1.00 71.31 428 GLU A N 1
ATOM 3238 C CA . GLU A 1 428 ? 32.641 11.776 -24.147 1.00 71.31 428 GLU A CA 1
ATOM 3239 C C . GLU A 1 428 ? 33.294 11.106 -25.361 1.00 71.31 428 GLU A C 1
ATOM 3241 O O . GLU A 1 428 ? 34.137 11.712 -26.025 1.00 71.31 428 GLU A O 1
ATOM 3246 N N . LYS A 1 429 ? 32.855 9.890 -25.711 1.00 73.56 429 LYS A N 1
ATOM 3247 C CA . LYS A 1 429 ? 33.368 9.128 -26.860 1.00 73.56 429 LYS A CA 1
ATOM 3248 C C . LYS A 1 429 ? 32.920 9.718 -28.204 1.00 73.56 429 LYS A C 1
ATOM 3250 O O . LYS A 1 429 ? 33.511 9.401 -29.232 1.00 73.56 429 LYS A O 1
ATOM 3255 N N . GLU A 1 430 ? 31.902 10.579 -28.206 1.00 73.75 430 GLU A N 1
ATOM 3256 C CA . GLU A 1 430 ? 31.382 11.276 -29.390 1.00 73.75 430 GLU A CA 1
ATOM 3257 C C . GLU A 1 430 ? 31.867 12.732 -29.500 1.00 73.75 430 GLU A C 1
ATOM 3259 O O . GLU A 1 430 ? 31.588 13.409 -30.498 1.00 73.75 430 GLU A O 1
ATOM 3264 N N . ILE A 1 431 ? 32.632 13.234 -28.520 1.00 69.75 431 ILE A N 1
ATOM 3265 C CA . ILE A 1 431 ? 33.184 14.592 -28.568 1.00 69.75 431 ILE A CA 1
ATOM 3266 C C . ILE A 1 431 ? 34.083 14.745 -29.798 1.00 69.75 431 ILE A C 1
ATOM 3268 O O . ILE A 1 431 ? 35.068 14.040 -30.003 1.00 69.75 431 ILE A O 1
ATOM 3272 N N . GLY A 1 432 ? 33.743 15.729 -30.630 1.00 63.88 432 GLY A N 1
ATOM 3273 C CA . GLY A 1 432 ? 34.475 16.032 -31.854 1.00 63.88 432 GLY A CA 1
ATOM 3274 C C . GLY A 1 432 ? 34.029 15.229 -33.077 1.00 63.88 432 GLY A C 1
ATOM 3275 O O . GLY A 1 432 ? 34.549 15.502 -34.167 1.00 63.88 432 GLY A O 1
ATOM 3276 N N . SER A 1 433 ? 33.058 14.317 -32.952 1.00 72.81 433 SER A N 1
ATOM 3277 C CA . SER A 1 433 ? 32.464 13.640 -34.106 1.00 72.81 433 SER A CA 1
ATOM 3278 C C . SER A 1 433 ? 31.697 14.630 -34.994 1.00 72.81 433 SER A C 1
ATOM 3280 O O . SER A 1 433 ? 31.242 15.704 -34.566 1.00 72.81 433 SER A O 1
ATOM 3282 N N . ALA A 1 434 ? 31.591 14.312 -36.288 1.00 70.62 434 ALA A N 1
ATOM 3283 C CA . ALA A 1 434 ? 30.876 15.177 -37.224 1.00 70.62 434 ALA A CA 1
ATOM 3284 C C . ALA A 1 434 ? 29.372 15.176 -36.921 1.00 70.62 434 ALA A C 1
ATOM 3286 O O . ALA A 1 434 ? 28.720 16.212 -37.076 1.00 70.62 434 ALA A O 1
ATOM 3287 N N . LEU A 1 435 ? 28.844 14.044 -36.442 1.00 75.25 435 LEU A N 1
ATOM 3288 C CA . LEU A 1 435 ? 27.462 13.933 -35.994 1.00 75.25 435 LEU A CA 1
ATOM 3289 C C . LEU A 1 435 ? 27.208 14.805 -34.762 1.00 75.25 435 LEU A C 1
ATOM 3291 O O . LEU A 1 435 ? 26.303 15.634 -34.815 1.00 75.25 435 LEU A O 1
ATOM 3295 N N . ALA A 1 436 ? 28.038 14.709 -33.719 1.00 71.44 436 ALA A N 1
ATOM 3296 C CA . ALA A 1 436 ? 27.888 15.535 -32.520 1.00 71.44 436 ALA A CA 1
ATOM 3297 C C . ALA A 1 436 ? 27.917 17.033 -32.853 1.00 71.44 436 ALA A C 1
ATOM 3299 O O . ALA A 1 436 ? 27.057 17.797 -32.420 1.00 71.44 436 ALA A O 1
ATOM 3300 N N . THR A 1 437 ? 28.839 17.446 -33.729 1.00 69.38 437 THR A N 1
ATOM 3301 C CA . THR A 1 437 ? 28.910 18.832 -34.214 1.00 69.38 437 THR A CA 1
ATOM 3302 C C . THR A 1 437 ? 27.623 19.249 -34.937 1.00 69.38 437 THR A C 1
ATOM 3304 O O . THR A 1 437 ? 27.078 20.323 -34.678 1.00 69.38 437 THR A O 1
ATOM 3307 N N . MET A 1 438 ? 27.107 18.408 -35.842 1.00 71.94 438 MET A N 1
ATOM 3308 C CA . MET A 1 438 ? 25.861 18.688 -36.564 1.00 71.94 438 MET A CA 1
ATOM 3309 C C . MET A 1 438 ? 24.652 18.770 -35.626 1.00 71.94 438 MET A C 1
ATOM 3311 O O . MET A 1 438 ? 23.817 19.662 -35.805 1.00 71.94 438 MET A O 1
ATOM 3315 N N . THR A 1 439 ? 24.555 17.868 -34.650 1.00 71.94 439 THR A N 1
ATOM 3316 C CA . THR A 1 439 ? 23.449 17.824 -33.690 1.00 71.94 439 THR A CA 1
ATOM 3317 C C . THR A 1 439 ? 23.476 19.037 -32.762 1.00 71.94 439 THR A C 1
ATOM 3319 O O . THR A 1 439 ? 22.437 19.667 -32.583 1.00 71.94 439 THR A O 1
ATOM 3322 N N . SER A 1 440 ? 24.649 19.474 -32.293 1.00 69.69 440 SER A N 1
ATOM 3323 C CA . SER A 1 440 ? 24.786 20.701 -31.493 1.00 69.69 440 SER A CA 1
ATOM 3324 C C . SER A 1 440 ? 24.378 21.962 -32.261 1.00 69.69 440 SER A C 1
ATOM 3326 O O . SER A 1 440 ? 23.654 22.803 -31.731 1.00 69.69 440 SER A O 1
ATOM 3328 N N . ILE A 1 441 ? 24.763 22.093 -33.540 1.00 67.31 441 ILE A N 1
ATOM 3329 C CA . ILE A 1 441 ? 24.338 23.235 -34.374 1.00 67.31 441 ILE A CA 1
ATOM 3330 C C . ILE A 1 441 ? 22.816 23.206 -34.607 1.00 67.31 441 ILE A C 1
ATOM 3332 O O . ILE A 1 441 ? 22.163 24.254 -34.606 1.00 67.31 441 ILE A O 1
ATOM 3336 N N . ALA A 1 442 ? 22.234 22.018 -34.800 1.00 71.94 442 ALA A N 1
ATOM 3337 C CA . ALA A 1 442 ? 20.788 21.861 -34.941 1.00 71.94 442 ALA A CA 1
ATOM 3338 C C . ALA A 1 442 ? 20.044 22.213 -33.644 1.00 71.94 442 ALA A C 1
ATOM 3340 O O . ALA A 1 442 ? 19.051 22.936 -33.696 1.00 71.94 442 ALA A O 1
ATOM 3341 N N . ALA A 1 443 ? 20.547 21.764 -32.492 1.00 69.94 443 ALA A N 1
ATOM 3342 C CA . ALA A 1 443 ? 20.000 22.099 -31.183 1.00 69.94 443 ALA A CA 1
ATOM 3343 C C . ALA A 1 443 ? 20.018 23.617 -30.956 1.00 69.94 443 ALA A C 1
ATOM 3345 O O . ALA A 1 443 ? 18.978 24.193 -30.655 1.00 69.94 443 ALA A O 1
ATOM 3346 N N . LEU A 1 444 ? 21.143 24.290 -31.234 1.00 64.00 444 LEU A N 1
ATOM 3347 C CA . LEU A 1 444 ? 21.254 25.754 -31.161 1.00 64.00 444 LEU A CA 1
ATOM 3348 C C . LEU A 1 444 ? 20.225 26.469 -32.048 1.00 64.00 444 LEU A C 1
ATOM 3350 O O . LEU A 1 444 ? 19.590 27.433 -31.617 1.00 64.00 444 LEU A O 1
ATOM 3354 N N . ALA A 1 445 ? 20.021 25.990 -33.278 1.00 68.25 445 ALA A N 1
ATOM 3355 C CA . ALA A 1 445 ? 19.018 26.547 -34.182 1.00 68.25 445 ALA A CA 1
ATOM 3356 C C . ALA A 1 445 ? 17.585 26.402 -33.638 1.00 68.25 445 ALA A C 1
ATOM 3358 O O . ALA A 1 445 ? 16.791 27.340 -33.753 1.00 68.25 445 ALA A O 1
ATOM 3359 N N . THR A 1 446 ? 17.263 25.250 -33.049 1.00 72.69 446 THR A N 1
ATOM 3360 C CA . THR A 1 446 ? 15.951 24.965 -32.451 1.00 72.69 446 THR A CA 1
ATOM 3361 C C . THR A 1 446 ? 15.723 25.795 -31.189 1.00 72.69 446 THR A C 1
ATOM 3363 O O . THR A 1 446 ? 14.690 26.457 -31.079 1.00 72.69 446 THR A O 1
ATOM 3366 N N . THR A 1 447 ? 16.705 25.851 -30.285 1.00 67.62 447 THR A N 1
ATOM 3367 C CA . THR A 1 447 ? 16.649 26.655 -29.055 1.00 67.62 447 THR A CA 1
ATOM 3368 C C . THR A 1 447 ? 16.488 28.138 -29.371 1.00 67.62 447 THR A C 1
ATOM 3370 O O . THR A 1 447 ? 15.657 28.806 -28.764 1.00 67.62 447 THR A O 1
ATOM 3373 N N . ALA A 1 448 ? 17.191 28.659 -30.382 1.00 64.38 448 ALA A N 1
ATOM 3374 C CA . ALA A 1 448 ? 16.989 30.032 -30.843 1.00 64.38 448 ALA A CA 1
ATOM 3375 C C . ALA A 1 448 ? 15.559 30.263 -31.371 1.00 64.38 448 ALA A C 1
ATOM 3377 O O . ALA A 1 448 ? 14.963 31.310 -31.131 1.00 64.38 448 ALA A O 1
ATOM 3378 N N . GLY A 1 449 ? 14.965 29.286 -32.061 1.00 70.69 449 GLY A N 1
ATOM 3379 C CA . GLY A 1 449 ? 13.560 29.355 -32.471 1.00 70.69 449 GLY A CA 1
ATOM 3380 C C . GLY A 1 449 ? 12.603 29.468 -31.280 1.00 70.69 449 GLY A C 1
ATOM 3381 O O . GLY A 1 449 ? 11.734 30.340 -31.273 1.00 70.69 449 GLY A O 1
ATOM 3382 N N . LEU A 1 450 ? 12.806 28.634 -30.257 1.00 69.12 450 LEU A N 1
ATOM 3383 C CA . LEU A 1 450 ? 11.982 28.606 -29.049 1.00 69.12 450 LEU A CA 1
ATOM 3384 C C . LEU A 1 450 ? 12.132 29.886 -28.216 1.00 69.12 450 LEU A C 1
ATOM 3386 O O . LEU A 1 450 ? 11.136 30.515 -27.866 1.00 69.12 450 LEU A O 1
ATOM 3390 N N . LEU A 1 451 ? 13.369 30.333 -27.984 1.00 63.81 451 LEU A N 1
ATOM 3391 C CA . LEU A 1 451 ? 13.660 31.576 -27.264 1.00 63.81 451 LEU A CA 1
ATOM 3392 C C . LEU A 1 451 ? 13.102 32.804 -27.985 1.00 63.81 451 LEU A C 1
ATOM 3394 O O . LEU A 1 451 ? 12.706 33.769 -27.342 1.00 63.81 451 LEU A O 1
ATOM 3398 N N . ARG A 1 452 ? 13.016 32.787 -29.318 1.00 71.88 452 ARG A N 1
ATOM 3399 C CA . ARG A 1 452 ? 12.337 33.856 -30.057 1.00 71.88 452 ARG A CA 1
ATOM 3400 C C . ARG A 1 452 ? 10.821 33.809 -29.862 1.00 71.88 452 ARG A C 1
ATOM 3402 O O . ARG A 1 452 ? 10.197 34.860 -29.804 1.00 71.88 452 ARG A O 1
ATOM 3409 N N . ALA A 1 453 ? 10.228 32.620 -29.812 1.00 73.50 453 ALA A N 1
ATOM 3410 C CA . ALA A 1 453 ? 8.782 32.463 -29.670 1.00 73.50 453 ALA A CA 1
ATOM 3411 C C . ALA A 1 453 ? 8.289 32.806 -28.255 1.00 73.50 453 ALA A C 1
ATOM 3413 O O . ALA A 1 453 ? 7.230 33.410 -28.113 1.00 73.50 453 ALA A O 1
ATOM 3414 N N . GLN A 1 454 ? 9.059 32.439 -27.229 1.00 72.44 454 GLN A N 1
ATOM 3415 C CA . GLN A 1 454 ? 8.664 32.556 -25.820 1.00 72.44 454 GLN A CA 1
ATOM 3416 C C . GLN A 1 454 ? 9.402 33.666 -25.060 1.00 72.44 454 GLN A C 1
ATOM 3418 O O . GLN A 1 454 ? 8.992 34.045 -23.968 1.00 72.44 454 GLN A O 1
ATOM 3423 N N . GLY A 1 455 ? 10.496 34.188 -25.617 1.00 64.12 455 GLY A N 1
ATOM 3424 C CA . GLY A 1 455 ? 11.338 35.173 -24.952 1.00 64.12 455 GLY A CA 1
ATOM 3425 C C . GLY A 1 455 ? 10.894 36.629 -25.146 1.00 64.12 455 GLY A C 1
ATOM 3426 O O . GLY A 1 455 ? 10.020 36.938 -25.968 1.00 64.12 455 GLY A O 1
ATOM 3427 N N . PRO A 1 456 ? 11.536 37.557 -24.415 1.00 64.19 456 PRO A N 1
ATOM 3428 C CA . PRO A 1 456 ? 11.210 38.977 -24.436 1.00 64.19 456 PRO A CA 1
ATOM 3429 C C . PRO A 1 456 ? 11.323 39.591 -25.836 1.00 64.19 456 PRO A C 1
ATOM 3431 O O . PRO A 1 456 ? 12.304 39.367 -26.550 1.00 64.19 456 PRO A O 1
ATOM 3434 N N . ARG A 1 457 ? 10.356 40.441 -26.213 1.00 72.19 457 ARG A N 1
ATOM 3435 C CA . ARG A 1 457 ? 10.273 41.056 -27.556 1.00 72.19 457 ARG A CA 1
ATOM 3436 C C . ARG A 1 457 ? 11.541 41.808 -27.976 1.00 72.19 457 ARG A C 1
ATOM 3438 O O . ARG A 1 457 ? 11.890 41.798 -29.154 1.00 72.19 457 ARG A O 1
ATOM 3445 N N . PHE A 1 458 ? 12.261 42.415 -27.032 1.00 69.19 458 PHE A N 1
ATOM 3446 C CA . PHE A 1 458 ? 13.500 43.144 -27.322 1.00 69.19 458 PHE A CA 1
ATOM 3447 C C . PHE A 1 458 ? 14.665 42.227 -27.745 1.00 69.19 458 PHE A C 1
ATOM 3449 O O . PHE A 1 458 ? 15.554 42.669 -28.470 1.00 69.19 458 PHE A O 1
ATOM 3456 N N . LEU A 1 459 ? 14.630 40.933 -27.399 1.00 57.53 459 LEU A N 1
ATOM 3457 C CA . LEU A 1 459 ? 15.633 39.941 -27.808 1.00 57.53 459 LEU A CA 1
ATOM 3458 C C . LEU A 1 459 ? 15.284 39.230 -29.127 1.00 57.53 459 LEU A C 1
ATOM 3460 O O . LEU A 1 459 ? 16.089 38.464 -29.656 1.00 57.53 459 LEU A O 1
ATOM 3464 N N . HIS A 1 460 ? 14.113 39.488 -29.719 1.00 73.62 460 HIS A N 1
ATOM 3465 C CA . HIS A 1 460 ? 13.660 38.757 -30.912 1.00 73.62 460 HIS A CA 1
ATOM 3466 C C . HIS A 1 460 ? 14.602 38.904 -32.108 1.00 73.62 460 HIS A C 1
ATOM 3468 O O . HIS A 1 460 ? 14.818 37.934 -32.831 1.00 73.62 460 HIS A O 1
ATOM 3474 N N . ARG A 1 461 ? 15.170 40.096 -32.329 1.00 64.94 461 ARG A N 1
ATOM 3475 C CA . ARG A 1 461 ? 16.097 40.370 -33.443 1.00 64.94 461 ARG A CA 1
ATOM 3476 C C . ARG A 1 461 ? 17.455 39.665 -33.289 1.00 64.94 461 ARG A C 1
ATOM 3478 O O . ARG A 1 461 ? 17.822 38.951 -34.226 1.00 64.94 461 ARG A O 1
ATOM 3485 N N . PRO A 1 462 ? 18.184 39.789 -32.160 1.00 59.62 462 PRO A N 1
ATOM 3486 C CA . PRO A 1 462 ? 19.441 39.059 -31.979 1.00 59.62 462 PRO A CA 1
ATOM 3487 C C . PRO A 1 462 ? 19.236 37.536 -31.980 1.00 59.62 462 PRO A C 1
ATOM 3489 O O . PRO A 1 462 ? 20.009 36.817 -32.612 1.00 59.62 462 PRO A O 1
ATOM 3492 N N . ILE A 1 463 ? 18.146 37.032 -31.389 1.00 63.62 463 ILE A N 1
ATOM 3493 C CA . ILE A 1 463 ? 17.832 35.595 -31.402 1.00 63.62 463 ILE A CA 1
ATOM 3494 C C . ILE A 1 463 ? 17.458 35.111 -32.817 1.00 63.62 463 ILE A C 1
ATOM 3496 O O . ILE A 1 463 ? 17.864 34.025 -33.238 1.00 63.62 463 ILE A O 1
ATOM 3500 N N . ALA A 1 464 ? 16.724 35.908 -33.602 1.00 69.19 464 ALA A N 1
ATOM 3501 C CA . ALA A 1 464 ? 16.415 35.568 -34.992 1.00 69.19 464 ALA A CA 1
ATOM 3502 C C . ALA A 1 464 ? 17.680 35.454 -35.855 1.00 69.19 464 ALA A C 1
ATOM 3504 O O . ALA A 1 464 ? 17.760 34.549 -36.692 1.00 69.19 464 ALA A O 1
ATOM 3505 N N . LEU A 1 465 ? 18.660 36.338 -35.638 1.00 65.88 465 LEU A N 1
ATOM 3506 C CA . LEU A 1 465 ? 19.958 36.288 -36.307 1.00 65.88 465 LEU A CA 1
ATOM 3507 C C . LEU A 1 465 ? 20.729 35.024 -35.910 1.00 65.88 465 LEU A C 1
ATOM 3509 O O . LEU A 1 465 ? 21.146 34.275 -36.792 1.00 65.88 465 LEU A O 1
ATOM 3513 N N . LEU A 1 466 ? 20.823 34.729 -34.609 1.00 63.53 466 LEU A N 1
ATOM 3514 C CA . LEU A 1 466 ? 21.420 33.496 -34.084 1.00 63.53 466 LEU A CA 1
ATOM 3515 C C . LEU A 1 466 ? 20.798 32.243 -34.722 1.00 63.53 466 LEU A C 1
ATOM 3517 O O . LEU A 1 466 ? 21.510 31.366 -35.218 1.00 63.53 466 LEU A O 1
ATOM 3521 N N . GLY A 1 467 ? 19.466 32.173 -34.784 1.00 67.25 467 GLY A N 1
ATOM 3522 C CA . GLY A 1 467 ? 18.749 31.055 -35.396 1.00 67.25 467 GLY A CA 1
ATOM 3523 C C . GLY A 1 467 ? 18.913 30.977 -36.919 1.00 67.25 467 GLY A C 1
ATOM 3524 O O . GLY A 1 467 ? 18.937 29.885 -37.489 1.00 67.25 467 GLY A O 1
ATOM 3525 N N . ALA A 1 468 ? 19.027 32.105 -37.625 1.00 70.69 468 ALA A N 1
ATOM 3526 C CA . ALA A 1 468 ? 19.301 32.124 -39.065 1.00 70.69 468 ALA A CA 1
ATOM 3527 C C . ALA A 1 468 ? 20.727 31.645 -39.379 1.00 70.69 468 ALA A C 1
ATOM 3529 O O . ALA A 1 468 ? 20.913 30.794 -40.252 1.00 70.69 468 ALA A O 1
ATOM 3530 N N . VAL A 1 469 ? 21.707 32.131 -38.617 1.00 66.25 469 VAL A N 1
ATOM 3531 C CA . VAL A 1 469 ? 23.124 31.769 -38.726 1.00 66.25 469 VAL A CA 1
ATOM 3532 C C . VAL A 1 469 ? 23.342 30.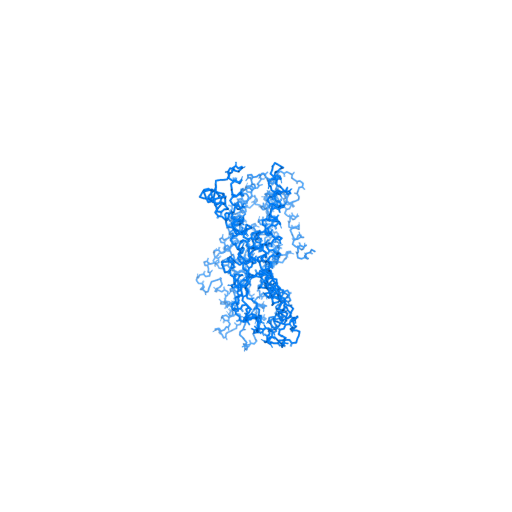293 -38.393 1.00 66.25 469 VAL A C 1
ATOM 3534 O O . VAL A 1 469 ? 23.976 29.584 -39.171 1.00 66.25 469 VAL A O 1
ATOM 3537 N N . SER A 1 470 ? 22.738 29.792 -37.314 1.00 67.88 470 SER A N 1
ATOM 3538 C CA . SER A 1 470 ? 22.828 28.377 -36.926 1.00 67.88 470 SER A CA 1
ATOM 3539 C C . SER A 1 470 ? 22.214 27.455 -37.986 1.00 67.88 470 SER A C 1
ATOM 3541 O O . SER A 1 470 ? 22.819 26.457 -38.372 1.00 67.88 470 SER A O 1
ATOM 3543 N N . ARG A 1 471 ? 21.054 27.817 -38.561 1.00 76.56 471 ARG A N 1
ATOM 3544 C CA . ARG A 1 471 ? 20.452 27.059 -39.678 1.00 76.56 471 ARG A CA 1
ATOM 3545 C C . ARG A 1 471 ? 21.321 27.078 -40.932 1.00 76.56 471 ARG A C 1
ATOM 3547 O O . ARG A 1 471 ? 21.383 26.078 -41.648 1.00 76.56 471 ARG A O 1
ATOM 3554 N N . PHE A 1 472 ? 21.981 28.197 -41.220 1.00 72.94 472 PHE A N 1
ATOM 3555 C CA . PHE A 1 472 ? 22.910 28.304 -42.342 1.00 72.94 472 PHE A CA 1
ATOM 3556 C C . PHE A 1 472 ? 24.160 27.441 -42.124 1.00 72.94 472 PHE A C 1
ATOM 3558 O O . PHE A 1 472 ? 24.504 26.647 -42.999 1.00 72.94 472 PHE A O 1
ATOM 3565 N N . ALA A 1 473 ? 24.765 27.507 -40.935 1.00 65.19 473 ALA A N 1
ATOM 3566 C CA . ALA A 1 473 ? 25.882 26.658 -40.532 1.00 65.19 473 ALA A CA 1
ATOM 3567 C C . ALA A 1 473 ? 25.516 25.167 -40.605 1.00 65.19 473 ALA A C 1
ATOM 3569 O O . ALA A 1 473 ? 26.269 24.378 -41.172 1.00 65.19 473 ALA A O 1
ATOM 3570 N N . TRP A 1 474 ? 24.318 24.788 -40.146 1.00 74.88 474 TRP A N 1
ATOM 3571 C CA . TRP A 1 474 ? 23.811 23.420 -40.258 1.00 74.88 474 TRP A CA 1
ATOM 3572 C C . TRP A 1 474 ? 23.653 22.974 -41.717 1.00 74.88 474 TRP A C 1
ATOM 3574 O O . TRP A 1 474 ? 24.079 21.878 -42.082 1.00 74.88 474 TRP A O 1
ATOM 3584 N N . ARG A 1 475 ? 23.091 23.825 -42.590 1.00 74.06 475 ARG A N 1
ATOM 3585 C CA . ARG A 1 475 ? 22.968 23.530 -44.032 1.00 74.06 475 ARG A CA 1
ATOM 3586 C C . ARG A 1 475 ? 24.334 23.355 -44.696 1.00 74.06 475 ARG A C 1
ATOM 3588 O O . ARG A 1 475 ? 24.476 22.471 -45.539 1.00 74.06 475 ARG A O 1
ATOM 3595 N N . ILE A 1 476 ? 25.326 24.164 -44.323 1.00 68.69 476 ILE A N 1
ATOM 3596 C CA . ILE A 1 476 ? 26.703 24.039 -44.818 1.00 68.69 476 ILE A CA 1
ATOM 3597 C C . ILE A 1 476 ? 27.331 22.734 -44.322 1.00 68.69 476 ILE A C 1
ATOM 3599 O O . ILE A 1 476 ? 27.797 21.945 -45.144 1.00 68.69 476 ILE A O 1
ATOM 3603 N N . ALA A 1 477 ? 27.286 22.467 -43.015 1.00 66.56 477 ALA A N 1
ATOM 3604 C CA . ALA A 1 477 ? 27.816 21.243 -42.416 1.00 66.56 477 ALA A CA 1
ATOM 3605 C C . ALA A 1 477 ? 27.191 19.987 -43.051 1.00 66.56 477 ALA A C 1
ATOM 3607 O O . ALA A 1 477 ? 27.892 19.035 -43.392 1.00 66.56 477 ALA A O 1
ATOM 3608 N N . ARG A 1 478 ? 25.881 20.025 -43.331 1.00 70.31 478 ARG A N 1
ATOM 3609 C CA . ARG A 1 478 ? 25.155 18.957 -44.030 1.00 70.31 478 ARG A CA 1
ATOM 3610 C C . ARG A 1 478 ? 25.585 18.785 -45.494 1.00 70.31 478 ARG A C 1
ATOM 3612 O O . ARG A 1 478 ? 25.592 17.655 -45.978 1.00 70.31 478 ARG A O 1
ATOM 3619 N N . ARG A 1 479 ? 25.926 19.867 -46.209 1.00 66.62 479 ARG A N 1
ATOM 3620 C CA . ARG A 1 479 ? 26.231 19.862 -47.658 1.00 66.62 479 ARG A CA 1
ATOM 3621 C C . ARG A 1 479 ? 27.696 19.547 -47.986 1.00 66.62 479 ARG A C 1
ATOM 3623 O O . ARG A 1 479 ? 27.959 18.959 -49.029 1.00 66.62 479 ARG A O 1
ATOM 3630 N N . TYR A 1 480 ? 28.645 19.876 -47.108 1.00 57.62 480 TYR A N 1
ATOM 3631 C CA . TYR A 1 480 ? 30.083 19.611 -47.318 1.00 57.62 480 TYR A CA 1
ATOM 3632 C C . TYR A 1 480 ? 30.538 18.191 -46.929 1.00 57.62 480 TYR A C 1
ATOM 3634 O O . TYR A 1 480 ? 31.721 17.862 -47.009 1.00 57.62 480 TYR A O 1
ATOM 3642 N N . ARG A 1 481 ? 29.569 17.318 -46.636 1.00 55.16 481 ARG A N 1
ATOM 3643 C CA . ARG A 1 481 ? 29.666 15.875 -46.357 1.00 55.16 481 ARG A CA 1
ATOM 3644 C C . ARG A 1 481 ? 30.412 15.047 -47.428 1.00 55.16 481 ARG A C 1
ATOM 3646 O O . ARG A 1 481 ? 30.783 13.913 -47.165 1.00 55.16 481 ARG A O 1
ATOM 3653 N N . ALA A 1 482 ? 30.657 15.602 -48.619 1.00 47.88 482 ALA A N 1
ATOM 3654 C CA . ALA A 1 482 ? 31.149 14.866 -49.789 1.00 47.88 482 ALA A CA 1
ATOM 3655 C C . ALA A 1 482 ? 32.670 14.940 -50.060 1.00 47.88 482 ALA A C 1
ATOM 3657 O O . ALA A 1 482 ? 33.139 14.321 -51.012 1.00 47.88 482 ALA A O 1
ATOM 3658 N N . ARG A 1 483 ? 33.475 15.674 -49.278 1.00 44.84 483 ARG A N 1
ATOM 3659 C CA . ARG A 1 483 ? 34.943 15.674 -49.450 1.00 44.84 483 ARG A CA 1
ATOM 3660 C C . ARG A 1 483 ? 35.648 15.570 -48.101 1.00 44.84 483 ARG A C 1
ATOM 3662 O O . ARG A 1 483 ? 35.644 16.522 -47.327 1.00 44.84 483 ARG A O 1
ATOM 3669 N N . ARG A 1 484 ? 36.289 14.420 -47.845 1.00 49.94 484 ARG A N 1
ATOM 3670 C CA . ARG A 1 484 ? 37.294 14.235 -46.781 1.00 49.94 484 ARG A CA 1
ATOM 3671 C C . ARG A 1 484 ? 38.397 15.286 -46.958 1.00 49.94 484 ARG A C 1
ATOM 3673 O O . ARG A 1 484 ? 39.326 15.034 -47.712 1.00 49.94 484 ARG A O 1
ATOM 3680 N N . ALA A 1 485 ? 38.277 16.458 -46.332 1.00 47.81 485 ALA A N 1
ATOM 3681 C CA . ALA A 1 485 ? 39.394 17.312 -45.905 1.00 47.81 485 ALA A CA 1
ATOM 3682 C C . ALA A 1 485 ? 38.943 18.722 -45.473 1.00 47.81 485 ALA A C 1
ATOM 3684 O O . ALA A 1 485 ? 38.388 19.481 -46.264 1.00 47.81 485 ALA A O 1
ATOM 3685 N N . ARG A 1 486 ? 39.383 19.106 -44.264 1.00 49.44 486 ARG A N 1
ATOM 3686 C CA . ARG A 1 486 ? 39.926 20.445 -43.941 1.00 49.44 486 ARG A CA 1
ATOM 3687 C C . ARG A 1 486 ? 38.953 21.636 -43.973 1.00 49.44 486 ARG A C 1
ATOM 3689 O O . ARG A 1 486 ? 39.263 22.682 -44.534 1.00 49.44 486 ARG A O 1
ATOM 3696 N N . LEU A 1 487 ? 37.803 21.480 -43.315 1.00 48.50 487 LEU A N 1
ATOM 3697 C CA . LEU A 1 487 ? 36.918 22.581 -42.887 1.00 48.50 487 LEU A CA 1
ATOM 3698 C C . LEU A 1 487 ? 36.493 22.475 -41.404 1.00 48.50 487 LEU A C 1
ATOM 3700 O O . LEU A 1 487 ? 35.718 23.314 -40.947 1.00 48.50 487 LEU A O 1
ATOM 3704 N N . ARG A 1 488 ? 37.010 21.479 -40.652 1.00 50.34 488 ARG A N 1
ATOM 3705 C CA . ARG A 1 488 ? 36.749 21.318 -39.203 1.00 50.34 488 ARG A CA 1
ATOM 3706 C C . ARG A 1 488 ? 37.089 22.600 -38.440 1.00 50.34 488 ARG A C 1
ATOM 3708 O O . ARG A 1 488 ? 36.288 23.029 -37.624 1.00 50.34 488 ARG A O 1
ATOM 3715 N N . ASP A 1 489 ? 38.179 23.267 -38.805 1.00 48.94 489 ASP A N 1
ATOM 3716 C CA . ASP A 1 489 ? 38.678 24.424 -38.057 1.00 48.94 489 ASP A CA 1
ATOM 3717 C C . ASP A 1 489 ? 37.791 25.664 -38.240 1.00 48.94 489 ASP A C 1
ATOM 3719 O O . ASP A 1 489 ? 37.500 26.367 -37.282 1.00 48.94 489 ASP A O 1
ATOM 3723 N N . GLY A 1 490 ? 37.267 25.904 -39.448 1.00 50.28 490 GLY A N 1
ATOM 3724 C CA . GLY A 1 490 ? 36.434 27.080 -39.728 1.00 50.28 490 GLY A CA 1
ATOM 3725 C C . GLY A 1 490 ? 35.031 27.002 -39.120 1.00 50.28 490 GLY A C 1
ATOM 3726 O O . GLY A 1 490 ? 34.523 27.996 -38.611 1.00 50.28 490 GLY A O 1
ATOM 3727 N N . ALA A 1 491 ? 34.407 25.821 -39.143 1.00 52.47 491 ALA A N 1
ATOM 3728 C CA . ALA A 1 491 ? 33.094 25.617 -38.529 1.00 52.47 491 ALA A CA 1
ATOM 3729 C C . ALA A 1 491 ? 33.177 25.580 -36.993 1.00 52.47 491 ALA A C 1
ATOM 3731 O O . ALA A 1 491 ? 32.286 26.102 -36.327 1.00 52.47 491 ALA A O 1
ATOM 3732 N N . LEU A 1 492 ? 34.263 25.020 -36.445 1.00 52.72 492 LEU A N 1
ATOM 3733 C CA . LEU A 1 492 ? 34.546 25.009 -35.011 1.00 52.72 492 LEU A CA 1
ATOM 3734 C C . LEU A 1 492 ? 34.814 26.424 -34.485 1.00 52.72 492 LEU A C 1
ATOM 3736 O O . LEU A 1 492 ? 34.180 26.830 -33.520 1.00 52.72 492 LEU A O 1
ATOM 3740 N N . LEU A 1 493 ? 35.663 27.208 -35.159 1.00 53.12 493 LEU A N 1
ATOM 3741 C CA . LEU A 1 493 ? 35.921 28.612 -34.806 1.00 53.12 493 LEU A CA 1
ATOM 3742 C C . LEU A 1 493 ? 34.648 29.463 -34.857 1.00 53.12 493 LEU A C 1
ATOM 3744 O O . LEU A 1 493 ? 34.434 30.326 -34.011 1.00 53.12 493 LEU A O 1
ATOM 3748 N N . PHE A 1 494 ? 33.771 29.188 -35.820 1.00 53.81 494 PHE A N 1
ATOM 3749 C CA . PHE A 1 494 ? 32.504 29.896 -35.950 1.00 53.81 494 PHE A CA 1
ATOM 3750 C C . PHE A 1 494 ? 31.490 29.504 -34.862 1.00 53.81 494 PHE A C 1
ATOM 3752 O O . PHE A 1 494 ? 30.805 30.370 -34.324 1.00 53.81 494 PHE A O 1
ATOM 3759 N N . ALA A 1 495 ? 31.417 28.221 -34.492 1.00 55.34 495 ALA A N 1
ATOM 3760 C CA . ALA A 1 495 ? 30.588 27.747 -33.382 1.00 55.34 495 ALA A CA 1
ATOM 3761 C C . ALA A 1 495 ? 31.095 28.265 -32.024 1.00 55.34 495 ALA A C 1
ATOM 3763 O O . ALA A 1 495 ? 30.296 28.688 -31.194 1.00 55.34 495 ALA A O 1
ATOM 3764 N N . ILE A 1 496 ? 32.415 28.306 -31.834 1.00 58.16 496 ILE A N 1
ATOM 3765 C CA . ILE A 1 496 ? 33.078 28.885 -30.661 1.00 58.16 496 ILE A CA 1
ATOM 3766 C C . ILE A 1 496 ? 32.755 30.381 -30.529 1.00 58.16 496 ILE A C 1
ATOM 3768 O O . ILE A 1 496 ? 32.356 30.827 -29.454 1.00 58.16 496 ILE A O 1
ATOM 3772 N N . GLY A 1 497 ? 32.843 31.141 -31.625 1.00 59.00 497 GLY A N 1
ATOM 3773 C CA . GLY A 1 497 ? 32.465 32.557 -31.635 1.00 59.00 497 GLY A CA 1
ATOM 3774 C C . GLY A 1 497 ? 30.982 32.787 -31.338 1.00 59.00 497 GLY A C 1
ATOM 3775 O O . GLY A 1 497 ? 30.622 33.763 -30.683 1.00 59.00 497 GLY A O 1
ATOM 3776 N N . LEU A 1 498 ? 30.113 31.863 -31.758 1.00 59.91 498 LEU A N 1
ATOM 3777 C CA . LEU A 1 498 ? 28.677 31.924 -31.493 1.00 59.91 498 LEU A CA 1
ATOM 3778 C C . LEU A 1 498 ? 28.339 31.622 -30.024 1.00 59.91 498 LEU A C 1
ATOM 3780 O O . LEU A 1 498 ? 27.480 32.286 -29.449 1.00 59.91 498 LEU A O 1
ATOM 3784 N N . ILE A 1 499 ? 29.035 30.661 -29.411 1.00 58.44 499 ILE A N 1
ATOM 3785 C CA . ILE A 1 499 ? 28.913 30.331 -27.982 1.00 58.44 499 ILE A CA 1
ATOM 3786 C C . ILE A 1 499 ? 29.421 31.493 -27.121 1.00 58.44 499 ILE A C 1
ATOM 3788 O O . ILE A 1 499 ? 28.742 31.881 -26.171 1.00 58.44 499 ILE A O 1
ATOM 3792 N N . GLY A 1 500 ? 30.554 32.102 -27.494 1.00 59.84 500 GLY A N 1
ATOM 3793 C CA . GLY A 1 500 ? 31.051 33.324 -26.857 1.00 59.84 500 GLY A CA 1
ATOM 3794 C C . GLY A 1 500 ? 30.027 34.460 -26.921 1.00 59.84 500 GLY A C 1
ATOM 3795 O O . GLY A 1 500 ? 29.727 35.074 -25.904 1.00 59.84 500 GLY A O 1
ATOM 3796 N N . LEU A 1 501 ? 29.401 34.673 -28.086 1.00 57.91 501 LEU A N 1
ATOM 3797 C CA . LEU A 1 501 ? 28.387 35.717 -28.285 1.00 57.91 501 LEU A CA 1
ATOM 3798 C C . LEU A 1 501 ? 27.149 35.507 -27.409 1.00 57.91 501 LEU A C 1
ATOM 3800 O O . LEU A 1 501 ? 26.647 36.459 -26.819 1.00 57.91 501 LEU A O 1
ATOM 3804 N N . VAL A 1 502 ? 26.666 34.269 -27.303 1.00 57.25 502 VAL A N 1
ATOM 3805 C CA . VAL A 1 502 ? 25.513 33.932 -26.458 1.00 57.25 502 VAL A CA 1
ATOM 3806 C C . VAL A 1 502 ? 25.850 34.101 -24.975 1.00 57.25 502 VAL A C 1
ATOM 3808 O O . VAL A 1 502 ? 25.061 34.706 -24.252 1.00 57.25 502 VAL A O 1
ATOM 3811 N N . GLY A 1 503 ? 27.028 33.649 -24.532 1.00 58.69 503 GLY A N 1
ATOM 3812 C CA . GLY A 1 503 ? 27.490 33.827 -23.152 1.00 58.69 503 GLY A CA 1
ATOM 3813 C C . GLY A 1 503 ? 27.623 35.300 -22.756 1.00 58.69 503 GLY A C 1
ATOM 3814 O O . GLY A 1 503 ? 27.141 35.691 -21.698 1.00 58.69 503 GLY A O 1
ATOM 3815 N N . THR A 1 504 ? 28.180 36.141 -23.635 1.00 58.19 504 THR A N 1
ATOM 3816 C CA . THR A 1 504 ? 28.297 37.592 -23.403 1.00 58.19 504 THR A CA 1
ATOM 3817 C C . THR A 1 504 ? 26.937 38.302 -23.388 1.00 58.19 504 THR A C 1
ATOM 3819 O O . THR A 1 504 ? 26.750 39.240 -22.621 1.00 58.19 504 THR A O 1
ATOM 3822 N N . ILE A 1 505 ? 25.960 37.866 -24.193 1.00 55.22 505 ILE A N 1
ATOM 3823 C CA . ILE A 1 505 ? 24.601 38.440 -24.180 1.00 55.22 505 ILE A CA 1
ATOM 3824 C C . ILE A 1 505 ? 23.847 38.073 -22.893 1.00 55.22 505 ILE A C 1
ATOM 3826 O O . ILE A 1 505 ? 23.099 38.896 -22.375 1.00 55.22 505 ILE A O 1
ATOM 3830 N N . ILE A 1 506 ? 24.033 36.862 -22.363 1.00 55.38 506 ILE A N 1
ATOM 3831 C CA . ILE A 1 506 ? 23.408 36.451 -21.097 1.00 55.38 506 ILE A CA 1
ATOM 3832 C C . ILE A 1 506 ? 24.008 37.247 -19.930 1.00 55.38 506 ILE A C 1
ATOM 3834 O O . ILE A 1 506 ? 23.257 37.793 -19.127 1.00 55.38 506 ILE A O 1
ATOM 3838 N N . ASP A 1 507 ? 25.334 37.390 -19.892 1.00 58.50 507 ASP A N 1
ATOM 3839 C CA . ASP A 1 507 ? 26.070 38.155 -18.873 1.00 58.50 507 ASP A CA 1
ATOM 3840 C C . ASP A 1 507 ? 25.680 39.643 -18.829 1.00 58.50 507 ASP A C 1
ATOM 3842 O O . ASP A 1 507 ? 25.495 40.222 -17.765 1.00 58.50 507 ASP A O 1
ATOM 3846 N N . LEU A 1 508 ? 25.516 40.276 -19.997 1.00 57.00 508 LEU A N 1
ATOM 3847 C CA . LEU A 1 508 ? 25.261 41.717 -20.079 1.00 57.00 508 LEU A CA 1
ATOM 3848 C C . LEU A 1 508 ? 23.808 42.102 -19.740 1.00 57.00 508 LEU A C 1
ATOM 3850 O O . LEU A 1 508 ? 23.535 43.265 -19.447 1.00 57.00 508 LEU A O 1
ATOM 3854 N N . PHE A 1 509 ? 22.865 41.155 -19.809 1.00 49.03 509 PHE A N 1
ATOM 3855 C CA . PHE A 1 509 ? 21.425 41.451 -19.759 1.00 49.03 509 PHE A CA 1
ATOM 3856 C C . PHE A 1 509 ? 20.622 40.604 -18.764 1.00 49.03 509 PHE A C 1
ATOM 3858 O O . PHE A 1 509 ? 19.407 40.782 -18.659 1.00 49.03 509 PHE A O 1
ATOM 3865 N N . THR A 1 510 ? 21.270 39.707 -18.021 1.00 52.16 510 THR A N 1
ATOM 3866 C CA . THR A 1 510 ? 20.663 38.984 -16.899 1.00 52.16 510 THR A CA 1
ATOM 3867 C C . THR A 1 510 ? 21.501 39.204 -15.643 1.00 52.16 510 THR A C 1
ATOM 3869 O O . THR A 1 510 ? 22.719 39.284 -15.719 1.00 52.16 510 THR A O 1
ATOM 3872 N N . SER A 1 511 ? 20.874 39.301 -14.471 1.00 50.59 511 SER A N 1
ATOM 3873 C CA . SER A 1 511 ? 21.569 39.433 -13.178 1.00 50.59 511 SER A CA 1
ATOM 3874 C C . SER A 1 511 ? 22.153 38.104 -12.666 1.00 50.59 511 SER A C 1
ATOM 3876 O O . SER A 1 511 ? 22.378 37.938 -11.469 1.00 50.59 511 SER A O 1
ATOM 3878 N N . VAL A 1 512 ? 22.356 37.136 -13.562 1.00 52.59 512 VAL A N 1
ATOM 3879 C CA . VAL A 1 512 ? 22.890 35.810 -13.249 1.00 52.59 512 VAL A CA 1
ATOM 3880 C C . VAL A 1 512 ? 24.413 35.906 -13.234 1.00 52.59 512 VAL A C 1
ATOM 3882 O O . VAL A 1 512 ? 25.024 36.157 -14.269 1.00 52.59 512 VAL A O 1
ATOM 3885 N N . ASP A 1 513 ? 25.030 35.704 -12.070 1.00 51.66 513 ASP A N 1
ATOM 3886 C CA . ASP A 1 513 ? 26.489 35.688 -11.949 1.00 51.66 513 ASP A CA 1
ATOM 3887 C C . ASP A 1 513 ? 27.061 34.420 -12.602 1.00 51.66 513 ASP A C 1
ATOM 3889 O O . ASP A 1 513 ? 26.939 33.309 -12.086 1.00 51.66 513 ASP A O 1
ATOM 3893 N N . LEU A 1 514 ? 27.664 34.587 -13.781 1.00 54.41 514 LEU A N 1
ATOM 3894 C CA . LEU A 1 514 ? 28.284 33.507 -14.551 1.00 54.41 514 LEU A CA 1
ATOM 3895 C C . LEU A 1 514 ? 29.704 33.160 -14.062 1.00 54.41 514 LEU A C 1
ATOM 3897 O O . LEU A 1 514 ? 30.343 32.271 -14.630 1.00 54.41 514 LEU A O 1
ATOM 3901 N N . GLY A 1 515 ? 30.231 33.840 -13.036 1.00 62.09 515 GLY A N 1
ATOM 3902 C CA . GLY A 1 515 ? 31.527 33.536 -12.428 1.00 62.09 515 GLY A CA 1
ATOM 3903 C C . GLY A 1 515 ? 32.677 33.434 -13.444 1.00 62.09 515 GLY A C 1
ATOM 3904 O O . GLY A 1 515 ? 32.880 34.310 -14.287 1.00 62.09 515 GLY A O 1
ATOM 3905 N N . ALA A 1 516 ? 33.445 32.338 -13.396 1.00 45.91 516 ALA A N 1
ATOM 3906 C CA . ALA A 1 516 ? 34.567 32.087 -14.310 1.00 45.91 516 ALA A CA 1
ATOM 3907 C C . ALA A 1 516 ? 34.142 31.930 -15.788 1.00 45.91 516 ALA A C 1
ATOM 3909 O O . ALA A 1 516 ? 34.934 32.198 -16.697 1.00 45.91 516 ALA A O 1
ATOM 3910 N N . PHE A 1 517 ? 32.884 31.548 -16.042 1.00 44.94 517 PHE A N 1
ATOM 3911 C CA . PHE A 1 517 ? 32.339 31.341 -17.387 1.00 44.94 517 PHE A CA 1
ATOM 3912 C C . PHE A 1 517 ? 32.242 32.648 -18.190 1.00 44.94 517 PHE A C 1
ATOM 3914 O O . PHE A 1 517 ? 32.357 32.622 -19.417 1.00 44.94 517 PHE A O 1
ATOM 3921 N N . ARG A 1 518 ? 32.127 33.799 -17.509 1.00 53.38 518 ARG A N 1
ATOM 3922 C CA . ARG A 1 518 ? 32.162 35.138 -18.121 1.00 53.38 518 ARG A CA 1
ATOM 3923 C C . ARG A 1 518 ? 33.465 35.385 -18.878 1.00 53.38 518 ARG A C 1
ATOM 3925 O O . ARG A 1 518 ? 33.452 35.779 -20.042 1.00 53.38 518 ARG A O 1
ATOM 3932 N N . TYR A 1 519 ? 34.594 35.089 -18.239 1.00 49.91 519 TYR A N 1
ATOM 3933 C CA . TYR A 1 519 ? 35.917 35.293 -18.827 1.00 49.91 519 TYR A CA 1
ATOM 3934 C C . TYR A 1 519 ? 36.174 34.340 -19.996 1.00 49.91 519 TYR A C 1
ATOM 3936 O O . TYR A 1 519 ? 36.789 34.740 -20.981 1.00 49.91 519 TYR A O 1
ATOM 3944 N N . VAL A 1 520 ? 35.640 33.115 -19.935 1.00 50.09 520 VAL A N 1
ATOM 3945 C CA . VAL A 1 520 ? 35.699 32.154 -21.045 1.00 50.09 520 VAL A CA 1
ATOM 3946 C C . VAL A 1 520 ? 34.867 32.647 -22.230 1.00 50.09 520 VAL A C 1
ATOM 3948 O O . VAL A 1 520 ? 35.379 32.696 -23.344 1.00 50.09 520 VAL A O 1
ATOM 3951 N N . ALA A 1 521 ? 33.623 33.086 -22.016 1.00 54.16 521 ALA A N 1
ATOM 3952 C CA . ALA A 1 521 ? 32.774 33.611 -23.088 1.00 54.16 521 ALA A CA 1
ATOM 3953 C C . ALA A 1 521 ? 33.403 34.832 -23.783 1.00 54.16 521 ALA A C 1
ATOM 3955 O O . ALA A 1 521 ? 33.454 34.887 -25.013 1.00 54.16 521 ALA A O 1
ATOM 3956 N N . TRP A 1 522 ? 33.961 35.765 -23.005 1.00 55.59 522 TRP A N 1
ATOM 3957 C CA . TRP A 1 522 ? 34.648 36.951 -23.520 1.00 55.59 522 TRP A CA 1
ATOM 3958 C C . TRP A 1 522 ? 35.959 36.596 -24.238 1.00 55.59 522 TRP A C 1
ATOM 3960 O O . TRP A 1 522 ? 36.247 37.162 -25.293 1.00 55.59 522 TRP A O 1
ATOM 3970 N N . ALA A 1 523 ? 36.724 35.623 -23.731 1.00 49.97 523 ALA A N 1
ATOM 3971 C CA . ALA A 1 523 ? 37.935 35.132 -24.386 1.00 49.97 523 ALA A CA 1
ATOM 3972 C C . ALA A 1 523 ? 37.622 34.473 -25.737 1.00 49.97 523 ALA A C 1
ATOM 3974 O O . ALA A 1 523 ? 38.287 34.771 -26.728 1.00 49.97 523 ALA A O 1
ATOM 3975 N N . LEU A 1 524 ? 36.579 33.638 -25.812 1.00 53.91 524 LEU A N 1
ATOM 3976 C CA . LEU A 1 524 ? 36.134 33.024 -27.067 1.00 53.91 524 LEU A CA 1
ATOM 3977 C C . LEU A 1 524 ? 35.642 34.086 -28.064 1.00 53.91 524 LEU A C 1
ATOM 3979 O O . LEU A 1 524 ? 35.981 34.018 -29.247 1.00 53.91 524 LEU A O 1
ATOM 3983 N N . LEU A 1 525 ? 34.921 35.112 -27.599 1.00 59.16 525 LEU A N 1
ATOM 3984 C CA . LEU A 1 525 ? 34.474 36.231 -28.433 1.00 59.16 525 LEU A CA 1
ATOM 3985 C C . LEU A 1 525 ? 35.648 37.058 -28.988 1.00 59.16 525 LEU A C 1
ATOM 3987 O O . LEU A 1 525 ? 35.637 37.420 -30.163 1.00 59.16 525 LEU A O 1
ATOM 3991 N N . ALA A 1 526 ? 36.666 37.327 -28.165 1.00 52.50 526 ALA A N 1
ATOM 3992 C CA . ALA A 1 526 ? 37.839 38.129 -28.521 1.00 52.50 526 ALA A CA 1
ATOM 3993 C C . ALA A 1 526 ? 38.842 37.377 -29.416 1.00 52.50 526 ALA A C 1
ATOM 3995 O O . ALA A 1 526 ? 39.430 37.964 -30.326 1.00 52.50 526 ALA A O 1
ATOM 3996 N N . LEU A 1 527 ? 39.012 36.067 -29.208 1.00 47.94 527 LEU A N 1
ATOM 3997 C CA . LEU A 1 527 ? 39.901 35.220 -30.014 1.00 47.94 527 LEU A CA 1
ATOM 3998 C C . LEU A 1 527 ? 39.365 34.983 -31.430 1.00 47.94 527 LEU A C 1
ATOM 4000 O O . LEU A 1 527 ? 40.149 34.830 -32.366 1.00 47.94 527 LEU A O 1
ATOM 4004 N N . THR A 1 528 ? 38.046 34.993 -31.619 1.00 53.97 528 THR A N 1
ATOM 4005 C CA . THR A 1 528 ? 37.412 34.707 -32.916 1.00 53.97 528 THR A CA 1
ATOM 4006 C C . THR A 1 528 ? 37.826 35.680 -34.042 1.00 53.97 528 THR A C 1
ATOM 4008 O O . THR A 1 528 ? 38.247 35.200 -35.098 1.00 53.97 528 THR A O 1
ATOM 4011 N N . PRO A 1 529 ? 37.781 37.021 -33.879 1.00 49.09 529 PRO A N 1
ATOM 4012 C CA . PRO A 1 529 ? 38.251 37.958 -34.904 1.00 49.09 529 PRO A CA 1
ATOM 4013 C C . PRO A 1 529 ? 39.772 37.913 -35.117 1.00 49.09 529 PRO A C 1
ATOM 4015 O O . PRO A 1 529 ? 40.215 38.058 -36.255 1.00 49.09 529 PRO A O 1
ATOM 4018 N N . ALA A 1 530 ? 40.572 37.643 -34.078 1.00 48.97 530 ALA A N 1
ATOM 4019 C CA . ALA A 1 530 ? 42.026 37.488 -34.203 1.00 48.97 530 ALA A CA 1
ATOM 4020 C C . ALA A 1 530 ? 42.407 36.232 -35.013 1.00 48.97 530 ALA A C 1
ATOM 4022 O O . ALA A 1 530 ? 43.244 36.289 -35.914 1.00 48.97 530 ALA A O 1
ATOM 4023 N N . LEU A 1 531 ? 41.733 35.108 -34.758 1.00 49.22 531 LEU A N 1
ATOM 4024 C CA . LEU A 1 531 ? 41.915 33.855 -35.496 1.00 49.22 531 LEU A CA 1
ATOM 4025 C C . LEU A 1 531 ? 41.369 33.952 -36.930 1.00 49.22 531 LEU A C 1
ATOM 4027 O O . LEU A 1 531 ? 41.971 33.414 -37.860 1.00 49.22 531 LEU A O 1
ATOM 4031 N N . ALA A 1 532 ? 40.281 34.699 -37.142 1.00 50.72 532 ALA A N 1
ATOM 4032 C CA . ALA A 1 532 ? 39.777 35.015 -38.477 1.00 50.72 532 ALA A CA 1
ATOM 4033 C C . ALA A 1 532 ? 40.761 35.899 -39.267 1.00 50.72 532 ALA A C 1
ATOM 4035 O O . ALA A 1 532 ? 41.035 35.608 -40.430 1.00 50.72 532 ALA A O 1
ATOM 4036 N N . LEU A 1 533 ? 41.357 36.921 -38.641 1.00 50.41 533 LEU A N 1
ATOM 4037 C CA . LEU A 1 533 ? 42.379 37.783 -39.248 1.00 50.41 533 LEU A CA 1
ATOM 4038 C C . LEU A 1 533 ? 43.659 37.024 -39.617 1.00 50.41 533 LEU A C 1
ATOM 4040 O O . LEU A 1 533 ? 44.259 37.335 -40.639 1.00 50.41 533 LEU A O 1
ATOM 4044 N N . LEU A 1 534 ? 44.045 35.994 -38.860 1.00 48.62 534 LEU A N 1
ATOM 4045 C CA . LEU A 1 534 ? 45.163 35.109 -39.215 1.00 48.62 534 LEU A CA 1
ATOM 4046 C C . LEU A 1 534 ? 44.824 34.158 -40.381 1.00 48.62 534 LEU A C 1
ATOM 4048 O O . LEU A 1 534 ? 45.704 33.789 -41.161 1.00 48.62 534 LEU A O 1
ATOM 4052 N N . ALA A 1 535 ? 43.549 33.798 -40.554 1.00 46.59 535 ALA A N 1
ATOM 4053 C CA . ALA A 1 535 ? 43.080 32.944 -41.649 1.00 46.59 535 ALA A CA 1
ATOM 4054 C C . ALA A 1 535 ? 42.837 33.705 -42.974 1.00 46.59 535 ALA A C 1
ATOM 4056 O O . ALA A 1 535 ? 42.929 33.122 -44.062 1.00 46.59 535 ALA A O 1
ATOM 4057 N N . VAL A 1 536 ? 42.550 35.009 -42.908 1.00 46.16 536 VAL A N 1
ATOM 4058 C CA . VAL A 1 536 ? 42.242 35.877 -44.061 1.00 46.16 536 VAL A CA 1
ATOM 4059 C C . VAL A 1 536 ? 43.402 36.001 -45.071 1.00 46.16 536 VAL A C 1
ATOM 4061 O O . VAL A 1 536 ? 43.139 35.818 -46.263 1.00 46.16 536 VAL A O 1
ATOM 4064 N N . PRO A 1 537 ? 44.678 36.200 -44.675 1.00 47.28 537 PRO A N 1
ATOM 4065 C CA . PRO A 1 537 ? 45.815 36.209 -45.598 1.00 47.28 537 PRO A CA 1
ATOM 4066 C C . PRO A 1 537 ? 45.922 34.919 -46.414 1.00 47.28 537 PRO A C 1
ATOM 4068 O O . PRO A 1 537 ? 46.187 34.969 -47.613 1.00 47.28 537 PRO A O 1
ATOM 4071 N N . TRP A 1 538 ? 45.629 33.766 -45.805 1.00 47.28 538 TRP A N 1
ATOM 4072 C CA . TRP A 1 538 ? 45.643 32.458 -46.468 1.00 47.28 538 TRP A CA 1
ATOM 4073 C C . TRP A 1 538 ? 44.486 32.272 -47.461 1.00 47.28 538 TRP A C 1
ATOM 4075 O O . TRP A 1 538 ? 44.659 31.657 -48.517 1.00 47.28 538 TRP A O 1
ATOM 4085 N N . LEU A 1 539 ? 43.312 32.833 -47.166 1.00 47.28 539 LEU A N 1
ATOM 4086 C CA . LEU A 1 539 ? 42.164 32.856 -48.079 1.00 47.28 539 LEU A CA 1
ATOM 4087 C C . LEU A 1 539 ? 42.389 33.809 -49.266 1.00 47.28 539 LEU A C 1
ATOM 4089 O O . LEU A 1 539 ? 42.067 33.445 -50.402 1.00 47.28 539 LEU A O 1
ATOM 4093 N N . ILE A 1 540 ? 43.004 34.974 -49.030 1.00 52.34 540 ILE A N 1
ATOM 4094 C CA . ILE A 1 540 ? 43.338 35.975 -50.056 1.00 52.34 540 ILE A CA 1
ATOM 4095 C C . ILE A 1 540 ? 44.473 35.476 -50.964 1.00 52.34 540 ILE A C 1
ATOM 4097 O O . ILE A 1 540 ? 44.306 35.488 -52.183 1.00 52.34 540 ILE A O 1
ATOM 4101 N N . LEU A 1 541 ? 45.568 34.933 -50.407 1.00 48.75 541 LEU A N 1
ATOM 4102 C CA . LEU A 1 541 ? 46.672 34.303 -51.161 1.00 48.75 541 LEU A CA 1
ATOM 4103 C C . LEU A 1 541 ? 46.195 33.141 -52.047 1.00 48.75 541 LEU A C 1
ATOM 4105 O O . LEU A 1 541 ? 46.754 32.871 -53.112 1.00 48.75 541 LEU A O 1
ATOM 4109 N N . ARG A 1 542 ? 45.135 32.441 -51.634 1.00 48.22 542 ARG A N 1
ATOM 4110 C CA . ARG A 1 542 ? 44.537 31.340 -52.397 1.00 48.22 542 ARG A CA 1
ATOM 4111 C C . ARG A 1 542 ? 43.619 31.826 -53.521 1.00 48.22 542 ARG A C 1
ATOM 4113 O O . ARG A 1 542 ? 43.558 31.175 -54.566 1.00 48.22 542 ARG A O 1
ATOM 4120 N N . HIS A 1 543 ? 42.923 32.948 -53.334 1.00 48.62 543 HIS A N 1
ATOM 4121 C CA . HIS A 1 543 ? 42.134 33.586 -54.393 1.00 48.62 543 HIS A CA 1
ATOM 4122 C C . HIS A 1 543 ? 43.033 34.249 -55.445 1.00 48.62 543 HIS A C 1
ATOM 4124 O O . HIS A 1 543 ? 42.799 34.074 -56.641 1.00 48.62 543 HIS A O 1
ATOM 4130 N N . SER A 1 544 ? 44.120 34.902 -55.025 1.00 46.28 544 SER A N 1
ATOM 4131 C CA . SER A 1 544 ? 45.099 35.509 -55.932 1.00 46.28 544 SER A CA 1
ATOM 4132 C C . SER A 1 544 ? 45.897 34.466 -56.728 1.00 46.28 544 SER A C 1
ATOM 4134 O O . SER A 1 544 ? 46.074 34.644 -57.932 1.00 46.28 544 SER A O 1
ATOM 4136 N N . ARG A 1 545 ? 46.252 33.307 -56.145 1.00 47.62 545 ARG A N 1
ATOM 4137 C CA . ARG A 1 545 ? 46.828 32.168 -56.904 1.00 47.62 545 ARG A CA 1
ATOM 4138 C C . ARG A 1 545 ? 45.862 31.564 -57.932 1.00 47.62 545 ARG A C 1
ATOM 4140 O O . ARG A 1 545 ? 46.298 31.123 -58.991 1.00 47.62 545 ARG A O 1
ATOM 4147 N N . LYS A 1 546 ? 44.550 31.570 -57.667 1.00 49.22 546 LYS A N 1
ATOM 4148 C CA . LYS A 1 546 ? 43.524 31.132 -58.637 1.00 49.22 546 LYS A CA 1
ATOM 4149 C C . LYS A 1 546 ? 43.324 32.122 -59.791 1.00 49.22 546 LYS A C 1
ATOM 4151 O O . LYS A 1 546 ? 42.982 31.688 -60.888 1.00 49.22 546 LYS A O 1
ATOM 4156 N N . LEU A 1 547 ? 43.541 33.417 -59.553 1.00 50.00 547 LEU A N 1
ATOM 4157 C CA . LEU A 1 547 ? 43.476 34.471 -60.572 1.00 50.00 547 LEU A CA 1
ATOM 4158 C C . LEU A 1 547 ? 44.762 34.552 -61.415 1.00 50.00 547 LEU A C 1
ATOM 4160 O O . LEU A 1 547 ? 44.673 34.735 -62.626 1.00 50.00 547 LEU A O 1
ATOM 4164 N N . MET A 1 548 ? 45.941 34.328 -60.822 1.00 49.38 548 MET A N 1
ATOM 4165 C CA . MET A 1 548 ? 47.223 34.301 -61.551 1.00 49.38 548 MET A CA 1
ATOM 4166 C C . MET A 1 548 ? 47.461 33.004 -62.345 1.00 49.38 548 MET A C 1
ATOM 4168 O O . MET A 1 548 ? 48.203 33.015 -63.321 1.00 49.38 548 MET A O 1
ATOM 4172 N N . GLY A 1 549 ? 46.790 31.899 -62.003 1.00 47.84 549 GLY A N 1
ATOM 4173 C CA . GLY A 1 549 ? 46.884 30.618 -62.723 1.00 47.84 549 GLY A CA 1
ATOM 4174 C C . GLY A 1 549 ? 46.164 30.555 -64.083 1.00 47.84 549 GLY A C 1
ATOM 4175 O O . GLY A 1 549 ? 46.051 29.475 -64.659 1.00 47.84 549 GLY A O 1
ATOM 4176 N N . ARG A 1 550 ? 45.650 31.678 -64.606 1.00 48.81 550 ARG A N 1
ATOM 4177 C CA . ARG A 1 550 ? 45.027 31.787 -65.940 1.00 48.81 550 ARG A CA 1
ATOM 4178 C C . ARG A 1 550 ? 45.791 32.758 -66.851 1.00 48.81 550 ARG A C 1
ATOM 4180 O O . ARG A 1 550 ? 45.221 33.696 -67.393 1.00 48.81 550 ARG A O 1
ATOM 4187 N N . ARG A 1 551 ? 47.079 32.514 -67.082 1.00 44.97 551 ARG A N 1
ATOM 4188 C CA . ARG A 1 551 ? 47.733 32.909 -68.340 1.00 44.97 551 ARG A CA 1
ATOM 4189 C C . ARG A 1 551 ? 48.455 31.687 -68.892 1.00 44.97 551 ARG A C 1
ATOM 4191 O O . ARG A 1 551 ? 49.481 31.280 -68.364 1.00 44.97 551 ARG A O 1
ATOM 4198 N N . ARG A 1 552 ? 47.859 31.066 -69.913 1.00 43.03 552 ARG A N 1
ATOM 4199 C CA . ARG A 1 552 ? 48.533 30.061 -70.744 1.00 43.03 552 ARG A CA 1
ATOM 4200 C C . ARG A 1 552 ? 49.573 30.794 -71.605 1.00 43.03 552 ARG A C 1
ATOM 4202 O O . ARG A 1 552 ? 49.183 31.787 -72.223 1.00 43.03 552 ARG A O 1
ATOM 4209 N N . PRO A 1 553 ? 50.838 30.354 -71.673 1.00 39.69 553 PRO A N 1
ATOM 4210 C CA . PRO A 1 553 ? 51.687 30.735 -72.791 1.00 39.69 553 PRO A CA 1
ATOM 4211 C C . PRO A 1 553 ? 51.150 30.065 -74.067 1.00 39.69 553 PRO A C 1
ATOM 4213 O O . PRO A 1 553 ? 50.614 28.956 -74.000 1.00 39.69 553 PRO A O 1
ATOM 4216 N N . ARG A 1 554 ? 51.199 30.814 -75.174 1.00 40.91 554 ARG A N 1
ATOM 4217 C CA . ARG A 1 554 ? 50.854 30.361 -76.528 1.00 40.91 554 ARG A CA 1
ATOM 4218 C C . ARG A 1 554 ? 51.853 29.336 -77.035 1.00 40.91 554 ARG A C 1
ATOM 4220 O O . ARG A 1 554 ? 53.039 29.483 -76.669 1.00 40.91 554 ARG A O 1
#

Sequence (554 aa):
MNEHNLEVRSRRAARDAMLAQFADVDSTVAWGDFANVATALFPAYRATRLATSLERIRLGSPARRPLGAPMIDLAVVDSIDADVVPWVPNELALGGRDWCWGSAPIRRVAAVLITWINTVAAAADPETASALYAVKDKVSRVRADADRISPPASVFEKLFVEELRDGGESVAVAFERASRRWPADDPAASGETISALNEQLSALAGCLTEFLDVARSTIEPSSNDHALRALRGVLRLHDGTAASASDVARLLLSIEVIEATFAGTEPRPDQVIRVVQFTSKGTVTIDERERSAPIDKLSGVELAHFGAFLKRSWRANDWMWGRLDAAERLVTLLDATSGQRLTADGTRASYASAIQADILREELPTVVAEIENDVRLGAHASAEGKTFCDAVRAVTGTANGPVDLSAADEQQLRALFALQLVGAENLEKEIGSALATMTSIAALATTAGLLRAQGPRFLHRPIALLGAVSRFAWRIARRYRARRARLRDGALLFAIGLIGLVGTIIDLFTSVDLGAFRYVAWALLALTPALALLAVPWLILRHSRKLMGRRRPR

Secondary structure (DSSP, 8-state):
--HHHHHHHHHHHHHHHHHGGGTTS-HHHHHHHHHHHHHHHHHHHHHHHHHHHHHHHHHHSGGGSPTT-----GGGGGG--GGG-TTS-SSSS---SS----HHHHHHHHHHHHHHHHHHHHHS-HHHHHHHHHHHHHHHHHHHHHHHHS-SSSHHHHHHHHHHHHH-S-HHHHHHHHHHT-SSSSHHHHHHHHHHHHHHHHHHHHHHHHHHHHHHHHHSS--S-HHHHHHHHHHHHHHHHTT-HHHHHHHHHHHHHHHHHHH-SS---SS--------S-S--TT-TT---SHHHH-GGGHHHHTGGGS-HHHHHHHHHHHHHHHHHHHHHHHHHHTTSHHHHTT-HHHHHHHHHHHHHHHHHHHHHHHHHHHHHTT----HHHHHHHHHHHHHHT-SSS----TT--HHHHHHHHHH--GGG--HHHHTT-HHHHHHHHHHHHHHHHHHHHHS-GGGHHHHHHHHHHHHHHHHHHHHGGGS-SS-HHHHHHHHHHHHHHHHHHHHHHS----THHHHHHHHHHHHHHHHHHHHHHHHHHHHHHHHHT-----

pLDDT: mean 79.15, std 15.74, range [39.69, 98.12]

Foldseek 3Di:
DDPLLVLLVVLVVVLLLVLLVQLPPALQVLQVVLLVVLQVLLVVLLVLVLVVVLVCLVVVQVVPDDPPDDDADSVVSVVDDSQLAQLRDPDLWQDALRHHVALLLLLVLLVVLLVLLVVLLVQDDPVLVVLSVVLNVLSVVLSVVSCVLAPPDDQLSVQLSVLVVPPVDHSNVSNSRSSCCPPHVDSVVSSVSRVVNSVSLLSSLVSLVSNCVSSVVSLNPDDPDSNSSSVSSVNSNCVSQPPDSRSSSSSSSSSSSVSCSVSNSDPDDSDDDDDQDQDLAFAFLLAPVRDGDCLQQACQPPPVRRRLLLFVLRVLRNVLSSQLSVLLSVLVVVCVVVVVPCVVVVNSSVSSLVSNLVSLQVRVQVSLVRLVVRVLLFFDNDPLSVVLNVLQCVVQVHPDDGRGCVVPDSVSSSVSVNSDRPSVDHVVSRVLTLSNLLSVLVVQLVVLVVCLVPHDVVCNVVSVVSNVVSVVLNVVSVVVSPDPDDPSVVSVLVVLLSQLVVLCVCVVPPPDPPDPVPVSSPVSNVVSVVVVVVCVVVVVVVVVCVVVVPDDDD

Radius of gyration: 37.66 Å; chains: 1; bounding box: 80×80×112 Å